Protein AF-0000000070382477 (afdb_homodimer)

Organism: Tetrahymena thermophila (strain SB210) (NCBI:txid312017)

Foldseek 3Di:
DVVVVVVVPDQQPAWEKEFEPFQDPPPDPDHDPATDIDTADPQQEDEFPAAAEAADPAWKKKFKWKKWFFAAKAALDALVCLLVGTFFIWIKIQMFRVVVQVVCVVVVHDRHCRRYDHNRIYIKDTGGPVNAPDQLFKWKWKDKPNHTDDTDGSVSGNQDSSRNSNVVSNPGIHHGGHMYTRTHNDMDTDDAQIWMWMFMDDPRHTRIIGIHTYHYDD/DVVVVVVVPDQQPAWEKEFEPFQDDPPDPDHDPATDIDTADPQQEDEFPEAAEAADPAWKKKFKWKKWFFAAKAALDALVCLLVGTFFIWIKIQMFRVVVQVVCVVVVHDRHCRRYDHNRIYIKDTGGPVNAPDQLFKWKWKDKPNHTDDTDGSVSGNQDSSRNSNVVRNPGIHHGGHMYTRTHNDMDTDDAQIWMWMFMDDPRHTRIIGIHTYHYDD

Structure (mmCIF, N/CA/C/O backbone):
data_AF-0000000070382477-model_v1
#
loop_
_entity.id
_entity.type
_entity.pdbx_description
1 polymer 'Fumarylacetoacetate hydrolase family protein'
#
loop_
_atom_site.group_PDB
_atom_site.id
_atom_site.type_symbol
_atom_site.label_atom_id
_atom_site.label_alt_id
_atom_site.label_comp_id
_atom_site.label_asym_id
_atom_site.label_entity_id
_atom_site.label_seq_id
_atom_site.pdbx_PDB_ins_code
_atom_site.Cartn_x
_atom_site.Cartn_y
_atom_site.Cartn_z
_atom_site.occupancy
_atom_site.B_iso_or_equiv
_atom_site.auth_seq_id
_atom_site.auth_comp_id
_atom_site.auth_asym_id
_atom_site.auth_atom_id
_atom_site.pdbx_PDB_model_num
ATOM 1 N N . MET A 1 1 ? -7.465 -6.785 -22.609 1 95.94 1 MET A N 1
ATOM 2 C CA . MET A 1 1 ? -7.043 -6.898 -21.219 1 95.94 1 MET A CA 1
ATOM 3 C C . MET A 1 1 ? -5.527 -6.797 -21.094 1 95.94 1 MET A C 1
ATOM 5 O O . MET A 1 1 ? -5.012 -6.215 -20.141 1 95.94 1 MET A O 1
ATOM 9 N N . GLU A 1 2 ? -4.883 -7.156 -22.203 1 96.56 2 GLU A N 1
ATOM 10 C CA . GLU A 1 2 ? -3.424 -7.066 -22.172 1 96.56 2 GLU A CA 1
ATOM 11 C C . GLU A 1 2 ? -2.961 -5.613 -22.109 1 96.56 2 GLU A C 1
ATOM 13 O O . GLU A 1 2 ? -1.981 -5.301 -21.438 1 96.56 2 GLU A O 1
ATOM 18 N N . ARG A 1 3 ? -3.637 -4.789 -22.812 1 97.44 3 ARG A N 1
ATOM 19 C CA . ARG A 1 3 ? -3.299 -3.369 -22.797 1 97.44 3 ARG A CA 1
ATOM 20 C C . ARG A 1 3 ? -3.48 -2.791 -21.391 1 97.44 3 ARG A C 1
ATOM 22 O O . ARG A 1 3 ? -2.656 -2.002 -20.922 1 97.44 3 ARG A O 1
ATOM 29 N N . ILE A 1 4 ? -4.523 -3.184 -20.719 1 98.31 4 ILE A N 1
ATOM 30 C CA . ILE A 1 4 ? -4.789 -2.732 -19.359 1 98.31 4 ILE A CA 1
ATOM 31 C C . ILE A 1 4 ? -3.68 -3.223 -18.438 1 98.31 4 ILE A C 1
ATOM 33 O O . ILE A 1 4 ? -3.191 -2.471 -17.594 1 98.31 4 ILE A O 1
ATOM 37 N N . PHE A 1 5 ? -3.262 -4.43 -18.672 1 98.75 5 PHE A N 1
ATOM 38 C CA . PHE A 1 5 ? -2.188 -5.004 -17.875 1 98.75 5 PHE A CA 1
ATOM 39 C C . PHE A 1 5 ? -0.893 -4.223 -18.062 1 98.75 5 PHE A C 1
ATOM 41 O O . PHE A 1 5 ? -0.199 -3.92 -17.094 1 98.75 5 PHE A O 1
ATOM 48 N N . THR A 1 6 ? -0.609 -3.92 -19.266 1 98.44 6 THR A N 1
ATOM 49 C CA . THR A 1 6 ? 0.604 -3.172 -19.578 1 98.44 6 THR A CA 1
ATOM 50 C C . THR A 1 6 ? 0.59 -1.81 -18.891 1 98.44 6 THR A C 1
ATOM 52 O O . THR A 1 6 ? 1.606 -1.37 -18.344 1 98.44 6 THR A O 1
ATOM 55 N N . GLN A 1 7 ? -0.513 -1.169 -18.828 1 98.25 7 GLN A N 1
ATOM 56 C CA . GLN A 1 7 ? -0.646 0.124 -18.156 1 98.25 7 GLN A CA 1
ATOM 57 C C . GLN A 1 7 ? -0.587 -0.028 -16.641 1 98.25 7 GLN A C 1
ATOM 59 O O . GLN A 1 7 ? 0.031 0.788 -15.961 1 98.25 7 GLN A O 1
ATOM 64 N N . ALA A 1 8 ? -1.183 -1.094 -16.172 1 98.38 8 ALA A N 1
ATOM 65 C CA . ALA A 1 8 ? -1.304 -1.334 -14.727 1 98.38 8 ALA A CA 1
ATOM 66 C C . ALA A 1 8 ? 0.045 -1.71 -14.125 1 98.38 8 ALA A C 1
ATOM 68 O O . ALA A 1 8 ? 0.246 -1.576 -12.914 1 98.38 8 ALA A O 1
ATOM 69 N N . THR A 1 9 ? 0.97 -2.148 -14.938 1 98.75 9 THR A N 1
ATOM 70 C CA . THR A 1 9 ? 2.232 -2.645 -14.398 1 98.75 9 THR A CA 1
ATOM 71 C C . THR A 1 9 ? 3.367 -1.669 -14.695 1 98.75 9 THR A C 1
ATOM 73 O O . THR A 1 9 ? 4.543 -2.045 -14.656 1 98.75 9 THR A O 1
ATOM 76 N N . LYS A 1 10 ? 3.002 -0.454 -15.016 1 98.56 10 LYS A N 1
ATOM 77 C CA . LYS A 1 10 ? 4.039 0.565 -15.148 1 98.56 10 LYS A CA 1
ATOM 78 C C . LYS A 1 10 ? 4.559 0.993 -13.773 1 98.56 10 LYS A C 1
ATOM 80 O O . LYS A 1 10 ? 3.777 1.354 -12.891 1 98.56 10 LYS A O 1
ATOM 85 N N . ARG A 1 11 ? 5.863 1.106 -13.633 1 98.31 11 ARG A N 1
ATOM 86 C CA . ARG A 1 11 ? 6.512 1.439 -12.367 1 98.31 11 ARG A CA 1
ATOM 87 C C . ARG A 1 11 ? 6.219 2.883 -11.969 1 98.31 11 ARG A C 1
ATOM 89 O O . ARG A 1 11 ? 6.359 3.248 -10.797 1 98.31 11 ARG A O 1
ATOM 96 N N . ILE A 1 12 ? 5.777 3.625 -12.953 1 97.94 12 ILE A N 1
ATOM 97 C CA . ILE A 1 12 ? 5.625 5.055 -12.703 1 97.94 12 ILE A CA 1
ATOM 98 C C . ILE A 1 12 ? 4.215 5.34 -12.188 1 97.94 12 ILE A C 1
ATOM 100 O O . ILE A 1 12 ? 3.889 6.484 -11.859 1 97.94 12 ILE A O 1
ATOM 104 N N . ASN A 1 13 ? 3.303 4.262 -12.188 1 98.75 13 ASN A N 1
ATOM 105 C CA . ASN A 1 13 ? 2.031 4.504 -11.508 1 98.75 13 ASN A CA 1
ATOM 106 C C . ASN A 1 13 ? 2.242 5.039 -10.094 1 98.75 13 ASN A C 1
ATOM 108 O O . ASN A 1 13 ? 3.07 4.52 -9.352 1 98.75 13 ASN A O 1
ATOM 112 N N . PRO A 1 14 ? 1.535 6.078 -9.742 1 98.75 14 PRO A N 1
ATOM 113 C CA . PRO A 1 14 ? 1.835 6.77 -8.484 1 98.75 14 PRO A CA 1
ATOM 114 C C . PRO A 1 14 ? 1.475 5.941 -7.254 1 98.75 14 PRO A C 1
ATOM 116 O O . PRO A 1 14 ? 0.624 5.051 -7.332 1 98.75 14 PRO A O 1
ATOM 119 N N . LYS A 1 15 ? 2.146 6.227 -6.191 1 98.94 15 LYS A N 1
ATOM 120 C CA . LYS A 1 15 ? 1.862 5.621 -4.891 1 98.94 15 LYS A CA 1
ATOM 121 C C . LYS A 1 15 ? 1.608 6.691 -3.832 1 98.94 15 LYS A C 1
ATOM 123 O O . LYS A 1 15 ? 2.016 7.844 -3.994 1 98.94 15 LYS A O 1
ATOM 128 N N . ILE A 1 16 ? 0.876 6.312 -2.811 1 99 16 ILE A N 1
ATOM 129 C CA . ILE A 1 16 ? 0.665 7.133 -1.62 1 99 16 ILE A CA 1
ATOM 130 C C . ILE A 1 16 ? 1.377 6.496 -0.427 1 99 16 ILE A C 1
ATOM 132 O O . ILE A 1 16 ? 1.029 5.395 -0.004 1 99 16 ILE A O 1
ATOM 136 N N . LEU A 1 17 ? 2.369 7.164 0.036 1 98.94 17 LEU A N 1
ATOM 137 C CA . LEU A 1 17 ? 3.078 6.801 1.258 1 98.94 17 LEU A CA 1
ATOM 138 C C . LEU A 1 17 ? 2.615 7.66 2.43 1 98.94 17 LEU A C 1
ATOM 140 O O . LEU A 1 17 ? 2.271 8.828 2.248 1 98.94 17 LEU A O 1
ATOM 144 N N . ALA A 1 18 ? 2.641 7.066 3.609 1 98.94 18 ALA A N 1
ATOM 145 C CA . ALA A 1 18 ? 2.205 7.793 4.801 1 98.94 18 ALA A CA 1
ATOM 146 C C . ALA A 1 18 ? 3.035 7.398 6.016 1 98.94 18 ALA A C 1
ATOM 148 O O . ALA A 1 18 ? 3.486 6.254 6.125 1 98.94 18 ALA A O 1
ATOM 149 N N . LEU A 1 19 ? 3.197 8.344 6.891 1 98.44 19 LEU A N 1
ATOM 150 C CA . LEU A 1 19 ? 3.975 8.094 8.102 1 98.44 19 LEU A CA 1
ATOM 151 C C . LEU A 1 19 ? 3.059 7.914 9.305 1 98.44 19 LEU A C 1
ATOM 153 O O . LEU A 1 19 ? 2.082 8.648 9.461 1 98.44 19 LEU A O 1
ATOM 157 N N . ALA A 1 20 ? 3.469 6.961 10.102 1 97.19 20 ALA A N 1
ATOM 158 C CA . ALA A 1 20 ? 2.869 6.801 11.422 1 97.19 20 ALA A CA 1
ATOM 159 C C . ALA A 1 20 ? 3.789 7.352 12.508 1 97.19 20 ALA A C 1
ATOM 161 O O . ALA A 1 20 ? 5.016 7.305 12.375 1 97.19 20 ALA A O 1
ATOM 162 N N . GLN A 1 21 ? 3.186 7.875 13.539 1 95.25 21 GLN A N 1
ATOM 163 C CA . GLN A 1 21 ? 3.902 8.273 14.742 1 95.25 21 GLN A CA 1
ATOM 164 C C . GLN A 1 21 ? 4.992 9.289 14.422 1 95.25 21 GLN A C 1
ATOM 166 O O . GLN A 1 21 ? 6.148 9.117 14.82 1 95.25 21 GLN A O 1
ATOM 171 N N . ASN A 1 22 ? 4.57 10.398 13.734 1 97.69 22 ASN A N 1
ATOM 172 C CA . ASN A 1 22 ? 5.59 11.359 13.328 1 97.69 22 ASN A CA 1
ATOM 173 C C . ASN A 1 22 ? 5.477 12.664 14.109 1 97.69 22 ASN A C 1
ATOM 175 O O . ASN A 1 22 ? 6.145 13.648 13.789 1 97.69 22 ASN A O 1
ATOM 179 N N . TYR A 1 23 ? 4.531 12.805 14.969 1 96.62 23 TYR A N 1
ATOM 180 C CA . TYR A 1 23 ? 4.426 13.852 15.984 1 96.62 23 TYR A CA 1
ATOM 181 C C . TYR A 1 23 ? 4.527 13.266 17.391 1 96.62 23 TYR A C 1
ATOM 183 O O . TYR A 1 23 ? 3.586 12.641 17.875 1 96.62 23 TYR A O 1
ATOM 191 N N . ILE A 1 24 ? 5.641 13.406 18 1 90 24 ILE A N 1
ATOM 192 C CA . ILE A 1 24 ? 5.949 12.758 19.266 1 90 24 ILE A CA 1
ATOM 193 C C . ILE A 1 24 ? 5.824 13.766 20.406 1 90 24 ILE A C 1
ATOM 195 O O . ILE A 1 24 ? 6.508 14.797 20.406 1 90 24 ILE A O 1
ATOM 199 N N . PRO A 1 25 ? 4.879 13.445 21.266 1 85.19 25 PRO A N 1
ATOM 200 C CA . PRO A 1 25 ? 4.781 14.359 22.406 1 85.19 25 PRO A CA 1
ATOM 201 C C . PRO A 1 25 ? 6.098 14.5 23.156 1 85.19 25 PRO A C 1
ATOM 203 O O . PRO A 1 25 ? 6.887 13.555 23.219 1 85.19 25 PRO A O 1
ATOM 206 N N . PRO A 1 26 ? 6.262 15.664 23.703 1 83.25 26 PRO A N 1
ATOM 207 C CA . PRO A 1 26 ? 7.473 15.852 24.5 1 83.25 26 PRO A CA 1
ATOM 208 C C . PRO A 1 26 ? 7.574 14.859 25.656 1 83.25 26 PRO A C 1
ATOM 210 O O . PRO A 1 26 ? 6.574 14.562 26.328 1 83.25 26 PRO A O 1
ATOM 213 N N . GLY A 1 27 ? 8.727 14.156 25.828 1 83.56 27 GLY A N 1
ATOM 214 C CA . GLY A 1 27 ? 8.961 13.258 26.938 1 83.56 27 GLY A CA 1
ATOM 215 C C . GLY A 1 27 ? 8.719 11.805 26.594 1 83.56 27 GLY A C 1
ATOM 216 O O . GLY A 1 27 ? 9.023 10.914 27.391 1 83.56 27 GLY A O 1
ATOM 217 N N . GLN A 1 28 ? 8.102 11.641 25.422 1 83.94 28 GLN A N 1
ATOM 218 C CA . GLN A 1 28 ? 7.887 10.25 25.016 1 83.94 28 GLN A CA 1
ATOM 219 C C . GLN A 1 28 ? 9.219 9.531 24.797 1 83.94 28 GLN A C 1
ATOM 221 O O . GLN A 1 28 ? 10.062 10 24.031 1 83.94 28 GLN A O 1
ATOM 226 N N . LYS A 1 29 ? 9.445 8.43 25.5 1 84.19 29 LYS A N 1
ATOM 227 C CA . LYS A 1 29 ? 10.711 7.695 25.453 1 84.19 29 LYS A CA 1
ATOM 228 C C . LYS A 1 29 ? 10.727 6.691 24.312 1 84.19 29 LYS A C 1
ATOM 230 O O . LYS A 1 29 ? 11.766 6.48 23.672 1 84.19 29 LYS A O 1
ATOM 235 N N . ASP A 1 30 ? 9.578 6.082 24.078 1 86.12 30 ASP A N 1
ATOM 236 C CA . ASP A 1 30 ? 9.547 5.074 23.016 1 86.12 30 ASP A CA 1
ATOM 237 C C . ASP A 1 30 ? 9.211 5.703 21.672 1 86.12 30 ASP A C 1
ATOM 239 O O . ASP A 1 30 ? 8.039 5.902 21.344 1 86.12 30 ASP A O 1
ATOM 243 N N . VAL A 1 31 ? 10.328 6.098 20.969 1 89.19 31 VAL A N 1
ATOM 244 C CA . VAL A 1 31 ? 10.188 6.723 19.656 1 89.19 31 VAL A CA 1
ATOM 245 C C . VAL A 1 31 ? 10.781 5.812 18.594 1 89.19 31 VAL A C 1
ATOM 247 O O . VAL A 1 31 ? 11.797 5.152 18.812 1 89.19 31 VAL A O 1
ATOM 250 N N . PRO A 1 32 ? 10.164 5.75 17.422 1 91.94 32 PRO A N 1
ATOM 251 C CA . PRO A 1 32 ? 10.727 4.914 16.359 1 91.94 32 PRO A CA 1
ATOM 252 C C . PRO A 1 32 ? 12.117 5.375 15.93 1 91.94 32 PRO A C 1
ATOM 254 O O . PRO A 1 32 ? 12.367 6.578 15.828 1 91.94 32 PRO A O 1
ATOM 257 N N . ALA A 1 33 ? 12.969 4.438 15.664 1 93.44 33 ALA A N 1
ATOM 258 C CA . ALA A 1 33 ? 14.336 4.746 15.242 1 93.44 33 ALA A CA 1
ATOM 259 C C . ALA A 1 33 ? 14.359 5.262 13.805 1 93.44 33 ALA A C 1
ATOM 261 O O . ALA A 1 33 ? 15.273 5.996 13.414 1 93.44 33 ALA A O 1
ATOM 262 N N . GLN A 1 34 ? 13.391 4.828 13.039 1 96.38 34 GLN A N 1
ATOM 263 C CA . GLN A 1 34 ? 13.227 5.219 11.641 1 96.38 34 GLN A CA 1
ATOM 264 C C . GLN A 1 34 ? 11.766 5.516 11.328 1 96.38 34 GLN A C 1
ATOM 266 O O . GLN A 1 34 ? 10.867 5.098 12.062 1 96.38 34 GLN A O 1
ATOM 271 N N . PRO A 1 35 ? 11.523 6.301 10.219 1 98.12 35 PRO A N 1
ATOM 272 C CA . PRO A 1 35 ? 10.133 6.551 9.828 1 98.12 35 PRO A CA 1
ATOM 273 C C . PRO A 1 35 ? 9.328 5.266 9.641 1 98.12 35 PRO A C 1
ATOM 275 O O . PRO A 1 35 ? 9.812 4.324 9.008 1 98.12 35 PRO A O 1
ATOM 278 N N . LEU A 1 36 ? 8.125 5.23 10.188 1 98.12 36 LEU A N 1
ATOM 279 C CA . LEU A 1 36 ? 7.195 4.125 9.977 1 98.12 36 LEU A CA 1
ATOM 280 C C . LEU A 1 36 ? 6.293 4.398 8.773 1 98.12 36 LEU A C 1
ATOM 282 O O . LEU A 1 36 ? 5.375 5.219 8.859 1 98.12 36 LEU A O 1
ATOM 286 N N . ILE A 1 37 ? 6.551 3.697 7.688 1 98.81 37 ILE A N 1
ATOM 287 C CA . ILE A 1 37 ? 5.918 4.008 6.41 1 98.81 37 ILE A CA 1
ATOM 288 C C . ILE A 1 37 ? 4.836 2.977 6.102 1 98.81 37 ILE A C 1
ATOM 290 O O . ILE A 1 37 ? 5.102 1.771 6.117 1 98.81 37 ILE A O 1
ATOM 294 N N . PHE A 1 38 ? 3.629 3.434 5.855 1 98.88 38 PHE A N 1
ATOM 295 C CA . PHE A 1 38 ? 2.58 2.598 5.281 1 98.88 38 PHE A CA 1
ATOM 296 C C . PHE A 1 38 ? 2.02 3.227 4.012 1 98.88 38 PHE A C 1
ATOM 298 O O . PHE A 1 38 ? 2.449 4.309 3.607 1 98.88 38 PHE A O 1
ATOM 305 N N . THR A 1 39 ? 1.114 2.51 3.283 1 98.75 39 THR A N 1
ATOM 306 C CA . THR A 1 39 ? 0.588 3.006 2.016 1 98.75 39 THR A CA 1
ATOM 307 C C . THR A 1 39 ? -0.937 3.053 2.045 1 98.75 39 THR A C 1
ATOM 309 O O . THR A 1 39 ? -1.569 2.373 2.857 1 98.75 39 THR A O 1
ATOM 312 N N . LYS A 1 40 ? -1.495 3.91 1.31 1 98.88 40 LYS A N 1
ATOM 313 C CA . LYS A 1 40 ? -2.922 3.951 1 1 98.88 40 LYS A CA 1
ATOM 314 C C . LYS A 1 40 ? -3.162 3.807 -0.5 1 98.88 40 LYS A C 1
ATOM 316 O O . LYS A 1 40 ? -2.408 4.352 -1.311 1 98.88 40 LYS A O 1
ATOM 321 N N . PRO A 1 41 ? -4.215 3.076 -0.858 1 98.88 41 PRO A N 1
ATOM 322 C CA . PRO A 1 41 ? -4.562 3.039 -2.281 1 98.88 41 PRO A CA 1
ATOM 323 C C . PRO A 1 41 ? -5.273 4.309 -2.748 1 98.88 41 PRO A C 1
ATOM 325 O O . PRO A 1 41 ? -5.871 5.02 -1.938 1 98.88 41 PRO A O 1
ATOM 328 N N . HIS A 1 42 ? -5.215 4.574 -4.016 1 98.88 42 HIS A N 1
ATOM 329 C CA . HIS A 1 42 ? -5.82 5.781 -4.559 1 98.88 42 HIS A CA 1
ATOM 330 C C . HIS A 1 42 ? -7.344 5.715 -4.484 1 98.88 42 HIS A C 1
ATOM 332 O O . HIS A 1 42 ? -8.016 6.75 -4.465 1 98.88 42 HIS A O 1
ATOM 338 N N . SER A 1 43 ? -7.859 4.496 -4.414 1 98.81 43 SER A N 1
ATOM 339 C CA . SER A 1 43 ? -9.305 4.352 -4.277 1 98.81 43 SER A CA 1
ATOM 340 C C . SER A 1 43 ? -9.797 4.945 -2.963 1 98.81 43 SER A C 1
ATOM 342 O O . SER A 1 43 ? -11 5.141 -2.777 1 98.81 43 SER A O 1
ATOM 344 N N . SER A 1 44 ? -8.922 5.23 -2.021 1 98.88 44 SER A N 1
ATOM 345 C CA . SER A 1 44 ? -9.32 5.789 -0.735 1 98.88 44 SER A CA 1
ATOM 346 C C . SER A 1 44 ? -9.562 7.293 -0.839 1 98.88 44 SER A C 1
ATOM 348 O O . SER A 1 44 ? -10.133 7.898 0.073 1 98.88 44 SER A O 1
ATOM 350 N N . ILE A 1 45 ? -9.211 7.926 -1.881 1 98.88 45 ILE A N 1
ATOM 351 C CA . ILE A 1 45 ? -9.273 9.375 -2.018 1 98.88 45 ILE A CA 1
ATOM 352 C C . ILE A 1 45 ? -10.734 9.836 -2.012 1 98.88 45 ILE A C 1
ATOM 354 O O . ILE A 1 45 ? -11.586 9.211 -2.646 1 98.88 45 ILE A O 1
ATOM 358 N N . LEU A 1 46 ? -11 10.781 -1.251 1 98.81 46 LEU A N 1
ATOM 359 C CA . LEU A 1 46 ? -12.273 11.477 -1.215 1 98.81 46 LEU A CA 1
ATOM 360 C C . LEU A 1 46 ? -12.133 12.898 -1.749 1 98.81 46 LEU A C 1
ATOM 362 O O . LEU A 1 46 ? -11.391 13.711 -1.18 1 98.81 46 LEU A O 1
ATOM 366 N N . TYR A 1 47 ? -12.859 13.188 -2.777 1 98.06 47 TYR A N 1
ATOM 367 C CA . TYR A 1 47 ? -12.719 14.477 -3.449 1 98.06 47 TYR A CA 1
ATOM 368 C C . TYR A 1 47 ? -13.508 15.562 -2.721 1 98.06 47 TYR A C 1
ATOM 370 O O . TYR A 1 47 ? -14.438 15.258 -1.967 1 98.06 47 TYR A O 1
ATOM 378 N N . LYS A 1 48 ? -13.055 16.781 -3.006 1 95.88 48 LYS A N 1
ATOM 379 C CA . LYS A 1 48 ? -13.797 17.938 -2.52 1 95.88 48 LYS A CA 1
ATOM 380 C C . LYS A 1 48 ? -15.273 17.828 -2.881 1 95.88 48 LYS A C 1
ATOM 382 O O . LYS A 1 48 ? -15.617 17.469 -4.008 1 95.88 48 LYS A O 1
ATOM 387 N N . GLY A 1 49 ? -16.078 18.062 -1.906 1 95.75 49 GLY A N 1
ATOM 388 C CA . GLY A 1 49 ? -17.516 18.078 -2.156 1 95.75 49 GLY A CA 1
ATOM 389 C C . GLY A 1 49 ? -18.188 16.75 -1.835 1 95.75 49 GLY A C 1
ATOM 390 O O . GLY A 1 49 ? -19.406 16.656 -1.795 1 95.75 49 GLY A O 1
ATOM 391 N N . GLU A 1 50 ? -17.438 15.734 -1.596 1 97.88 50 GLU A N 1
ATOM 392 C CA . GLU A 1 50 ? -18.016 14.43 -1.275 1 97.88 50 GLU A CA 1
ATOM 393 C C . GLU A 1 50 ? -18.125 14.234 0.234 1 97.88 50 GLU A C 1
ATOM 395 O O . GLU A 1 50 ? -17.359 14.828 1.002 1 97.88 50 GLU A O 1
ATOM 400 N N . ASN A 1 51 ? -19.047 13.398 0.578 1 97.81 51 ASN A N 1
ATOM 401 C CA . ASN A 1 51 ? -19.234 13.008 1.974 1 97.81 51 ASN A CA 1
ATOM 402 C C . ASN A 1 51 ? -18.484 11.719 2.295 1 97.81 51 ASN A C 1
ATOM 404 O O . ASN A 1 51 ? -18.297 10.875 1.419 1 97.81 51 ASN A O 1
ATOM 408 N N . LEU A 1 52 ? -18.031 11.609 3.48 1 98.25 52 LEU A N 1
ATOM 409 C CA . LEU A 1 52 ? -17.484 10.344 3.953 1 98.25 52 LEU A CA 1
ATOM 410 C C . LEU A 1 52 ? -18.594 9.406 4.426 1 98.25 52 LEU A C 1
ATOM 412 O O . LEU A 1 52 ? -19.344 9.742 5.352 1 98.25 52 LEU A O 1
ATOM 416 N N . ILE A 1 53 ? -18.656 8.266 3.834 1 97.38 53 ILE A N 1
ATOM 417 C CA . ILE A 1 53 ? -19.656 7.266 4.199 1 97.38 53 ILE A CA 1
ATOM 418 C C . ILE A 1 53 ? -18.984 6.125 4.961 1 97.38 53 ILE A C 1
ATOM 420 O O . ILE A 1 53 ? -18.125 5.426 4.414 1 97.38 53 ILE A O 1
ATOM 424 N N . LEU A 1 54 ? -19.359 5.93 6.18 1 94.81 54 LEU A N 1
ATOM 425 C CA . LEU A 1 54 ? -18.844 4.836 7.004 1 94.81 54 LEU A CA 1
ATOM 426 C C . LEU A 1 54 ? -19.719 3.592 6.852 1 94.81 54 LEU A C 1
ATOM 428 O O . LEU A 1 54 ? -20.938 3.648 7.055 1 94.81 54 LEU A O 1
ATOM 432 N N . ASN A 1 55 ? -19.094 2.486 6.594 1 91.25 55 ASN A N 1
ATOM 4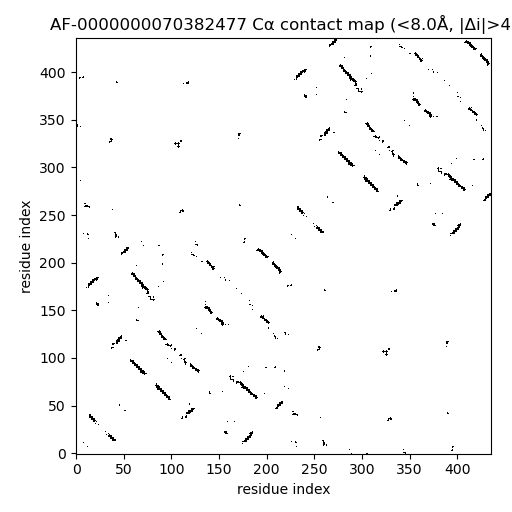33 C CA . ASN A 1 55 ? -19.844 1.282 6.258 1 91.25 55 ASN A CA 1
ATOM 434 C C . ASN A 1 55 ? -19.797 0.257 7.387 1 91.25 55 ASN A C 1
ATOM 436 O O . ASN A 1 55 ? -20.266 -0.871 7.23 1 91.25 55 ASN A O 1
ATOM 440 N N . SER A 1 56 ? -19.188 0.603 8.531 1 92 56 SER A N 1
ATOM 441 C CA . SER A 1 56 ? -19.094 -0.336 9.641 1 92 56 SER A CA 1
ATOM 442 C C . SER A 1 56 ? -19.422 0.338 10.969 1 92 56 SER A C 1
ATOM 444 O O . SER A 1 56 ? -19.578 1.561 11.031 1 92 56 SER A O 1
ATOM 446 N N . LYS A 1 57 ? -19.594 -0.472 11.977 1 94.88 57 LYS A N 1
ATOM 447 C CA . LYS A 1 57 ? -19.828 0.037 13.328 1 94.88 57 LYS A CA 1
ATOM 448 C C . LYS A 1 57 ? -18.516 0.327 14.047 1 94.88 57 LYS A C 1
ATOM 450 O O . LYS A 1 57 ? -18.516 0.834 15.172 1 94.88 57 LYS A O 1
ATOM 455 N N . ASN A 1 58 ? -17.484 0.063 13.367 1 97.75 58 ASN A N 1
ATOM 456 C CA . ASN A 1 58 ? -16.172 0.3 13.969 1 97.75 58 ASN A CA 1
ATOM 457 C C . ASN A 1 58 ? -15.953 1.781 14.258 1 97.75 58 ASN A C 1
ATOM 459 O O . ASN A 1 58 ? -16.578 2.643 13.641 1 97.75 58 ASN A O 1
ATOM 463 N N . GLN A 1 59 ? -15.086 2.02 15.266 1 98.25 59 GLN A N 1
ATOM 464 C CA . GLN A 1 59 ? -14.609 3.381 15.484 1 98.25 59 GLN A CA 1
ATOM 465 C C . GLN A 1 59 ? -13.672 3.816 14.359 1 98.25 59 GLN A C 1
ATOM 467 O O . GLN A 1 59 ? -12.672 3.145 14.078 1 98.25 59 GLN A O 1
ATOM 472 N N . ILE A 1 60 ? -13.992 4.922 13.68 1 98.44 60 ILE A N 1
ATOM 473 C CA . ILE A 1 60 ? -13.148 5.531 12.664 1 98.44 60 ILE A CA 1
ATOM 474 C C . ILE A 1 60 ? -12.539 6.824 13.203 1 98.44 60 ILE A C 1
ATOM 476 O O . ILE A 1 60 ? -13.234 7.625 13.836 1 98.44 60 ILE A O 1
ATOM 480 N N . ASN A 1 61 ? -11.258 6.965 13.023 1 98.62 61 ASN A N 1
ATOM 481 C CA . ASN A 1 61 ? -10.547 8.141 13.508 1 98.62 61 ASN A CA 1
ATOM 482 C C . ASN A 1 61 ? -10.031 8.992 12.352 1 98.62 61 ASN A C 1
ATOM 484 O O . ASN A 1 61 ? -9.766 8.477 11.266 1 98.62 61 ASN A O 1
ATOM 488 N N . TYR A 1 62 ? -9.93 10.297 12.602 1 98.56 62 TYR A N 1
ATOM 489 C CA . TYR A 1 62 ? -9.297 11.219 11.664 1 98.56 62 TYR A CA 1
ATOM 490 C C . TYR A 1 62 ? -7.875 11.555 12.102 1 98.56 62 TYR A C 1
ATOM 492 O O . TYR A 1 62 ? -7.555 11.492 13.289 1 98.56 62 TYR A O 1
ATOM 500 N N . GLU A 1 63 ? -7.059 11.867 11.148 1 98.56 63 GLU A N 1
ATOM 501 C CA . GLU A 1 63 ? -5.734 12.461 11.32 1 98.56 63 GLU A CA 1
ATOM 502 C C . GLU A 1 63 ? -5.5 13.586 10.32 1 98.56 63 GLU A C 1
ATOM 504 O O . GLU A 1 63 ? -5.449 13.344 9.109 1 98.56 63 GLU A O 1
ATOM 509 N N . ILE A 1 64 ? -5.375 14.859 10.766 1 98.81 64 ILE A N 1
ATOM 510 C CA . ILE A 1 64 ? -5.059 15.945 9.852 1 98.81 64 ILE A CA 1
ATOM 511 C C . ILE A 1 64 ? -3.561 15.953 9.555 1 98.81 64 ILE A C 1
ATOM 513 O O . ILE A 1 64 ? -2.742 15.828 10.469 1 98.81 64 ILE A O 1
ATOM 517 N N . GLU A 1 65 ? -3.191 16.062 8.289 1 98.88 65 GLU A N 1
ATOM 518 C CA . GLU A 1 65 ? -1.781 15.953 7.926 1 98.88 65 GLU A CA 1
ATOM 519 C C . GLU A 1 65 ? -1.438 16.906 6.781 1 98.88 65 GLU A C 1
ATOM 521 O O . GLU A 1 65 ? -2.301 17.25 5.973 1 98.88 65 GLU A O 1
ATOM 526 N N . LEU A 1 66 ? -0.187 17.344 6.746 1 98.94 66 LEU A N 1
ATOM 527 C CA . LEU A 1 66 ? 0.397 17.922 5.543 1 98.94 66 LEU A CA 1
ATOM 528 C C . LEU A 1 66 ? 0.822 16.828 4.566 1 98.94 66 LEU A C 1
ATOM 530 O O . LEU A 1 66 ? 1.529 15.898 4.941 1 98.94 66 LEU A O 1
ATOM 534 N N . GLY A 1 67 ? 0.343 16.922 3.348 1 98.94 67 GLY A N 1
ATOM 535 C CA . GLY A 1 67 ? 0.804 16.062 2.27 1 98.94 67 GLY A CA 1
ATOM 536 C C . GLY A 1 67 ? 1.844 16.719 1.383 1 98.94 67 GLY A C 1
ATOM 537 O O . GLY A 1 67 ? 1.784 17.922 1.141 1 98.94 67 GLY A O 1
ATOM 538 N N . VAL A 1 68 ? 2.764 15.945 0.892 1 98.94 68 VAL A N 1
ATOM 539 C CA . VAL A 1 68 ? 3.816 16.359 -0.029 1 98.94 68 VAL A CA 1
ATOM 540 C C . VAL A 1 68 ? 3.693 15.594 -1.34 1 98.94 68 VAL A C 1
ATOM 542 O O . VAL A 1 68 ? 3.494 14.375 -1.334 1 98.94 68 VAL A O 1
ATOM 545 N N . MET A 1 69 ? 3.742 16.266 -2.441 1 98.94 69 MET A N 1
ATOM 546 C CA . MET A 1 69 ? 3.826 15.586 -3.73 1 98.94 69 MET A CA 1
ATOM 547 C C . MET A 1 69 ? 5.242 15.656 -4.293 1 98.94 69 MET A C 1
ATOM 549 O O . MET A 1 69 ? 5.84 16.734 -4.344 1 98.94 69 MET A O 1
ATOM 553 N N . ILE A 1 70 ? 5.723 14.555 -4.707 1 98.94 70 ILE A N 1
ATOM 554 C CA . ILE A 1 70 ? 7.008 14.477 -5.395 1 98.94 70 ILE A CA 1
ATOM 555 C C . ILE A 1 70 ? 6.863 14.992 -6.82 1 98.94 70 ILE A C 1
ATOM 557 O O . ILE A 1 70 ? 5.883 14.695 -7.504 1 98.94 70 ILE A O 1
ATOM 561 N N . GLY A 1 71 ? 7.855 15.758 -7.254 1 98.88 71 GLY A N 1
ATOM 562 C CA . GLY A 1 71 ? 7.781 16.359 -8.57 1 98.88 71 GLY A CA 1
ATOM 563 C C . GLY A 1 71 ? 8.914 15.938 -9.484 1 98.88 71 GLY A C 1
ATOM 564 O O . GLY A 1 71 ? 8.922 16.281 -10.672 1 98.88 71 GLY A O 1
ATOM 565 N N . LYS A 1 72 ? 9.836 15.242 -8.945 1 98.56 72 LYS A N 1
ATOM 566 C CA . LYS A 1 72 ? 11.031 14.805 -9.664 1 98.56 72 LYS A CA 1
ATOM 567 C C . LYS A 1 72 ? 11.414 13.383 -9.273 1 98.56 72 LYS A C 1
ATOM 569 O O . LYS A 1 72 ? 11.32 13 -8.109 1 98.56 72 LYS A O 1
ATOM 574 N N . SER A 1 73 ? 11.812 12.594 -10.312 1 98.75 73 SER A N 1
ATOM 575 C CA . SER A 1 73 ? 12.203 11.211 -10.039 1 98.75 73 SER A CA 1
ATOM 576 C C . SER A 1 73 ? 13.531 11.156 -9.305 1 98.75 73 SER A C 1
ATOM 578 O O . SER A 1 73 ? 14.453 11.914 -9.602 1 98.75 73 SER A O 1
ATOM 580 N N . GLY A 1 74 ? 13.578 10.227 -8.344 1 98.69 74 GLY A N 1
ATOM 581 C CA . GLY A 1 74 ? 14.836 10.078 -7.633 1 98.69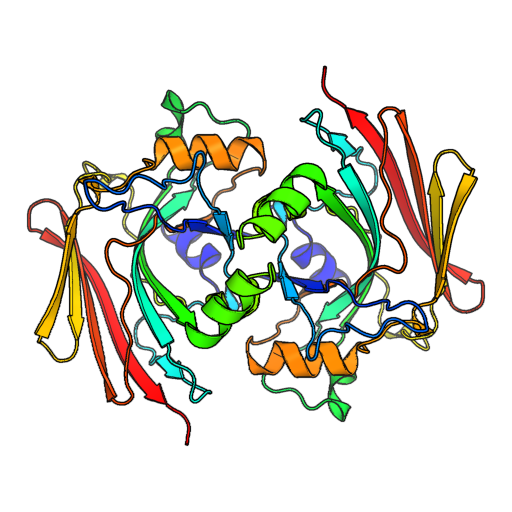 74 GLY A CA 1
ATOM 582 C C . GLY A 1 74 ? 14.914 8.805 -6.812 1 98.69 74 GLY A C 1
ATOM 583 O O . GLY A 1 74 ? 13.883 8.266 -6.398 1 98.69 74 GLY A O 1
ATOM 584 N N . LYS A 1 75 ? 16.062 8.305 -6.648 1 98.44 75 LYS A N 1
ATOM 585 C CA . LYS A 1 75 ? 16.469 7.184 -5.805 1 98.44 75 LYS A CA 1
ATOM 586 C C . LYS A 1 75 ? 17.703 7.535 -4.984 1 98.44 75 LYS A C 1
ATOM 588 O O . LYS A 1 75 ? 18.578 8.273 -5.449 1 98.44 75 LYS A O 1
ATOM 593 N N . ASN A 1 76 ? 17.703 7.039 -3.732 1 98.31 76 ASN A N 1
ATOM 594 C CA . ASN A 1 76 ? 18.828 7.34 -2.852 1 98.31 76 ASN A CA 1
ATOM 595 C C . ASN A 1 76 ? 19.109 8.836 -2.789 1 98.31 76 ASN A C 1
ATOM 597 O O . ASN A 1 76 ? 20.234 9.273 -3.006 1 98.31 76 ASN A O 1
ATOM 601 N N . ILE A 1 77 ? 18.141 9.594 -2.504 1 98.81 77 ILE A N 1
ATOM 602 C CA . ILE A 1 77 ? 18.203 11.055 -2.469 1 98.81 77 ILE A CA 1
ATOM 603 C C . ILE A 1 77 ? 18.875 11.508 -1.177 1 98.81 77 ILE A C 1
ATOM 605 O O . ILE A 1 77 ? 18.453 11.133 -0.082 1 98.81 77 ILE A O 1
ATOM 609 N N . ALA A 1 78 ? 19.859 12.305 -1.266 1 98.81 78 ALA A N 1
ATOM 610 C CA . ALA A 1 78 ? 20.5 12.883 -0.086 1 98.81 78 ALA A CA 1
ATOM 611 C C . ALA A 1 78 ? 19.562 13.844 0.634 1 98.81 78 ALA A C 1
ATOM 613 O O . ALA A 1 78 ? 18.797 14.562 -0.005 1 98.81 78 ALA A O 1
ATOM 614 N N . LYS A 1 79 ? 19.688 13.859 1.928 1 98.5 79 LYS A N 1
ATOM 615 C CA . LYS A 1 79 ? 18.828 14.711 2.742 1 98.5 79 LYS A CA 1
ATOM 616 C C . LYS A 1 79 ? 18.859 16.156 2.26 1 98.5 79 LYS A C 1
ATOM 618 O O . LYS A 1 79 ? 17.828 16.797 2.121 1 98.5 79 LYS A O 1
ATOM 623 N N 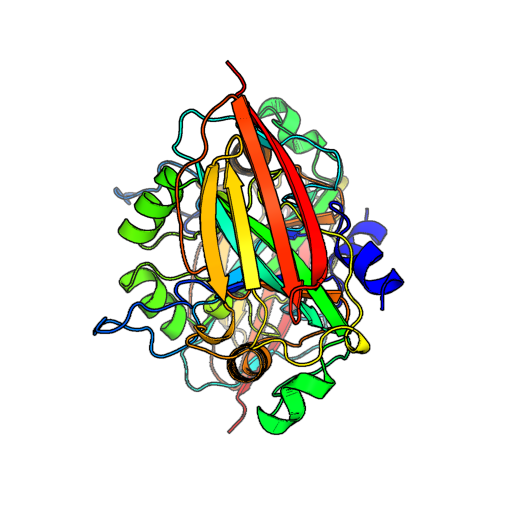. GLN A 1 80 ? 20.047 16.656 1.881 1 98.56 80 GLN A N 1
ATOM 624 C CA . GLN A 1 80 ? 20.266 18.062 1.529 1 98.56 80 GLN A CA 1
ATOM 625 C C . GLN A 1 80 ? 19.609 18.391 0.189 1 98.56 80 GLN A C 1
ATOM 627 O O . GLN A 1 80 ? 19.391 19.562 -0.127 1 98.56 80 GLN A O 1
ATOM 632 N N . GLN A 1 81 ? 19.281 17.344 -0.571 1 98.75 81 GLN A N 1
ATOM 633 C CA . GLN A 1 81 ? 18.703 17.562 -1.895 1 98.75 81 GLN A CA 1
ATOM 634 C C . GLN A 1 81 ? 17.219 17.266 -1.9 1 98.75 81 GLN A C 1
ATOM 636 O O . GLN A 1 81 ? 16.547 17.469 -2.914 1 98.75 81 GLN A O 1
ATOM 641 N N . ALA A 1 82 ? 16.719 16.844 -0.795 1 98.81 82 ALA A N 1
ATOM 642 C CA . ALA A 1 82 ? 15.367 16.297 -0.718 1 98.81 82 ALA A CA 1
ATOM 643 C C . ALA A 1 82 ? 14.344 17.312 -1.234 1 98.81 82 ALA A C 1
ATOM 645 O O . ALA A 1 82 ? 13.43 16.953 -1.984 1 98.81 82 ALA A O 1
ATOM 646 N N . PHE A 1 83 ? 14.484 18.531 -0.912 1 98.69 83 PHE A N 1
ATOM 647 C CA . PHE A 1 83 ? 13.484 19.547 -1.239 1 98.69 83 PHE A CA 1
ATOM 648 C C . PHE A 1 83 ? 13.461 19.812 -2.738 1 98.69 83 PHE A C 1
ATOM 650 O O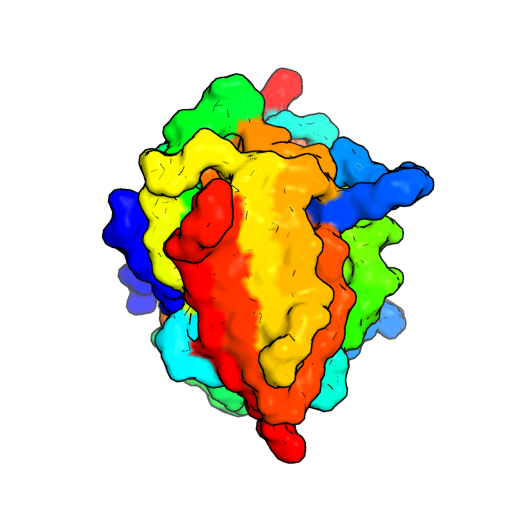 . PHE A 1 83 ? 12.469 20.328 -3.264 1 98.69 83 PHE A O 1
ATOM 657 N N . ASP A 1 84 ? 14.547 19.469 -3.469 1 98.62 84 ASP A N 1
ATOM 658 C CA . ASP A 1 84 ? 14.586 19.625 -4.918 1 98.62 84 ASP A CA 1
ATOM 659 C C . ASP A 1 84 ? 13.617 18.672 -5.602 1 98.62 84 ASP A C 1
ATOM 661 O O . ASP A 1 84 ? 13.297 18.844 -6.781 1 98.62 84 ASP A O 1
ATOM 665 N N . TYR A 1 85 ? 13.148 17.734 -4.875 1 98.88 85 TYR A N 1
ATOM 666 C CA . TYR A 1 85 ? 12.312 16.688 -5.465 1 98.88 85 TYR A CA 1
ATOM 667 C C . TYR A 1 85 ? 10.836 16.953 -5.184 1 98.88 85 TYR A C 1
ATOM 669 O O . TYR A 1 85 ? 9.961 16.25 -5.688 1 98.88 85 TYR A O 1
ATOM 677 N N . ILE A 1 86 ? 10.531 17.922 -4.41 1 98.88 86 ILE A N 1
ATOM 678 C CA . ILE A 1 86 ? 9.156 18.234 -4.031 1 98.88 86 ILE A CA 1
ATOM 679 C C . ILE A 1 86 ? 8.492 19.062 -5.125 1 98.88 86 ILE A C 1
ATOM 681 O O . ILE A 1 86 ? 9.078 20.031 -5.617 1 98.88 86 ILE A O 1
ATOM 685 N N . GLY A 1 87 ? 7.301 18.625 -5.48 1 98.88 87 GLY A N 1
ATOM 686 C CA . GLY A 1 87 ? 6.531 19.359 -6.473 1 98.88 87 GLY A CA 1
ATOM 687 C C . GLY A 1 87 ? 5.516 20.297 -5.859 1 98.88 87 GLY A C 1
ATOM 688 O O . GLY A 1 87 ? 5.117 21.281 -6.488 1 98.88 87 GLY A O 1
ATOM 689 N N . GLY A 1 88 ? 5.031 20 -4.672 1 98.88 88 GLY A N 1
ATOM 690 C CA . GLY A 1 88 ? 4.031 20.797 -3.988 1 98.88 88 GLY A CA 1
ATOM 691 C C . GLY A 1 88 ? 3.443 20.109 -2.77 1 98.88 88 GLY A C 1
ATOM 692 O O . GLY A 1 88 ? 4.043 19.188 -2.223 1 98.88 88 GLY A O 1
ATOM 693 N N . TYR A 1 89 ? 2.371 20.688 -2.314 1 98.94 89 TYR A N 1
ATOM 694 C CA . TYR A 1 89 ? 1.793 20.25 -1.047 1 98.94 89 TYR A CA 1
ATOM 695 C C . TYR A 1 89 ? 0.275 20.172 -1.143 1 98.94 89 TYR A C 1
ATOM 697 O O . TYR A 1 89 ? -0.315 20.562 -2.148 1 98.94 89 TYR A O 1
ATOM 705 N N . PHE A 1 90 ? -0.322 19.609 -0.136 1 98.94 90 PHE A N 1
ATOM 706 C CA . PHE A 1 90 ? -1.771 19.562 0.016 1 98.94 90 PHE A CA 1
ATOM 707 C C . PHE A 1 90 ? -2.152 19.219 1.451 1 98.94 90 PHE A C 1
ATOM 709 O O . PHE A 1 90 ? -1.31 18.781 2.234 1 98.94 90 PHE A O 1
ATOM 716 N N . LEU A 1 91 ? -3.354 19.562 1.831 1 98.94 91 LEU A N 1
ATOM 717 C CA . LEU A 1 91 ? -3.967 19.156 3.092 1 98.94 91 LEU A CA 1
ATOM 718 C C . LEU A 1 91 ? -4.715 17.844 2.936 1 98.94 91 LEU A C 1
ATOM 720 O O . LEU A 1 91 ? -5.363 17.609 1.913 1 98.94 91 LEU A O 1
ATOM 724 N N . CYS A 1 92 ? -4.594 16.969 3.955 1 98.94 92 CYS A N 1
ATOM 725 C CA . CYS A 1 92 ? -5.352 15.734 3.859 1 98.94 92 CYS A CA 1
ATOM 726 C C . CYS A 1 92 ? -5.793 15.258 5.238 1 98.94 92 CYS A C 1
ATOM 728 O O . CYS A 1 92 ? -5.293 15.734 6.258 1 98.94 92 CYS A O 1
ATOM 730 N N . LEU A 1 93 ? -6.812 14.43 5.23 1 98.88 93 LEU A N 1
ATOM 731 C CA . LEU A 1 93 ? -7.223 13.672 6.406 1 98.88 93 LEU A CA 1
ATOM 732 C C . LEU A 1 93 ? -6.961 12.18 6.203 1 98.88 93 LEU A C 1
ATOM 734 O O . LEU A 1 93 ? -7.566 11.555 5.328 1 98.88 93 LEU A O 1
ATOM 738 N N . ASP A 1 94 ? -6.023 11.633 6.957 1 98.88 94 ASP A N 1
ATOM 739 C CA . ASP A 1 94 ? -5.746 10.203 6.961 1 98.88 94 ASP A CA 1
ATOM 740 C C . ASP A 1 94 ? -6.715 9.461 7.883 1 98.88 94 ASP A C 1
ATOM 742 O O . ASP A 1 94 ? -6.426 9.258 9.062 1 98.88 94 ASP A O 1
ATOM 746 N N . MET A 1 95 ? -7.855 9 7.312 1 98.81 95 MET A N 1
ATOM 747 C CA . MET A 1 95 ? -8.852 8.273 8.086 1 98.81 95 MET A CA 1
ATOM 748 C C . MET A 1 95 ? -8.391 6.848 8.375 1 98.81 95 MET A C 1
ATOM 750 O O . MET A 1 95 ? -7.711 6.234 7.547 1 98.81 95 MET A O 1
ATOM 754 N N . THR A 1 96 ? -8.781 6.324 9.523 1 98.56 96 THR A N 1
ATOM 755 C CA . THR A 1 96 ? -8.336 5.008 9.969 1 98.56 96 THR A CA 1
ATOM 756 C C . THR A 1 96 ? -9.477 4.246 10.633 1 98.56 96 THR A C 1
ATOM 758 O O . THR A 1 96 ? -10.156 4.773 11.516 1 98.56 96 THR A O 1
ATOM 761 N N . ASP A 1 97 ? -9.75 3.051 10.195 1 98.56 97 ASP A N 1
ATOM 762 C CA . ASP A 1 97 ? -10.539 2.125 11.008 1 98.56 97 ASP A CA 1
ATOM 763 C C . ASP A 1 97 ? -9.773 1.708 12.258 1 98.56 97 ASP A C 1
ATOM 765 O O . ASP A 1 97 ? -9 0.752 12.234 1 98.56 97 ASP A O 1
ATOM 769 N N . TRP A 1 98 ? -10.039 2.412 13.289 1 98.25 98 TRP A N 1
ATOM 770 C CA . TRP A 1 98 ? -9.195 2.326 14.477 1 98.25 98 TRP A CA 1
ATOM 771 C C . TRP A 1 98 ? -9.336 0.961 15.148 1 98.25 98 TRP A C 1
ATOM 773 O O . TRP A 1 98 ? -8.359 0.41 15.656 1 98.25 98 TRP A O 1
ATOM 783 N N . ASP A 1 99 ? -10.539 0.424 15.18 1 98.5 99 ASP A N 1
ATOM 784 C CA . ASP A 1 99 ? -10.727 -0.916 15.727 1 98.5 99 ASP A CA 1
ATOM 785 C C . ASP A 1 99 ? -9.898 -1.946 14.961 1 98.5 99 ASP A C 1
ATOM 787 O O . ASP A 1 99 ? -9.195 -2.76 15.57 1 98.5 99 ASP A O 1
ATOM 791 N N . MET A 1 100 ? -9.945 -1.909 13.672 1 97.81 100 MET A N 1
ATOM 792 C CA . MET A 1 100 ? -9.164 -2.834 12.852 1 97.81 100 MET A CA 1
ATOM 793 C C . MET A 1 100 ? -7.672 -2.613 13.047 1 97.81 100 MET A C 1
ATOM 795 O O . MET A 1 100 ? -6.906 -3.574 13.156 1 97.81 100 MET A O 1
ATOM 799 N N . GLN A 1 101 ? -7.32 -1.366 13.102 1 98.06 101 GLN A N 1
ATOM 800 C CA . GLN A 1 101 ? -5.91 -1.019 13.227 1 98.06 101 GLN A CA 1
ATOM 801 C C . GLN A 1 101 ? -5.332 -1.535 14.547 1 98.06 101 GLN A C 1
ATOM 803 O O . GLN A 1 101 ? -4.23 -2.09 14.57 1 98.06 101 GLN A O 1
ATOM 808 N N . LYS A 1 102 ? -6.023 -1.345 15.586 1 97.88 102 LYS A N 1
ATOM 809 C CA . LYS A 1 102 ? -5.578 -1.843 16.891 1 97.88 102 LYS A CA 1
ATOM 810 C C . LYS A 1 102 ? -5.383 -3.355 16.859 1 97.88 102 LYS A C 1
ATOM 812 O O . LYS A 1 102 ? -4.375 -3.865 17.344 1 97.88 102 LYS A O 1
ATOM 817 N N . ALA A 1 103 ? -6.363 -4.039 16.312 1 97.88 103 ALA A N 1
ATOM 818 C CA . ALA A 1 103 ? -6.277 -5.492 16.219 1 97.88 103 AL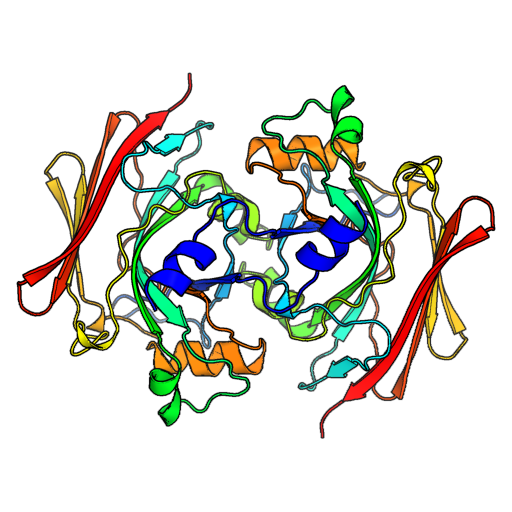A A CA 1
ATOM 819 C C . ALA A 1 103 ? -5.09 -5.914 15.359 1 97.88 103 ALA A C 1
ATOM 821 O O . ALA A 1 103 ? -4.359 -6.844 15.711 1 97.88 103 ALA A O 1
ATOM 822 N N . ASN A 1 104 ? -4.891 -5.262 14.242 1 97.94 104 ASN A N 1
ATOM 823 C CA . ASN A 1 104 ? -3.789 -5.582 13.336 1 97.94 104 ASN A CA 1
ATOM 824 C C . ASN A 1 104 ? -2.436 -5.352 14 1 97.94 104 ASN A C 1
ATOM 826 O O . ASN A 1 104 ? -1.54 -6.191 13.906 1 97.94 104 ASN A O 1
ATOM 830 N N . ARG A 1 105 ? -2.312 -4.227 14.656 1 98 105 ARG A N 1
ATOM 831 C CA . ARG A 1 105 ? -1.063 -3.938 15.352 1 98 105 ARG A CA 1
ATOM 832 C C . ARG A 1 105 ? -0.772 -4.992 16.406 1 98 105 ARG A C 1
ATOM 834 O O . ARG A 1 105 ? 0.352 -5.488 16.516 1 98 105 ARG A O 1
ATOM 841 N N . LYS A 1 106 ? -1.77 -5.32 17.141 1 97.88 106 LYS A N 1
ATOM 842 C CA . LYS A 1 106 ? -1.628 -6.293 18.219 1 97.88 106 LYS A CA 1
ATOM 843 C C . LYS A 1 106 ? -1.159 -7.645 17.688 1 97.88 106 LYS A C 1
ATOM 845 O O . LYS A 1 106 ? -0.35 -8.32 18.328 1 97.88 106 LYS A O 1
ATOM 850 N N . ASN A 1 107 ? -1.579 -8.047 16.547 1 97.38 107 ASN A N 1
ATOM 851 C CA . ASN A 1 107 ? -1.328 -9.375 16 1 97.38 107 ASN A CA 1
ATOM 852 C C . ASN A 1 107 ? -0.18 -9.367 15 1 97.38 107 ASN A C 1
ATOM 854 O O . ASN A 1 107 ? 0.143 -10.406 14.414 1 97.38 107 ASN A O 1
ATOM 858 N N . GLY A 1 108 ? 0.43 -8.195 14.766 1 98 108 GLY A N 1
ATOM 859 C CA . GLY A 1 108 ? 1.497 -8.078 13.781 1 98 108 GLY A CA 1
ATOM 860 C C . GLY A 1 108 ? 1.012 -8.211 12.352 1 98 108 GLY A C 1
ATOM 861 O O . GLY A 1 108 ? 1.727 -8.734 11.5 1 98 108 GLY A O 1
ATOM 862 N N . PHE A 1 109 ? -0.244 -7.855 12.094 1 98.25 109 PHE A N 1
ATOM 863 C CA . PHE A 1 109 ? -0.852 -7.977 10.773 1 98.25 109 PHE A CA 1
ATOM 864 C C . PHE A 1 109 ? -0.709 -6.676 9.992 1 98.25 109 PHE A C 1
ATOM 866 O O . PHE A 1 109 ? -0.356 -5.641 10.562 1 98.25 109 PHE A O 1
ATOM 873 N N . PRO A 1 110 ? -0.921 -6.734 8.641 1 98.44 110 PRO A N 1
ATOM 874 C CA . PRO A 1 110 ? -0.818 -5.531 7.812 1 98.44 110 PRO A CA 1
ATOM 875 C C . PRO A 1 110 ? -1.884 -4.492 8.148 1 98.44 110 PRO A C 1
ATOM 877 O O . PRO A 1 110 ? -2.963 -4.84 8.633 1 98.44 110 PRO A O 1
ATOM 880 N N . TRP A 1 111 ? -1.599 -3.248 7.812 1 98.81 111 TRP A N 1
ATOM 881 C CA . TRP A 1 111 ? -2.453 -2.121 8.172 1 98.81 111 TRP A CA 1
ATOM 882 C C . TRP A 1 111 ? -3.371 -1.745 7.012 1 98.81 111 TRP A C 1
ATOM 884 O O . TRP A 1 111 ? -4.27 -0.914 7.168 1 98.81 111 TRP A O 1
ATOM 894 N N . ASP A 1 112 ? -3.262 -2.348 5.879 1 98.75 112 ASP A N 1
ATOM 895 C CA . ASP A 1 112 ? -3.701 -1.841 4.582 1 98.75 112 ASP A CA 1
ATOM 896 C C . ASP A 1 112 ? -5.219 -1.68 4.543 1 98.75 112 ASP A C 1
ATOM 898 O O . ASP A 1 112 ? -5.73 -0.682 4.027 1 98.75 112 ASP A O 1
ATOM 902 N N . ILE A 1 113 ? -5.969 -2.59 5.105 1 98.44 113 ILE A N 1
ATOM 903 C CA . ILE A 1 113 ? -7.422 -2.443 5.09 1 98.44 113 ILE A CA 1
ATOM 904 C C . ILE A 1 113 ? -7.84 -1.355 6.078 1 98.44 113 ILE A C 1
ATOM 906 O O . ILE A 1 113 ? -8.688 -0.516 5.766 1 98.44 113 ILE A O 1
ATOM 910 N N . GLY A 1 114 ? -7.281 -1.357 7.223 1 98.44 114 GLY A N 1
ATOM 911 C CA . GLY A 1 114 ? -7.629 -0.368 8.234 1 98.44 114 GLY A CA 1
ATOM 912 C C . GLY A 1 114 ? -7.375 1.058 7.781 1 98.44 114 GLY A C 1
ATOM 913 O O . GLY A 1 114 ? -8.094 1.978 8.18 1 98.44 114 GLY A O 1
ATOM 914 N N . LYS A 1 115 ? -6.383 1.242 6.914 1 98.69 115 LYS A N 1
ATOM 915 C CA . LYS A 1 115 ? -5.957 2.572 6.496 1 98.69 115 LYS A CA 1
ATOM 916 C C . LYS A 1 115 ? -6.488 2.908 5.105 1 98.69 115 LYS A C 1
ATOM 918 O O . LYS A 1 115 ? -6.508 4.074 4.707 1 98.69 115 LYS A O 1
ATOM 923 N N . GLY A 1 116 ? -6.965 1.921 4.336 1 98.75 116 GLY A N 1
ATOM 924 C CA . GLY A 1 116 ? -7.098 2.139 2.906 1 98.75 116 GLY A CA 1
ATOM 925 C C . GLY A 1 116 ? -8.516 1.975 2.404 1 98.75 116 GLY A C 1
ATOM 926 O O . GLY A 1 116 ? -8.742 1.744 1.214 1 98.75 116 GLY A O 1
ATOM 927 N N . GLN A 1 117 ? -9.547 2.074 3.225 1 98.69 117 GLN A N 1
ATOM 928 C CA . GLN A 1 117 ? -10.922 1.916 2.783 1 98.69 117 GLN A CA 1
ATOM 929 C C . GLN A 1 117 ? -11.359 3.084 1.901 1 98.69 117 GLN A C 1
ATOM 931 O O . GLN A 1 117 ? -10.766 4.164 1.958 1 98.69 117 GLN A O 1
ATOM 936 N N . ASP A 1 118 ? -12.383 2.893 1.072 1 98.5 118 ASP A N 1
ATOM 937 C CA . ASP A 1 118 ? -12.93 3.965 0.247 1 98.5 118 ASP A CA 1
ATOM 938 C C . ASP A 1 118 ? -13.312 5.176 1.1 1 98.5 118 ASP A C 1
ATOM 940 O O . ASP A 1 118 ? -13.977 5.031 2.129 1 98.5 118 ASP A O 1
ATOM 944 N N . GLY A 1 119 ? -12.781 6.328 0.668 1 98.62 119 GLY A N 1
ATOM 945 C CA . GLY A 1 119 ? -13.117 7.566 1.354 1 98.62 119 GLY A CA 1
ATOM 946 C C . GLY A 1 119 ? -12.148 7.91 2.473 1 98.62 119 GLY A C 1
ATOM 947 O O . GLY A 1 119 ? -12.258 8.977 3.084 1 98.62 119 GLY A O 1
ATOM 948 N N . PHE A 1 120 ? -11.164 7.109 2.717 1 98.88 120 PHE A N 1
ATOM 949 C CA . PHE A 1 120 ? -10.32 7.238 3.895 1 98.88 120 PHE A CA 1
ATOM 950 C C . PHE A 1 120 ? -9.188 8.227 3.641 1 98.88 120 PHE A C 1
ATOM 952 O O . PHE A 1 120 ? -8.234 8.305 4.422 1 98.88 120 PHE A O 1
ATOM 959 N N . LEU A 1 121 ? -9.32 9.039 2.543 1 98.94 121 LEU A N 1
ATOM 960 C CA . LEU A 1 121 ? -8.305 10.07 2.314 1 98.94 121 LEU A CA 1
ATOM 961 C C . LEU A 1 121 ? -8.922 11.305 1.68 1 98.94 121 LEU A C 1
ATOM 963 O O . LEU A 1 121 ? -8.711 11.57 0.494 1 98.94 121 LEU A O 1
ATOM 967 N N . PRO A 1 122 ? -9.648 12.07 2.424 1 98.94 122 PRO A N 1
ATOM 968 C CA . PRO A 1 122 ? -10.016 13.406 1.948 1 98.94 122 PRO A CA 1
ATOM 969 C C . PRO A 1 122 ? -8.805 14.281 1.651 1 98.94 122 PRO A C 1
ATOM 971 O O . PRO A 1 122 ? -7.859 14.32 2.443 1 98.94 122 PRO A O 1
ATOM 974 N N . ILE A 1 123 ? -8.852 14.953 0.562 1 98.88 123 ILE A N 1
ATOM 975 C CA . ILE A 1 123 ? -7.707 15.781 0.194 1 98.88 123 ILE A CA 1
ATOM 976 C C . ILE A 1 123 ? -8.188 17.172 -0.227 1 98.88 123 ILE A C 1
ATOM 978 O O . ILE A 1 123 ? -9.32 17.328 -0.691 1 98.88 123 ILE A O 1
ATOM 982 N N . SER A 1 124 ? -7.352 18.141 -0.092 1 98.81 124 SER A N 1
ATOM 983 C CA . SER A 1 124 ? -7.598 19.5 -0.565 1 98.81 124 SER A CA 1
ATOM 984 C C . SER A 1 124 ? -7.141 19.672 -2.01 1 98.81 124 SER A C 1
ATOM 986 O O . SER A 1 124 ? -6.684 18.719 -2.641 1 98.81 124 SER A O 1
ATOM 988 N N . ASP A 1 125 ? -7.316 20.906 -2.436 1 98.31 125 ASP A N 1
ATOM 989 C CA . ASP A 1 125 ? -6.664 21.312 -3.674 1 98.31 125 ASP A CA 1
ATOM 990 C C . ASP A 1 125 ? -5.148 21.375 -3.504 1 98.31 125 ASP A C 1
ATOM 992 O O . ASP A 1 125 ? -4.645 21.375 -2.379 1 98.31 125 ASP A O 1
ATOM 996 N N . PHE A 1 126 ? -4.5 21.422 -4.68 1 98.75 126 PHE A N 1
ATOM 997 C CA . PHE A 1 126 ? -3.043 21.422 -4.75 1 98.75 126 PHE A CA 1
ATOM 998 C C . PHE A 1 126 ? -2.492 22.797 -4.348 1 98.75 126 PHE A C 1
ATOM 1000 O O . PHE A 1 126 ? -3.084 23.828 -4.668 1 98.75 126 PHE A O 1
ATOM 1007 N N . ILE A 1 127 ? -1.416 22.781 -3.604 1 98.81 127 ILE A N 1
ATOM 1008 C CA . ILE A 1 127 ? -0.652 23.984 -3.283 1 98.81 127 ILE A CA 1
ATOM 1009 C C . ILE A 1 127 ? 0.715 23.922 -3.959 1 98.81 127 ILE A C 1
ATOM 1011 O O . ILE A 1 127 ? 1.516 23.031 -3.674 1 98.81 127 ILE A O 1
ATOM 1015 N N . GLU A 1 128 ? 1.01 24.875 -4.793 1 98.62 128 GLU A N 1
ATOM 1016 C CA . GLU A 1 128 ? 2.307 24.906 -5.465 1 98.62 128 GLU A CA 1
ATOM 1017 C C . GLU A 1 128 ? 3.445 25.047 -4.457 1 98.62 128 GLU A C 1
ATOM 1019 O O . GLU A 1 128 ? 3.303 25.734 -3.439 1 98.62 128 GLU A O 1
ATOM 1024 N N . LYS A 1 129 ? 4.539 24.453 -4.785 1 98.5 129 LYS A N 1
ATOM 1025 C CA . LYS A 1 129 ? 5.699 24.5 -3.898 1 98.5 129 LYS A CA 1
ATOM 1026 C C . LYS A 1 129 ? 6.082 25.938 -3.562 1 98.5 129 LYS A C 1
ATOM 1028 O O . LYS A 1 129 ? 6.355 26.25 -2.404 1 98.5 129 LYS A O 1
ATOM 1033 N N . LYS A 1 130 ? 6.074 26.797 -4.516 1 97.75 130 LYS A N 1
ATOM 1034 C CA . LYS A 1 130 ? 6.512 28.172 -4.355 1 97.75 130 LYS A CA 1
ATOM 1035 C C . LYS A 1 130 ? 5.609 28.938 -3.387 1 97.75 130 LYS A C 1
ATOM 1037 O O . LYS A 1 130 ? 5.996 29.984 -2.861 1 97.75 130 LYS A O 1
ATOM 1042 N N . ASP A 1 131 ? 4.426 28.422 -3.162 1 98 131 ASP A N 1
ATOM 1043 C CA . ASP A 1 131 ? 3.447 29.125 -2.344 1 98 131 ASP A CA 1
ATOM 1044 C C . ASP A 1 131 ? 3.615 28.781 -0.866 1 98 131 ASP A C 1
ATOM 1046 O O . ASP A 1 131 ? 2.982 29.391 -0.004 1 98 131 ASP A O 1
ATOM 1050 N N . ILE A 1 132 ? 4.414 27.828 -0.553 1 98.38 132 ILE A N 1
ATOM 1051 C CA . ILE A 1 132 ? 4.738 27.484 0.825 1 98.38 132 ILE A CA 1
ATOM 1052 C C . ILE A 1 132 ? 6.168 27.922 1.145 1 98.38 132 ILE A C 1
ATOM 1054 O O . ILE A 1 132 ? 7.125 27.406 0.56 1 98.38 132 ILE A O 1
ATOM 1058 N N . LYS A 1 133 ? 6.316 28.812 2.068 1 97.38 133 LYS A N 1
ATOM 1059 C CA . LYS A 1 133 ? 7.621 29.344 2.439 1 97.38 133 LYS A CA 1
ATOM 1060 C C . LYS A 1 133 ? 8.43 28.328 3.232 1 97.38 133 LYS A C 1
ATOM 1062 O O . LYS A 1 133 ? 9.625 28.141 2.979 1 97.38 133 LYS A O 1
ATOM 1067 N N . ASP A 1 134 ? 7.875 27.719 4.168 1 98.12 134 ASP A N 1
ATOM 1068 C CA . ASP A 1 134 ? 8.5 26.734 5.027 1 98.12 134 ASP A CA 1
ATOM 1069 C C . ASP A 1 134 ? 7.508 25.641 5.426 1 98.12 134 ASP A C 1
ATOM 1071 O O . ASP A 1 134 ? 6.699 25.828 6.336 1 98.12 134 ASP A O 1
ATOM 1075 N N . PRO A 1 135 ? 7.641 24.5 4.816 1 98.69 135 PRO A N 1
ATOM 1076 C CA . PRO A 1 135 ? 6.68 23.453 5.141 1 98.69 135 PRO A CA 1
ATOM 1077 C C . PRO A 1 135 ? 6.828 22.938 6.57 1 98.69 135 PRO A C 1
ATOM 1079 O O . PRO A 1 135 ? 5.98 22.172 7.047 1 98.69 135 PRO A O 1
ATOM 1082 N N . HIS A 1 136 ? 7.832 23.328 7.227 1 98.56 136 HIS A N 1
ATOM 1083 C CA . HIS A 1 136 ? 8.023 22.969 8.625 1 98.56 136 HIS A CA 1
ATOM 1084 C C . HIS A 1 136 ? 7.531 24.062 9.562 1 98.56 136 HIS A C 1
ATOM 1086 O O . HIS A 1 136 ? 7.922 24.109 10.727 1 98.56 136 HIS A O 1
ATOM 1092 N N . ASN A 1 137 ? 6.766 24.922 9.055 1 98.31 137 ASN A N 1
ATOM 1093 C CA . ASN A 1 137 ? 6.094 25.969 9.828 1 98.31 137 ASN A CA 1
ATOM 1094 C C . ASN A 1 137 ? 4.719 26.297 9.242 1 98.31 137 ASN A C 1
ATOM 1096 O O . ASN A 1 137 ? 4.438 27.453 8.914 1 98.31 137 ASN A O 1
ATOM 1100 N N . ILE A 1 138 ? 3.854 25.328 9.141 1 98.62 138 ILE A N 1
ATOM 1101 C CA . ILE A 1 138 ? 2.482 25.391 8.648 1 98.62 138 ILE A CA 1
ATOM 1102 C C . ILE A 1 138 ? 1.512 25.047 9.773 1 98.62 138 ILE A C 1
ATOM 1104 O O . ILE A 1 138 ? 1.672 24.016 10.445 1 98.62 138 ILE A O 1
ATOM 1108 N N . ASN A 1 139 ? 0.543 25.891 10.008 1 98.62 139 ASN A N 1
ATOM 1109 C CA . ASN A 1 139 ? -0.485 25.578 11 1 98.62 139 ASN A CA 1
ATOM 1110 C C . ASN A 1 139 ? -1.576 24.688 10.414 1 98.62 139 ASN A C 1
ATOM 1112 O O . ASN A 1 139 ? -2.09 24.953 9.328 1 98.62 139 ASN A O 1
ATOM 1116 N N . LEU A 1 140 ? -1.906 23.625 11.047 1 98.69 140 LEU A N 1
ATOM 1117 C CA . LEU A 1 140 ? -3 22.719 10.727 1 98.69 140 LEU A CA 1
ATOM 1118 C C . LEU A 1 140 ? -4.133 22.844 11.734 1 98.69 140 LEU A C 1
ATOM 1120 O O . LEU A 1 140 ? -3.91 22.703 12.945 1 98.69 140 LEU A O 1
ATOM 1124 N N . LYS A 1 141 ? -5.297 23.094 11.242 1 98.69 141 LYS A N 1
ATOM 1125 C CA . LYS A 1 141 ? -6.461 23.25 12.102 1 98.69 141 LYS A CA 1
ATOM 1126 C C . LYS A 1 141 ? -7.605 22.344 11.656 1 98.69 141 LYS A C 1
ATOM 1128 O O . LYS A 1 141 ? -7.816 22.156 10.461 1 98.69 141 LYS A O 1
ATOM 1133 N N . LEU A 1 142 ? -8.312 21.766 12.602 1 98.75 142 LEU A N 1
ATOM 1134 C CA . LEU A 1 142 ? -9.484 20.938 12.312 1 98.75 142 LEU A CA 1
ATOM 1135 C C . LEU A 1 142 ? -10.594 21.219 13.32 1 98.75 142 LEU A C 1
ATOM 1137 O O . LEU A 1 142 ? -10.359 21.188 14.531 1 98.75 142 LEU A O 1
ATOM 1141 N N . GLN A 1 143 ? -11.727 21.562 12.836 1 98.62 143 GLN A N 1
ATOM 1142 C CA . GLN A 1 143 ? -12.938 21.719 13.633 1 98.62 143 GLN A CA 1
ATOM 1143 C C . GLN A 1 143 ? -13.945 20.609 13.32 1 98.62 143 GLN A C 1
ATOM 1145 O O . GLN A 1 143 ? -14.078 20.203 12.172 1 98.62 143 GLN A O 1
ATOM 1150 N N . ILE A 1 144 ? -14.578 20.141 14.328 1 98.5 144 ILE A N 1
ATOM 1151 C CA . ILE A 1 144 ? -15.734 19.266 14.18 1 98.5 144 ILE A CA 1
ATOM 1152 C C . ILE A 1 144 ? -16.984 19.953 14.742 1 98.5 144 ILE A C 1
ATOM 1154 O O . ILE A 1 144 ? -17 20.344 15.914 1 98.5 144 ILE A O 1
ATOM 1158 N N . ASN A 1 145 ? -17.984 20.156 13.922 1 98.38 145 ASN A N 1
ATOM 1159 C CA . ASN A 1 145 ? -19.203 20.875 14.32 1 98.38 145 ASN A CA 1
ATOM 1160 C C . ASN A 1 145 ? -18.875 22.234 14.922 1 98.38 145 ASN A C 1
ATOM 1162 O O . ASN A 1 145 ? -19.375 22.578 16 1 98.38 145 ASN A O 1
ATOM 1166 N N . GLN A 1 146 ? -17.969 22.844 14.398 1 97.31 146 GLN A N 1
ATOM 1167 C CA . GLN A 1 146 ? -17.578 24.219 14.695 1 97.31 146 GLN A CA 1
ATOM 1168 C C . GLN A 1 146 ? -16.797 24.297 16 1 97.31 146 GLN A C 1
ATOM 1170 O O . GLN A 1 146 ? -16.484 25.391 16.469 1 97.31 146 GLN A O 1
ATOM 1175 N N . LYS A 1 147 ? -16.516 23.172 16.516 1 97.44 147 LYS A N 1
ATOM 1176 C CA . LYS A 1 147 ? -15.656 23.141 17.703 1 97.44 147 LYS A CA 1
ATOM 1177 C C . LYS A 1 147 ? -14.219 22.797 17.344 1 97.44 147 LYS A C 1
ATOM 1179 O O . LYS A 1 147 ? -13.977 21.828 16.609 1 97.44 147 LYS A O 1
ATOM 1184 N N . SER A 1 148 ? -13.305 23.547 17.859 1 96.31 148 SER A N 1
ATOM 1185 C CA . SER A 1 148 ? -11.891 23.312 17.562 1 96.31 148 SER A CA 1
ATOM 1186 C C . SER A 1 148 ? -11.406 22.016 18.188 1 96.31 148 SER A C 1
ATOM 1188 O O . SER A 1 148 ? -11.523 21.812 19.406 1 96.31 148 SER A O 1
ATOM 1190 N N . GLU A 1 149 ? -10.859 21.172 17.328 1 95.75 149 GLU A N 1
ATOM 1191 C CA . GLU A 1 149 ? -10.344 19.891 17.797 1 95.75 149 GLU A CA 1
ATOM 1192 C C . GLU A 1 149 ? -8.828 19.812 17.656 1 95.75 149 GLU A C 1
ATOM 1194 O O . GLU A 1 149 ? -8.156 19.125 18.422 1 95.75 149 GLU A O 1
ATOM 1199 N N . VAL A 1 150 ? -8.289 20.422 16.656 1 97.44 150 VAL A N 1
ATOM 1200 C CA . VAL A 1 150 ? -6.852 20.422 16.422 1 97.44 150 VAL A CA 1
ATOM 1201 C C . VAL A 1 150 ? -6.387 21.828 16.062 1 97.44 150 VAL A C 1
ATOM 1203 O O . VAL A 1 150 ? -7.023 22.531 15.266 1 97.44 150 VAL A O 1
ATOM 1206 N N . ASP A 1 151 ? -5.391 22.281 16.656 1 97.88 151 ASP A N 1
ATOM 1207 C CA . ASP A 1 151 ? -4.609 23.469 16.344 1 97.88 151 ASP A CA 1
ATOM 1208 C C . ASP A 1 151 ? -3.127 23.25 16.641 1 97.88 151 ASP A C 1
ATOM 1210 O O . ASP A 1 151 ? -2.678 23.438 17.781 1 97.88 151 ASP A O 1
ATOM 1214 N N . ASP A 1 152 ? -2.43 22.781 15.609 1 97.75 152 ASP A N 1
ATOM 1215 C CA . ASP A 1 152 ? -1.035 22.375 15.766 1 97.75 152 ASP A CA 1
ATOM 1216 C C . ASP A 1 152 ? -0.193 22.844 14.586 1 97.75 152 ASP A C 1
ATOM 1218 O O . ASP A 1 152 ? -0.698 23.516 13.68 1 97.75 152 ASP A O 1
ATOM 1222 N N . ASN A 1 153 ? 1.102 22.625 14.68 1 98.25 153 ASN A N 1
ATOM 1223 C CA . ASN A 1 153 ? 2.031 23.125 13.672 1 98.25 153 ASN A CA 1
ATOM 1224 C C . ASN A 1 153 ? 2.98 22.031 13.188 1 98.25 153 ASN A C 1
ATOM 1226 O O . ASN A 1 153 ? 3.424 21.188 13.977 1 98.25 153 ASN A O 1
ATOM 1230 N N . THR A 1 154 ? 3.357 22.094 11.898 1 98.44 154 THR A N 1
ATOM 1231 C CA . THR A 1 154 ? 4.223 21.094 11.289 1 98.44 154 THR A CA 1
ATOM 1232 C C . THR A 1 154 ? 5.637 21.188 11.859 1 98.44 154 THR A C 1
ATOM 1234 O O . THR A 1 154 ? 6.445 20.281 11.656 1 98.44 154 THR A O 1
ATOM 1237 N N . LYS A 1 155 ? 5.98 22.219 12.562 1 97.44 155 LYS A N 1
ATOM 1238 C CA . LYS A 1 155 ? 7.285 22.312 13.219 1 97.44 155 LYS A CA 1
ATOM 1239 C C . LYS A 1 155 ? 7.469 21.188 14.234 1 97.44 155 LYS A C 1
ATOM 1241 O O . LYS A 1 155 ? 8.594 20.891 14.641 1 97.44 155 LYS A O 1
ATOM 1246 N N . ASN A 1 156 ? 6.387 20.594 14.672 1 96.81 156 ASN A N 1
ATOM 1247 C CA . ASN A 1 156 ? 6.422 19.562 15.695 1 96.81 156 ASN A CA 1
ATOM 1248 C C . ASN A 1 156 ? 6.645 18.172 15.094 1 96.81 156 ASN A C 1
ATOM 1250 O O . ASN A 1 156 ? 6.695 17.172 15.812 1 96.81 156 ASN A O 1
ATOM 1254 N N . MET A 1 157 ? 6.816 18.078 13.797 1 97.19 157 MET A N 1
ATOM 1255 C CA . MET A 1 157 ? 7.188 16.812 13.148 1 97.19 157 MET A CA 1
ATOM 1256 C C . MET A 1 157 ? 8.484 16.266 13.734 1 97.19 157 MET A C 1
ATOM 1258 O O . MET A 1 157 ? 9.461 17 13.891 1 97.19 157 MET A O 1
ATOM 1262 N N . TYR A 1 158 ? 8.477 15.016 14.031 1 97.06 158 TYR A N 1
ATOM 1263 C CA . TYR A 1 158 ? 9.68 14.375 14.555 1 97.06 158 TYR A CA 1
ATOM 1264 C C . TYR A 1 158 ? 10.688 14.109 13.445 1 97.06 158 TYR A C 1
ATOM 1266 O O . TYR A 1 158 ? 11.828 14.57 13.5 1 97.06 158 TYR A O 1
ATOM 1274 N N . PHE A 1 159 ? 10.305 13.281 12.5 1 98.12 159 PHE A N 1
ATOM 1275 C CA . PHE A 1 159 ? 11.07 13.188 11.258 1 98.12 159 PHE A CA 1
ATOM 1276 C C . PHE A 1 159 ? 10.648 14.273 10.273 1 98.12 159 PHE A C 1
ATOM 1278 O O . PHE A 1 159 ? 9.477 14.359 9.906 1 98.12 159 PHE A O 1
ATOM 1285 N N . LYS A 1 160 ? 11.586 15.047 9.859 1 98.5 160 LYS A N 1
ATOM 1286 C CA . LYS A 1 160 ? 11.289 16.109 8.914 1 98.5 160 LYS A CA 1
ATOM 1287 C C . LYS A 1 160 ? 11.117 15.57 7.5 1 98.5 160 LYS A C 1
ATOM 1289 O O . LYS A 1 160 ? 11.414 14.398 7.238 1 98.5 160 LYS A O 1
ATOM 1294 N N . ILE A 1 161 ? 10.594 16.453 6.668 1 98.88 161 ILE A N 1
ATOM 1295 C CA . ILE A 1 161 ? 10.258 16.031 5.312 1 98.88 161 ILE A CA 1
ATOM 1296 C C . ILE A 1 161 ? 11.508 15.539 4.594 1 98.88 161 ILE A C 1
ATOM 1298 O O . ILE A 1 161 ? 11.469 14.547 3.861 1 98.88 161 ILE A O 1
ATOM 1302 N N . ASP A 1 162 ? 12.609 16.203 4.785 1 98.88 162 ASP A N 1
ATOM 1303 C CA . ASP A 1 162 ? 13.852 15.789 4.137 1 98.88 162 ASP A CA 1
ATOM 1304 C C . ASP A 1 162 ? 14.344 14.453 4.691 1 98.88 162 ASP A C 1
ATOM 1306 O O . ASP A 1 162 ? 14.875 13.625 3.947 1 98.88 162 ASP A O 1
ATOM 1310 N N . ASP A 1 163 ? 14.117 14.133 6.039 1 98.75 163 ASP A N 1
ATOM 1311 C CA . ASP A 1 163 ? 14.398 12.82 6.617 1 98.75 163 ASP A CA 1
ATOM 1312 C C . ASP A 1 163 ? 13.57 11.734 5.938 1 98.75 163 ASP A C 1
ATOM 1314 O O . ASP A 1 163 ? 14.086 10.664 5.617 1 98.75 163 ASP A O 1
ATOM 1318 N N . ILE A 1 164 ? 12.336 12.062 5.758 1 98.88 164 ILE A N 1
ATOM 1319 C CA . ILE A 1 164 ? 11.375 11.094 5.23 1 98.88 164 ILE A CA 1
ATOM 1320 C C . ILE A 1 164 ? 11.742 10.742 3.789 1 98.88 164 ILE A C 1
ATOM 1322 O O . ILE A 1 164 ? 11.82 9.57 3.432 1 98.88 164 ILE A O 1
ATOM 1326 N N . ILE A 1 165 ? 11.992 11.766 2.969 1 98.94 165 ILE A N 1
ATOM 1327 C CA . ILE A 1 165 ? 12.312 11.562 1.561 1 98.94 165 ILE A CA 1
ATOM 1328 C C . ILE A 1 165 ? 13.625 10.781 1.439 1 98.94 165 ILE A C 1
ATOM 1330 O O . ILE A 1 165 ? 13.719 9.836 0.654 1 98.94 165 ILE A O 1
ATOM 1334 N N . GLN A 1 166 ? 14.609 11.195 2.248 1 98.94 166 GLN A N 1
ATOM 1335 C CA . GLN A 1 166 ? 15.867 10.461 2.24 1 98.94 166 GLN A CA 1
ATOM 1336 C C . GLN A 1 166 ? 15.648 8.992 2.586 1 98.94 166 GLN A C 1
ATOM 1338 O O . GLN A 1 166 ? 16.141 8.102 1.884 1 98.94 166 GLN A O 1
ATOM 1343 N N . TYR A 1 167 ? 14.938 8.75 3.604 1 98.88 167 TYR A N 1
ATOM 1344 C CA . TYR A 1 167 ? 14.734 7.395 4.09 1 98.88 167 TYR A CA 1
ATOM 1345 C C . TYR A 1 167 ? 14.008 6.547 3.053 1 98.88 167 TYR A C 1
ATOM 1347 O O . TYR A 1 167 ? 14.484 5.473 2.678 1 98.88 167 TYR A O 1
ATOM 1355 N N . VAL A 1 168 ? 12.844 6.988 2.564 1 98.81 168 VAL A N 1
ATOM 1356 C CA . VAL A 1 168 ? 12.008 6.207 1.661 1 98.81 168 VAL A CA 1
ATOM 1357 C C . VAL A 1 168 ? 12.758 5.961 0.351 1 98.81 168 VAL A C 1
ATOM 1359 O O . VAL A 1 168 ? 12.656 4.879 -0.232 1 98.81 168 VAL A O 1
ATOM 1362 N N . SER A 1 169 ? 13.523 6.941 -0.104 1 98.81 169 SER A N 1
ATOM 1363 C CA . SER A 1 169 ? 14.188 6.855 -1.404 1 98.81 169 SER A CA 1
ATOM 1364 C C . SER A 1 169 ? 15.312 5.832 -1.388 1 98.81 169 SER A C 1
ATOM 1366 O O . SER A 1 169 ? 15.82 5.438 -2.441 1 98.81 169 SER A O 1
ATOM 1368 N N . GLN A 1 170 ? 15.742 5.41 -0.199 1 98.25 170 GLN A N 1
ATOM 1369 C CA . GLN A 1 170 ? 16.719 4.324 -0.109 1 98.25 170 GLN A CA 1
ATOM 1370 C C . GLN A 1 170 ? 16.109 3.002 -0.567 1 98.25 170 GLN A C 1
ATOM 1372 O O . GLN A 1 170 ? 16.828 2.115 -1.038 1 98.25 170 GLN A O 1
ATOM 1377 N N . TYR A 1 171 ? 14.797 2.9 -0.455 1 98.38 171 TYR A N 1
ATOM 1378 C CA . TYR A 1 171 ? 14.141 1.619 -0.689 1 98.38 171 TYR A CA 1
ATOM 1379 C C . TYR A 1 171 ? 13.312 1.657 -1.968 1 98.38 171 TYR A C 1
ATOM 1381 O O . TYR A 1 171 ? 13.195 0.65 -2.672 1 98.38 171 TYR A O 1
ATOM 1389 N N . MET A 1 172 ? 12.703 2.822 -2.236 1 98.69 172 MET A N 1
ATOM 1390 C CA . MET A 1 172 ? 11.766 2.979 -3.344 1 98.69 172 MET A CA 1
ATOM 1391 C C . MET A 1 172 ? 12.125 4.191 -4.195 1 98.69 172 MET A C 1
ATOM 1393 O O . MET A 1 172 ? 12.367 5.277 -3.668 1 98.69 172 MET A O 1
ATOM 1397 N N . THR A 1 173 ? 12.109 3.924 -5.473 1 98.81 173 THR A N 1
ATOM 1398 C CA . THR A 1 173 ? 12.203 5.074 -6.363 1 98.81 173 THR A CA 1
ATOM 1399 C C . THR A 1 173 ? 10.969 5.969 -6.215 1 98.81 173 THR A C 1
ATOM 1401 O O . THR A 1 173 ? 9.844 5.48 -6.176 1 98.81 173 THR A O 1
ATOM 1404 N N . LEU A 1 174 ? 11.281 7.242 -6.027 1 98.94 174 LEU A N 1
ATOM 1405 C CA . LEU A 1 174 ? 10.203 8.227 -6.004 1 98.94 174 LEU A CA 1
ATOM 1406 C C . LEU A 1 174 ? 10 8.844 -7.379 1 98.94 174 LEU A C 1
ATOM 1408 O O . LEU A 1 174 ? 10.969 9.133 -8.086 1 98.94 174 LEU A O 1
ATOM 1412 N N . ASN A 1 175 ? 8.734 8.984 -7.766 1 98.88 175 ASN A N 1
ATOM 1413 C CA . ASN A 1 175 ? 8.391 9.523 -9.078 1 98.88 175 ASN A CA 1
ATOM 1414 C C . ASN A 1 175 ? 7.418 10.695 -8.961 1 98.88 175 ASN A C 1
ATOM 1416 O O . ASN A 1 175 ? 6.711 10.828 -7.957 1 98.88 175 ASN A O 1
ATOM 1420 N N . PRO A 1 176 ? 7.434 11.57 -10.023 1 98.88 176 PRO A N 1
ATOM 1421 C CA . PRO A 1 176 ? 6.426 12.633 -10.016 1 98.88 176 PRO A CA 1
ATOM 1422 C C . PRO A 1 176 ? 5.012 12.102 -9.789 1 98.88 176 PRO A C 1
ATOM 1424 O O . PRO A 1 176 ? 4.59 11.156 -10.461 1 98.88 176 PRO A O 1
ATOM 1427 N N . GLY A 1 177 ? 4.344 12.672 -8.812 1 98.88 177 GLY A N 1
ATOM 1428 C CA . GLY A 1 177 ? 2.982 12.258 -8.508 1 98.88 177 GLY A CA 1
ATOM 1429 C C . GLY A 1 177 ? 2.881 11.398 -7.262 1 98.88 177 GLY A C 1
ATOM 1430 O O . GLY A 1 177 ? 1.79 11.219 -6.715 1 98.88 177 GLY A O 1
ATOM 1431 N N . ASP A 1 178 ? 4.031 10.797 -6.852 1 98.94 178 ASP A N 1
ATOM 1432 C CA . ASP A 1 178 ? 3.994 10.141 -5.551 1 98.94 178 ASP A CA 1
ATOM 1433 C C . ASP A 1 178 ? 3.598 11.117 -4.445 1 98.94 178 ASP A C 1
ATOM 1435 O O . ASP A 1 178 ? 4.016 12.273 -4.461 1 98.94 178 ASP A O 1
ATOM 1439 N N . LEU A 1 179 ? 2.777 10.664 -3.518 1 99 179 LEU A N 1
ATOM 1440 C CA . LEU A 1 179 ? 2.32 11.469 -2.393 1 99 179 LEU A CA 1
ATOM 1441 C C . LEU A 1 179 ? 2.883 10.938 -1.077 1 99 179 LEU A C 1
ATOM 1443 O O . LEU A 1 179 ? 2.971 9.727 -0.88 1 99 179 LEU A O 1
ATOM 1447 N N . ILE A 1 180 ? 3.24 11.828 -0.19 1 98.94 180 ILE A N 1
ATOM 1448 C CA . ILE A 1 180 ? 3.734 11.469 1.136 1 98.94 180 ILE A CA 1
ATOM 1449 C C . ILE A 1 180 ? 2.941 12.219 2.201 1 98.94 180 ILE A C 1
ATOM 1451 O O . ILE A 1 180 ? 2.963 13.453 2.248 1 98.94 180 ILE A O 1
ATOM 1455 N N . LEU A 1 181 ? 2.215 11.484 3.023 1 98.94 181 LEU A N 1
ATOM 1456 C CA . LEU A 1 181 ? 1.541 12.047 4.188 1 98.94 181 LEU A CA 1
ATOM 1457 C C . LEU A 1 181 ? 2.467 12.055 5.398 1 98.94 181 LEU A C 1
ATOM 1459 O O . LEU A 1 181 ? 3.148 11.062 5.672 1 98.94 181 LEU A O 1
ATOM 1463 N N . THR A 1 182 ? 2.479 13.102 6.191 1 98.81 182 THR A N 1
ATOM 1464 C CA . THR A 1 182 ? 3.625 13.328 7.066 1 98.81 182 THR A CA 1
ATOM 1465 C C . THR A 1 182 ? 3.246 13.094 8.523 1 98.81 182 THR A C 1
ATOM 1467 O O . THR A 1 182 ? 3.98 13.492 9.43 1 98.81 182 THR A O 1
ATOM 1470 N N . GLY A 1 183 ? 2.1 12.508 8.773 1 98.19 183 GLY A N 1
ATOM 1471 C CA . GLY A 1 183 ? 1.704 12.211 10.141 1 98.19 183 GLY A CA 1
ATOM 1472 C C . GLY A 1 183 ? 0.813 13.281 10.75 1 98.19 183 GLY A C 1
ATOM 1473 O O . GLY A 1 183 ? 0.51 14.281 10.102 1 98.19 183 GLY A O 1
ATOM 1474 N N . THR A 1 184 ? 0.427 13.023 12.016 1 97.38 184 THR A N 1
ATOM 1475 C CA . THR A 1 184 ? -0.556 13.898 12.656 1 97.38 184 THR A CA 1
ATOM 1476 C C . THR A 1 184 ? -0.196 14.141 14.117 1 97.38 184 THR A C 1
ATOM 1478 O O . THR A 1 184 ? 0.366 13.258 14.781 1 97.38 184 THR A O 1
ATOM 1481 N N . PRO A 1 185 ? -0.563 15.328 14.633 1 95.31 185 PRO A N 1
ATOM 1482 C CA . PRO A 1 185 ? -0.395 15.57 16.062 1 95.31 185 PRO A CA 1
ATOM 1483 C C . PRO A 1 185 ? -1.486 14.914 16.906 1 95.31 185 PRO A C 1
ATOM 1485 O O . PRO A 1 185 ? -1.306 14.711 18.109 1 95.31 185 PRO A O 1
ATOM 1488 N N . LYS A 1 186 ? -2.604 14.641 16.297 1 94.12 186 LYS A N 1
ATOM 1489 C CA . LYS A 1 186 ? -3.746 14.125 17.047 1 94.12 186 LYS A CA 1
ATOM 1490 C C . LYS A 1 186 ? -4.559 13.148 16.219 1 94.12 186 LYS A C 1
ATOM 1492 O O . LYS A 1 186 ? -4.766 13.367 15.016 1 94.12 186 LYS A O 1
ATOM 1497 N N . LEU A 1 187 ? -4.926 12.055 16.828 1 94.19 187 LEU A N 1
ATOM 1498 C CA . LEU A 1 187 ? -5.859 11.055 16.328 1 94.19 187 LEU A CA 1
ATOM 1499 C C . LEU A 1 187 ? -7.098 10.969 17.219 1 94.19 187 LEU A C 1
ATOM 1501 O O . LEU A 1 187 ? -6.984 10.82 18.438 1 94.19 187 LEU A O 1
ATOM 1505 N N . ALA A 1 188 ? -8.305 11.109 16.641 1 97.38 188 ALA A N 1
ATOM 1506 C CA . ALA A 1 188 ? -9.539 11.062 17.406 1 97.38 188 ALA A CA 1
ATOM 1507 C C . ALA A 1 188 ? -10.703 10.555 16.562 1 97.38 188 ALA A C 1
ATOM 1509 O O . ALA A 1 188 ? -10.617 10.516 15.336 1 97.38 188 ALA A O 1
ATOM 1510 N N . PRO A 1 189 ? -11.805 10.148 17.203 1 98.12 189 PRO A N 1
ATOM 1511 C CA . PRO A 1 189 ? -12.922 9.523 16.484 1 98.12 189 PRO A CA 1
ATOM 1512 C C . PRO A 1 189 ? -13.805 10.547 15.773 1 98.12 189 PRO A C 1
ATOM 1514 O O . PRO A 1 189 ? -13.875 11.711 16.188 1 98.12 189 PRO A O 1
ATOM 1517 N N . VAL A 1 190 ? -14.406 10.078 14.703 1 98 190 VAL A N 1
ATOM 1518 C CA . VAL A 1 190 ? -15.523 10.781 14.102 1 98 190 VAL A CA 1
ATOM 1519 C C . VAL A 1 190 ? -16.828 10.016 14.352 1 98 190 VAL A C 1
ATOM 1521 O O . VAL A 1 190 ? -16.812 8.789 14.508 1 98 190 VAL A O 1
ATOM 1524 N N . GLU A 1 191 ? -17.922 10.75 14.367 1 97.12 191 GLU A N 1
ATOM 1525 C CA . GLU A 1 191 ? -19.234 10.156 14.578 1 97.12 191 GLU A CA 1
ATOM 1526 C C . GLU A 1 191 ? -20.172 10.469 13.414 1 97.12 191 GLU A C 1
ATOM 1528 O O . GLU A 1 191 ? -19.906 11.375 12.625 1 97.12 191 GLU A O 1
ATOM 1533 N N . ASN A 1 192 ? -21.219 9.633 13.312 1 97.81 192 ASN A N 1
ATOM 1534 C CA . ASN A 1 192 ? -22.281 9.93 12.344 1 97.81 192 ASN A CA 1
ATOM 1535 C C . ASN A 1 192 ? -22.828 11.336 12.516 1 97.81 192 ASN A C 1
ATOM 1537 O O . ASN A 1 192 ? -23.141 11.75 13.641 1 97.81 192 ASN A O 1
ATOM 1541 N N . GLY A 1 193 ? -22.891 12.109 11.438 1 98.19 193 GLY A N 1
ATOM 1542 C CA . GLY A 1 193 ? -23.438 13.461 11.461 1 98.19 193 GLY A CA 1
ATOM 1543 C C . GLY A 1 193 ? -22.375 14.531 11.664 1 98.19 193 GLY A C 1
ATOM 1544 O O . GLY A 1 193 ? -22.656 15.719 11.508 1 98.19 193 GLY A O 1
ATOM 1545 N N . ASP A 1 194 ? -21.156 14.109 11.992 1 98.56 194 ASP A N 1
ATOM 1546 C CA . ASP A 1 194 ? -20.094 15.086 12.188 1 98.56 194 ASP A CA 1
ATOM 1547 C C . ASP A 1 194 ? -19.812 15.875 10.914 1 98.56 194 ASP A C 1
ATOM 1549 O O . ASP A 1 194 ? -19.891 15.32 9.812 1 98.56 194 ASP A O 1
ATOM 1553 N N . LYS A 1 195 ? -19.547 17.125 11.07 1 98.69 195 LYS A N 1
ATOM 1554 C CA . LYS A 1 195 ? -19.047 18 10.008 1 98.69 195 LYS A CA 1
ATOM 1555 C C . LYS A 1 195 ? -17.609 18.406 10.266 1 98.69 195 LYS A C 1
ATOM 1557 O O . LYS A 1 195 ? -17.328 19.156 11.203 1 98.69 195 LYS A O 1
ATOM 1562 N N . LEU A 1 196 ? -16.734 17.922 9.43 1 98.75 196 LEU A N 1
ATOM 1563 C CA . LEU A 1 196 ? -15.312 18.219 9.57 1 98.75 196 LEU A CA 1
ATOM 1564 C C . LEU A 1 196 ? -14.914 19.406 8.703 1 98.75 196 LEU A C 1
ATOM 1566 O O . LEU A 1 196 ? -15.258 19.453 7.523 1 98.75 196 LEU A O 1
ATOM 1570 N N . PHE A 1 197 ? -14.219 20.328 9.297 1 98.81 197 PHE A N 1
ATOM 1571 C CA . PHE A 1 197 ? -13.641 21.469 8.602 1 98.81 197 PHE A CA 1
ATOM 1572 C C . PHE A 1 197 ? -12.156 21.609 8.93 1 98.81 197 PHE A C 1
ATOM 1574 O O . PHE A 1 197 ? -11.797 22.031 10.031 1 98.81 197 PHE A O 1
ATOM 1581 N N . ALA A 1 198 ? -11.297 21.234 8 1 98.81 198 ALA A N 1
ATOM 1582 C CA . ALA A 1 198 ? -9.844 21.297 8.18 1 98.81 198 ALA A CA 1
ATOM 1583 C C . ALA A 1 198 ? -9.234 22.406 7.332 1 98.81 198 ALA A C 1
ATOM 1585 O O . ALA A 1 198 ? -9.648 22.641 6.195 1 98.81 198 ALA A O 1
ATOM 1586 N N . THR A 1 199 ? -8.219 23.062 7.902 1 98.81 199 THR A N 1
ATOM 1587 C CA . THR A 1 199 ? -7.555 24.141 7.172 1 98.81 199 THR A CA 1
ATOM 1588 C C . THR A 1 199 ? -6.047 24.094 7.398 1 98.81 199 THR A C 1
ATOM 1590 O O . THR A 1 199 ? -5.582 23.594 8.422 1 98.81 199 THR A O 1
ATOM 1593 N N . LEU A 1 200 ? -5.344 24.5 6.43 1 98.81 200 LEU A N 1
ATOM 1594 C CA . LEU A 1 200 ? -3.898 24.688 6.426 1 98.81 200 LEU A CA 1
ATOM 1595 C C . LEU A 1 200 ? -3.549 26.172 6.262 1 98.81 200 LEU A C 1
ATOM 1597 O O . LEU A 1 200 ? -4.023 26.828 5.332 1 98.81 200 LEU A O 1
ATOM 1601 N N . HIS A 1 201 ? -2.654 26.719 7.211 1 98.69 201 HIS A N 1
ATOM 1602 C CA . HIS A 1 201 ? -2.355 28.156 7.203 1 98.69 201 HIS A CA 1
ATOM 1603 C C . HIS A 1 201 ? -0.851 28.406 7.16 1 98.69 201 HIS A C 1
ATOM 1605 O O . HIS A 1 201 ? -0.089 27.75 7.875 1 98.69 201 HIS A O 1
ATOM 1611 N N . GLN A 1 202 ? -0.43 29.25 6.277 1 97.25 202 GLN A N 1
ATOM 1612 C CA . GLN A 1 202 ? 0.909 29.828 6.301 1 97.25 202 GLN A CA 1
ATOM 1613 C C . GLN A 1 202 ? 0.87 31.281 6.75 1 97.25 202 GLN A C 1
ATOM 1615 O O . GLN A 1 202 ? 0.267 32.125 6.086 1 97.25 202 GLN A O 1
ATOM 1620 N N . ASP A 1 203 ? 1.524 31.641 7.852 1 94.69 203 ASP A N 1
ATOM 1621 C CA . ASP A 1 203 ? 1.575 33 8.367 1 94.69 203 ASP A CA 1
ATOM 1622 C C . ASP A 1 203 ? 0.176 33.594 8.477 1 94.69 203 ASP A C 1
ATOM 1624 O O . ASP A 1 203 ? -0.062 34.719 8.008 1 94.69 203 ASP A O 1
ATOM 1628 N N . GLY A 1 204 ? -0.701 32.844 8.938 1 95.19 204 GLY A N 1
ATOM 1629 C CA . GLY A 1 204 ? -2.053 33.312 9.188 1 95.19 204 GLY A CA 1
ATOM 1630 C C . GLY A 1 204 ? -2.945 33.25 7.965 1 95.19 204 GLY A C 1
ATOM 1631 O O . GLY A 1 204 ? -4.164 33.375 8.07 1 95.19 204 GLY A O 1
ATOM 1632 N N . ARG A 1 205 ? -2.418 32.969 6.828 1 97.56 205 ARG A N 1
ATOM 1633 C CA . ARG A 1 205 ? -3.184 32.906 5.59 1 97.56 205 ARG A CA 1
ATOM 1634 C C . ARG A 1 205 ? -3.613 31.469 5.305 1 97.56 205 ARG A C 1
ATOM 1636 O O . ARG A 1 205 ? -2.787 30.547 5.309 1 97.56 205 ARG A O 1
ATOM 1643 N N . GLN A 1 206 ? -4.898 31.344 5.047 1 98.31 206 GLN A N 1
ATOM 1644 C CA . GLN A 1 206 ? -5.406 30.016 4.707 1 98.31 206 GLN A CA 1
ATOM 1645 C C . GLN A 1 206 ? -4.98 29.609 3.299 1 98.31 206 GLN A C 1
ATOM 1647 O O . GLN A 1 206 ? -5.281 30.297 2.328 1 98.31 206 GLN A O 1
ATOM 1652 N N . MET A 1 207 ? -4.32 28.484 3.215 1 98.56 207 MET A N 1
ATOM 1653 C CA . MET A 1 207 ? -3.773 28.031 1.941 1 98.56 207 MET A CA 1
ATOM 1654 C C . MET A 1 207 ? -4.633 26.906 1.347 1 98.56 207 MET A C 1
ATOM 1656 O O . MET A 1 207 ? -4.617 26.688 0.135 1 98.56 207 MET A O 1
ATOM 1660 N N . ALA A 1 208 ? -5.359 26.156 2.184 1 98.75 208 ALA A N 1
ATOM 1661 C CA . ALA A 1 208 ? -6.168 25.031 1.757 1 98.75 208 ALA A CA 1
ATOM 1662 C C . ALA A 1 208 ? -7.25 24.703 2.787 1 98.75 208 ALA A C 1
ATOM 1664 O O . ALA A 1 208 ? -7.152 25.109 3.945 1 98.75 208 ALA A O 1
ATOM 1665 N N . GLN A 1 209 ? -8.234 23.984 2.355 1 98.81 209 GLN A N 1
ATOM 1666 C CA . GLN A 1 209 ? -9.297 23.547 3.254 1 98.81 209 GLN A CA 1
ATOM 1667 C C . GLN A 1 209 ? -9.914 22.234 2.783 1 98.81 209 GLN A C 1
ATOM 1669 O O . GLN A 1 209 ? -9.805 21.875 1.609 1 98.81 209 GLN A O 1
ATOM 1674 N N . ILE A 1 210 ? -10.516 21.516 3.658 1 98.81 210 ILE A N 1
ATOM 1675 C CA . ILE A 1 210 ? -11.32 20.312 3.434 1 98.81 210 ILE A CA 1
ATOM 1676 C C . ILE A 1 210 ? -12.625 20.406 4.223 1 98.81 210 ILE A C 1
ATOM 1678 O O . ILE A 1 210 ? -12.617 20.734 5.41 1 98.81 210 ILE A O 1
ATOM 1682 N N . ASN A 1 211 ? -13.672 20.219 3.57 1 98.62 211 ASN A N 1
ATOM 1683 C CA . ASN A 1 211 ? -14.992 20.078 4.176 1 98.62 211 ASN A CA 1
ATOM 1684 C C . ASN A 1 211 ? -15.578 18.703 3.92 1 98.62 211 ASN A C 1
ATOM 1686 O O . ASN A 1 211 ? -15.742 18.297 2.768 1 98.62 211 ASN A O 1
ATOM 1690 N N . VAL A 1 212 ? -15.93 18.016 4.961 1 98.62 212 VAL A N 1
ATOM 1691 C CA . VAL A 1 212 ? -16.453 16.672 4.801 1 98.62 212 VAL A CA 1
ATOM 1692 C C . VAL A 1 212 ? -17.594 16.438 5.801 1 98.62 212 VAL A C 1
ATOM 1694 O O . VAL A 1 212 ? -17.422 16.641 7.004 1 98.62 212 VAL A O 1
ATOM 1697 N N . ASP A 1 213 ? -18.703 16 5.312 1 98.62 213 ASP A N 1
ATOM 1698 C CA . ASP A 1 213 ? -19.766 15.492 6.172 1 98.62 213 ASP A CA 1
ATOM 1699 C C . ASP A 1 213 ? -19.672 13.977 6.336 1 98.62 213 ASP A C 1
ATOM 1701 O O . ASP A 1 213 ? -19.375 13.258 5.375 1 98.62 213 ASP A O 1
ATOM 1705 N N . VAL A 1 214 ? -19.859 13.5 7.527 1 98.5 214 VAL A N 1
ATOM 1706 C CA . VAL A 1 214 ? -19.734 12.078 7.832 1 98.5 214 VAL A CA 1
ATOM 1707 C C . VAL A 1 214 ? -21.125 11.453 8 1 98.5 214 VAL A C 1
ATOM 1709 O O . VAL A 1 214 ? -21.938 11.945 8.781 1 98.5 214 VAL A O 1
ATOM 1712 N N . PHE A 1 215 ? -21.312 10.406 7.277 1 97.81 215 PHE A N 1
ATOM 1713 C CA . PHE A 1 215 ? -22.531 9.617 7.406 1 97.81 215 PHE A CA 1
ATOM 1714 C C . PHE A 1 215 ? -22.203 8.148 7.617 1 97.81 215 PHE A C 1
ATOM 1716 O O . PHE A 1 215 ? -21.234 7.629 7.062 1 97.81 215 PHE A O 1
ATOM 1723 N N . ARG A 1 216 ? -22.984 7.449 8.383 1 94.31 216 ARG A N 1
ATOM 1724 C CA . ARG A 1 216 ? -22.828 6.008 8.555 1 94.31 216 ARG A CA 1
ATOM 1725 C C . ARG A 1 216 ? -24.031 5.258 8 1 94.31 216 ARG A C 1
ATOM 1727 O O . ARG A 1 216 ? -25.172 5.656 8.219 1 94.31 216 ARG A O 1
ATOM 1734 N N . ASN A 1 217 ? -23.672 4.242 7.137 1 83.75 217 ASN A N 1
ATOM 1735 C CA . ASN A 1 217 ? -24.734 3.387 6.625 1 83.75 217 ASN A CA 1
ATOM 1736 C C . ASN A 1 217 ? -25.328 2.514 7.727 1 83.75 217 ASN A C 1
ATOM 1738 O O . ASN A 1 217 ? -24.594 1.96 8.547 1 83.75 217 ASN A O 1
ATOM 1742 N N . GLY A 1 218 ? -26.641 2.352 8.133 1 67.44 218 GLY A N 1
ATOM 1743 C CA . GLY A 1 218 ? -27.5 1.6 9.016 1 67.44 218 GLY A CA 1
ATOM 1744 C C . GLY A 1 218 ? -27.562 2.166 10.422 1 67.44 218 GLY A C 1
ATOM 1745 O O . GLY A 1 218 ? -26.75 3.027 10.781 1 67.44 218 GLY A O 1
ATOM 1746 N N . MET B 1 1 ? 2.678 21.469 -12.117 1 96.06 1 MET B N 1
ATOM 1747 C CA . MET B 1 1 ? 2.627 20.516 -11.008 1 96.06 1 MET B CA 1
ATOM 1748 C C . MET B 1 1 ? 1.185 20.203 -10.617 1 96.06 1 MET B C 1
ATOM 1750 O O . MET B 1 1 ? 0.862 19.062 -10.266 1 96.06 1 MET B O 1
ATOM 1754 N N . GLU B 1 2 ? 0.328 21.156 -10.93 1 96.5 2 GLU B N 1
ATOM 1755 C CA . GLU B 1 2 ? -1.08 20.938 -10.617 1 96.5 2 GLU B CA 1
ATOM 1756 C C . GLU B 1 2 ? -1.664 19.828 -11.484 1 96.5 2 GLU B C 1
ATOM 1758 O O . GLU B 1 2 ? -2.471 19.016 -11.016 1 96.5 2 GLU B O 1
ATOM 1763 N N . ARG B 1 3 ? -1.282 19.812 -12.711 1 97.44 3 ARG B N 1
ATOM 1764 C CA . ARG B 1 3 ? -1.749 18.75 -13.609 1 97.44 3 ARG B CA 1
ATOM 1765 C C . ARG B 1 3 ? -1.287 17.391 -13.133 1 97.44 3 ARG B C 1
ATOM 1767 O O . ARG B 1 3 ? -2.049 16.422 -13.18 1 97.44 3 ARG B O 1
ATOM 1774 N N . ILE B 1 4 ? -0.071 17.297 -12.68 1 98.38 4 ILE B N 1
ATOM 1775 C CA . ILE B 1 4 ? 0.474 16.062 -12.156 1 98.38 4 ILE B CA 1
ATOM 1776 C C . ILE B 1 4 ? -0.315 15.625 -10.922 1 98.38 4 ILE B C 1
ATOM 1778 O O . ILE B 1 4 ? -0.654 14.445 -10.773 1 98.38 4 ILE B O 1
ATOM 1782 N N . PHE B 1 5 ? -0.65 16.594 -10.133 1 98.75 5 PHE B N 1
ATOM 1783 C CA . PHE B 1 5 ? -1.426 16.312 -8.93 1 98.75 5 PHE B CA 1
ATOM 1784 C C . PHE B 1 5 ? -2.801 15.758 -9.281 1 98.75 5 PHE B C 1
ATOM 1786 O O . PHE B 1 5 ? -3.262 14.789 -8.68 1 98.75 5 PHE B O 1
ATOM 1793 N N . THR B 1 6 ? -3.398 16.375 -10.227 1 98.44 6 THR B N 1
ATOM 1794 C CA . THR B 1 6 ? -4.723 15.938 -10.664 1 98.44 6 THR B CA 1
ATOM 1795 C C . THR B 1 6 ? -4.68 14.5 -11.172 1 98.44 6 THR B C 1
ATOM 1797 O O . THR B 1 6 ? -5.57 13.703 -10.875 1 98.44 6 THR B O 1
ATOM 1800 N N . GLN B 1 7 ? -3.674 14.117 -11.859 1 98.25 7 GLN B N 1
ATOM 1801 C CA . GLN B 1 7 ? -3.516 12.758 -12.359 1 98.25 7 GLN B CA 1
ATOM 1802 C C . GLN B 1 7 ? -3.182 11.789 -11.234 1 98.25 7 GLN B C 1
ATOM 1804 O O . GLN B 1 7 ? -3.688 10.664 -11.203 1 98.25 7 GLN B O 1
ATOM 1809 N N . ALA B 1 8 ? -2.381 12.258 -10.312 1 98.38 8 ALA B N 1
ATOM 1810 C CA . ALA B 1 8 ? -1.881 11.43 -9.211 1 98.38 8 ALA B CA 1
ATOM 1811 C C . ALA B 1 8 ? -2.988 11.117 -8.211 1 98.38 8 ALA B C 1
ATOM 1813 O O . ALA B 1 8 ? -2.887 10.164 -7.441 1 98.38 8 ALA B O 1
ATOM 1814 N N . THR B 1 9 ? -4.043 11.898 -8.227 1 98.69 9 THR B N 1
ATOM 1815 C CA . THR B 1 9 ? -5.074 11.727 -7.207 1 98.69 9 THR B CA 1
ATOM 1816 C C . THR B 1 9 ? -6.344 11.141 -7.812 1 98.69 9 THR B C 1
ATOM 1818 O O . THR B 1 9 ? -7.426 11.25 -7.234 1 98.69 9 THR B O 1
ATOM 1821 N N . LYS B 1 10 ? -6.191 10.547 -8.969 1 98.56 10 LYS B N 1
ATOM 1822 C CA . LYS B 1 10 ? -7.328 9.82 -9.523 1 98.56 10 LYS B CA 1
ATOM 1823 C C . LYS B 1 10 ? -7.543 8.5 -8.789 1 98.56 10 LYS B C 1
ATOM 1825 O O . LYS B 1 10 ? -6.613 7.699 -8.656 1 98.56 10 LYS B O 1
ATOM 1830 N N . ARG B 1 11 ? -8.781 8.195 -8.453 1 98.31 11 ARG B N 1
ATOM 1831 C CA . ARG B 1 11 ? -9.133 7 -7.691 1 98.31 11 ARG B CA 1
ATOM 1832 C C . ARG B 1 11 ? -8.906 5.738 -8.516 1 98.31 11 ARG B C 1
ATOM 1834 O O . ARG B 1 11 ? -8.789 4.641 -7.965 1 98.31 11 ARG B O 1
ATOM 1841 N N . ILE B 1 12 ? -8.797 5.965 -9.797 1 97.94 12 ILE B N 1
ATOM 1842 C CA . ILE B 1 12 ? -8.734 4.801 -10.68 1 97.94 12 ILE B CA 1
ATOM 1843 C C . ILE B 1 12 ? -7.285 4.391 -10.898 1 97.94 12 ILE B C 1
ATOM 1845 O O . ILE B 1 12 ? -7.008 3.396 -11.57 1 97.94 12 ILE B O 1
ATOM 1849 N N . ASN B 1 13 ? -6.293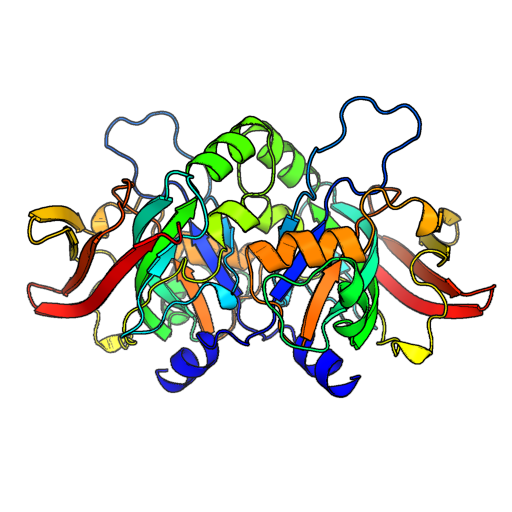 5.234 -10.367 1 98.75 13 ASN B N 1
ATOM 1850 C CA . ASN B 1 13 ? -4.93 4.719 -10.398 1 98.75 13 ASN B CA 1
ATOM 1851 C C . ASN B 1 13 ? -4.84 3.326 -9.781 1 98.75 13 ASN B C 1
ATOM 1853 O O . ASN B 1 13 ? -5.398 3.08 -8.711 1 98.75 13 ASN B O 1
ATOM 1857 N N . PRO B 1 14 ? -4.18 2.42 -10.453 1 98.75 14 PRO B N 1
ATOM 1858 C CA . PRO B 1 14 ? -4.234 1.019 -10.031 1 98.75 14 PRO B CA 1
ATOM 1859 C C . PRO B 1 14 ? -3.496 0.767 -8.719 1 98.75 14 PRO B C 1
ATOM 1861 O O . PRO B 1 14 ? -2.604 1.533 -8.352 1 98.75 14 PRO B O 1
ATOM 1864 N N . LYS B 1 15 ? -3.912 -0.261 -8.047 1 98.94 15 LYS B N 1
ATOM 1865 C CA . LYS B 1 15 ? -3.256 -0.723 -6.828 1 98.94 15 LYS B CA 1
ATOM 1866 C C . LYS B 1 15 ? -2.863 -2.193 -6.941 1 98.94 15 LYS B C 1
ATOM 1868 O O . LYS B 1 15 ? -3.418 -2.93 -7.758 1 98.94 15 LYS B O 1
ATOM 1873 N N . ILE B 1 16 ? -1.859 -2.566 -6.184 1 99 16 ILE B N 1
ATOM 1874 C CA . ILE B 1 16 ? -1.449 -3.957 -6.02 1 99 16 ILE B CA 1
ATOM 1875 C C . ILE B 1 16 ? -1.78 -4.43 -4.605 1 99 16 ILE B C 1
ATOM 1877 O O . ILE B 1 16 ? -1.229 -3.92 -3.629 1 99 16 ILE B O 1
ATOM 1881 N N . LEU B 1 17 ? -2.695 -5.332 -4.523 1 98.94 17 LEU B N 1
ATOM 1882 C CA . LEU B 1 17 ? -3.047 -6.016 -3.283 1 98.94 17 LEU B CA 1
ATOM 1883 C C . LEU B 1 17 ? -2.408 -7.398 -3.225 1 98.94 17 LEU B C 1
ATOM 1885 O O . LEU B 1 17 ? -2.252 -8.062 -4.254 1 98.94 17 LEU B O 1
ATOM 1889 N N . ALA B 1 18 ? -2.07 -7.805 -2.012 1 98.94 18 ALA B N 1
ATOM 1890 C CA . ALA B 1 18 ? -1.435 -9.109 -1.844 1 98.94 18 ALA B CA 1
ATOM 1891 C C . ALA B 1 18 ? -1.895 -9.781 -0.553 1 98.94 18 ALA B C 1
ATOM 1893 O O . ALA B 1 18 ? -2.178 -9.109 0.439 1 98.94 18 ALA B O 1
ATOM 1894 N N . LEU B 1 19 ? -1.938 -11.07 -0.598 1 98.44 19 LEU B N 1
ATOM 1895 C CA . LEU B 1 19 ? -2.363 -11.836 0.569 1 98.44 19 LEU B CA 1
ATOM 1896 C C . LEU B 1 19 ? -1.165 -12.469 1.271 1 98.44 19 LEU B C 1
ATOM 1898 O O . LEU B 1 19 ? -0.261 -12.992 0.615 1 98.44 19 LEU B O 1
ATOM 1902 N N . ALA B 1 20 ? -1.269 -12.406 2.566 1 97.19 20 ALA B N 1
ATOM 1903 C CA . ALA B 1 20 ? -0.348 -13.164 3.406 1 97.19 20 ALA B CA 1
ATOM 1904 C C . ALA B 1 20 ? -1.021 -14.414 3.967 1 97.19 20 ALA B C 1
ATOM 1906 O O . ALA B 1 20 ? -2.23 -14.422 4.207 1 97.19 20 ALA B O 1
ATOM 1907 N N . GLN B 1 21 ? -0.232 -15.445 4.148 1 95.19 21 GLN B N 1
ATOM 1908 C CA . GLN B 1 21 ? -0.666 -16.641 4.852 1 95.19 21 GLN B CA 1
ATOM 1909 C C . GLN B 1 21 ? -1.902 -17.25 4.191 1 95.19 21 GLN B C 1
ATOM 1911 O O . GLN B 1 21 ? -2.896 -17.531 4.867 1 95.19 21 GLN B O 1
ATOM 1916 N N . ASN B 1 22 ? -1.788 -17.484 2.852 1 97.69 22 ASN B N 1
ATOM 1917 C CA . ASN B 1 22 ? -2.973 -17.984 2.156 1 97.69 22 ASN B CA 1
ATOM 1918 C C . ASN B 1 22 ? -2.809 -19.438 1.735 1 97.69 22 ASN B C 1
ATOM 1920 O O . ASN B 1 22 ? -3.637 -19.969 0.998 1 97.69 22 ASN B O 1
ATOM 1924 N N . TYR B 1 23 ? -1.697 -20.047 1.969 1 96.62 23 TYR B N 1
ATOM 1925 C CA . TYR B 1 23 ? -1.46 -21.484 1.878 1 96.62 23 TYR B CA 1
ATOM 1926 C C . TYR B 1 23 ? -1.155 -22.078 3.25 1 96.62 23 TYR B C 1
ATOM 1928 O O . TYR B 1 23 ? -0.057 -21.891 3.779 1 96.62 23 TYR B O 1
ATOM 1936 N N . ILE B 1 24 ? -2.09 -22.703 3.822 1 89.94 24 ILE B N 1
ATOM 1937 C CA . ILE B 1 24 ? -2.01 -23.188 5.199 1 89.94 24 ILE B CA 1
ATOM 1938 C C . ILE B 1 24 ? -1.708 -24.672 5.215 1 89.94 24 ILE B C 1
ATOM 1940 O O . ILE B 1 24 ? -2.469 -25.484 4.66 1 89.94 24 ILE B O 1
ATOM 1944 N N . PRO B 1 25 ? -0.551 -24.953 5.793 1 85.19 25 PRO B N 1
ATOM 1945 C CA . PRO B 1 25 ? -0.264 -26.391 5.887 1 85.19 25 PRO B CA 1
ATOM 1946 C C . PRO B 1 25 ? -1.364 -27.172 6.605 1 85.19 25 PRO B C 1
ATOM 1948 O O . PRO B 1 25 ? -2.02 -26.625 7.5 1 85.19 25 PRO B O 1
ATOM 1951 N N . PRO B 1 26 ? -1.481 -28.391 6.176 1 83.06 26 PRO B N 1
ATOM 1952 C CA . PRO B 1 26 ? -2.469 -29.219 6.871 1 83.06 26 PRO B CA 1
ATOM 1953 C C . PRO B 1 26 ? -2.186 -29.344 8.367 1 83.06 26 PRO B C 1
ATOM 1955 O O . PRO B 1 26 ? -1.029 -29.5 8.773 1 83.06 26 PRO B O 1
ATOM 1958 N N . GLY B 1 27 ? -3.186 -29.094 9.234 1 83.31 27 GLY B N 1
ATOM 1959 C CA . GLY B 1 27 ? -3.049 -29.281 10.664 1 83.31 27 GLY B CA 1
ATOM 1960 C C . GLY B 1 27 ? -2.758 -27.984 11.406 1 83.31 27 GLY B C 1
ATOM 1961 O O . GLY B 1 27 ? -2.773 -27.953 12.641 1 83.31 27 GLY B O 1
ATOM 1962 N N . GLN B 1 28 ? -2.467 -26.953 10.594 1 83.44 28 GLN B N 1
ATOM 1963 C CA . GLN B 1 28 ? -2.227 -25.688 11.258 1 83.44 28 GLN B CA 1
ATOM 1964 C C . GLN B 1 28 ? -3.492 -25.156 11.93 1 83.44 28 GLN B C 1
ATOM 1966 O O . GLN B 1 28 ? -4.543 -25.047 11.297 1 83.44 28 GLN B O 1
ATOM 1971 N N . LYS B 1 29 ? -3.438 -24.922 13.25 1 83.12 29 LYS B N 1
ATOM 1972 C CA . LYS B 1 29 ? -4.594 -24.516 14.039 1 83.12 29 LYS B CA 1
ATOM 1973 C C . LYS B 1 29 ? -4.793 -23 13.992 1 83.12 29 LYS B C 1
ATOM 1975 O O . LYS B 1 29 ? -5.926 -22.516 13.992 1 83.12 29 LYS B O 1
ATOM 1980 N N . ASP B 1 30 ? -3.676 -22.25 14.016 1 86.06 30 ASP B N 1
ATOM 1981 C CA . ASP B 1 30 ? -3.801 -20.781 14.031 1 86.06 30 ASP B CA 1
ATOM 1982 C C . ASP B 1 30 ? -3.865 -20.234 12.609 1 86.06 30 ASP B C 1
ATOM 1984 O O . ASP B 1 30 ? -2.83 -19.969 11.992 1 86.06 30 ASP B O 1
ATOM 1988 N N . VAL B 1 31 ? -5.137 -20.172 12.102 1 89.38 31 VAL B N 1
ATOM 1989 C CA . VAL B 1 31 ? -5.383 -19.672 10.758 1 89.38 31 VAL B CA 1
ATOM 1990 C C . VAL B 1 31 ? -6.125 -18.344 10.836 1 89.38 31 VAL B C 1
ATOM 1992 O O . VAL B 1 31 ? -6.98 -18.141 11.703 1 89.38 31 VAL B O 1
ATOM 1995 N N . PRO B 1 32 ? -5.801 -17.406 9.961 1 91.81 32 PRO B N 1
ATOM 1996 C CA . PRO B 1 32 ? -6.52 -16.141 9.984 1 91.81 32 PRO B CA 1
ATOM 1997 C C . PRO B 1 32 ? -8.008 -16.297 9.703 1 91.81 32 PRO B C 1
ATOM 1999 O O . PRO B 1 32 ? -8.398 -17.094 8.844 1 91.81 32 PRO B O 1
ATOM 2002 N N . ALA B 1 33 ? -8.805 -15.531 10.398 1 93.38 33 ALA B N 1
ATOM 2003 C CA . ALA B 1 33 ? -10.25 -15.594 10.227 1 93.38 33 ALA B CA 1
ATOM 2004 C C . ALA B 1 33 ? -10.68 -14.945 8.914 1 93.38 33 ALA B C 1
ATOM 2006 O O . ALA B 1 33 ? -11.727 -15.281 8.359 1 93.38 33 ALA B O 1
ATOM 2007 N N . GLN B 1 34 ? -9.883 -14 8.477 1 96.31 34 GLN B N 1
ATOM 2008 C CA . GLN B 1 34 ? -10.102 -13.273 7.234 1 96.31 34 GLN B CA 1
ATOM 2009 C C . GLN B 1 34 ? -8.805 -13.109 6.453 1 96.31 34 GLN B C 1
ATOM 2011 O O . GLN B 1 34 ? -7.715 -13.25 7.016 1 96.31 34 GLN B O 1
ATOM 2016 N N . PRO B 1 35 ? -8.93 -12.852 5.105 1 98.12 35 PRO B N 1
ATOM 2017 C CA . PRO B 1 35 ? -7.707 -12.617 4.328 1 98.12 35 PRO B CA 1
ATOM 2018 C C . PRO B 1 35 ? -6.844 -11.5 4.91 1 98.12 35 PRO B C 1
ATOM 2020 O O . PRO B 1 35 ? -7.363 -10.438 5.273 1 98.12 35 PRO B O 1
ATOM 2023 N N . LEU B 1 36 ? -5.547 -11.742 5.008 1 98.12 36 LEU B N 1
ATOM 2024 C CA . LEU B 1 36 ? -4.59 -10.719 5.414 1 98.12 36 LEU B CA 1
ATOM 2025 C C . LEU B 1 36 ? -4.043 -9.969 4.199 1 98.12 36 LEU B C 1
ATOM 2027 O O . LEU B 1 36 ? -3.227 -10.508 3.451 1 98.12 36 LEU B O 1
ATOM 2031 N N . ILE B 1 37 ? -4.484 -8.734 4.031 1 98.81 37 ILE B N 1
ATOM 2032 C CA . ILE B 1 37 ? -4.219 -7.988 2.809 1 98.81 37 ILE B CA 1
ATOM 2033 C C . ILE B 1 37 ? -3.145 -6.934 3.068 1 98.81 37 ILE B C 1
ATOM 2035 O O . ILE B 1 37 ? -3.264 -6.129 3.994 1 98.81 37 ILE B O 1
ATOM 2039 N N . PHE B 1 38 ? -2.082 -6.953 2.283 1 98.88 38 PHE B N 1
ATOM 2040 C CA . PHE B 1 38 ? -1.126 -5.855 2.236 1 98.88 38 PHE B CA 1
ATOM 2041 C C . PHE B 1 38 ? -0.963 -5.34 0.811 1 98.88 38 PHE B C 1
ATOM 2043 O O . PHE B 1 38 ? -1.583 -5.863 -0.118 1 98.88 38 PHE B O 1
ATOM 2050 N N . THR B 1 39 ? -0.202 -4.23 0.61 1 98.75 39 THR B N 1
ATOM 2051 C CA . THR B 1 39 ? -0.057 -3.629 -0.71 1 98.75 39 THR B CA 1
ATOM 2052 C C . THR B 1 39 ? 1.415 -3.525 -1.099 1 98.75 39 THR B C 1
ATOM 2054 O O . THR B 1 39 ? 2.295 -3.564 -0.235 1 98.75 39 THR B O 1
ATOM 2057 N N . LYS B 1 40 ? 1.686 -3.541 -2.332 1 98.88 40 LYS B N 1
ATOM 2058 C CA . LYS B 1 40 ? 2.98 -3.203 -2.916 1 98.88 40 LYS B CA 1
ATOM 2059 C C . LYS B 1 40 ? 2.863 -2.018 -3.867 1 98.88 40 LYS B C 1
ATOM 2061 O O . LYS B 1 40 ? 1.88 -1.899 -4.602 1 98.88 40 LYS B O 1
ATOM 2066 N N . PRO B 1 41 ? 3.865 -1.147 -3.84 1 98.88 41 PRO B N 1
ATOM 2067 C CA . PRO B 1 41 ? 3.859 -0.081 -4.844 1 98.88 41 PRO B CA 1
ATOM 2068 C C . PRO B 1 41 ? 4.289 -0.569 -6.227 1 98.88 41 PRO B C 1
ATOM 2070 O O . PRO B 1 41 ? 4.992 -1.574 -6.34 1 98.88 41 PRO B O 1
ATOM 2073 N N . HIS B 1 42 ? 3.891 0.135 -7.246 1 98.88 42 HIS B N 1
ATOM 2074 C CA . HIS B 1 42 ? 4.215 -0.27 -8.609 1 98.88 42 HIS B CA 1
ATOM 2075 C C . HIS B 1 42 ? 5.703 -0.117 -8.891 1 98.88 42 HIS B C 1
ATOM 2077 O O . HIS B 1 42 ? 6.246 -0.787 -9.773 1 98.88 42 HIS B O 1
ATOM 2083 N N . SER B 1 43 ? 6.352 0.742 -8.109 1 98.81 43 SER B N 1
ATOM 2084 C CA . SER B 1 43 ? 7.793 0.897 -8.273 1 98.81 43 SER B CA 1
ATOM 2085 C C . SER B 1 43 ? 8.531 -0.394 -7.941 1 98.81 43 SER B C 1
ATOM 2087 O O . SER B 1 43 ? 9.711 -0.538 -8.25 1 98.81 43 SER B O 1
ATOM 2089 N N . SER B 1 44 ? 7.887 -1.345 -7.297 1 98.88 44 SER B N 1
ATOM 2090 C CA . SER B 1 44 ? 8.531 -2.602 -6.934 1 98.88 44 SER B CA 1
ATOM 2091 C C . SER B 1 44 ? 8.586 -3.561 -8.117 1 98.88 44 SER B C 1
ATOM 2093 O O . SER B 1 44 ? 9.289 -4.566 -8.078 1 98.88 44 SER B O 1
ATOM 2095 N N . ILE B 1 45 ? 7.91 -3.309 -9.172 1 98.88 45 ILE B N 1
ATOM 2096 C CA . ILE B 1 45 ? 7.785 -4.227 -10.297 1 98.88 45 ILE B CA 1
ATOM 2097 C C . ILE B 1 45 ? 9.148 -4.398 -10.977 1 98.88 45 ILE B C 1
ATOM 2099 O O . ILE B 1 45 ? 9.875 -3.426 -11.18 1 98.88 45 ILE B O 1
ATOM 2103 N N . LEU B 1 46 ? 9.492 -5.57 -11.188 1 98.81 46 LEU B N 1
ATOM 2104 C CA . LEU B 1 46 ? 10.656 -5.953 -11.977 1 98.81 46 LEU B CA 1
ATOM 2105 C C . LEU B 1 46 ? 10.242 -6.586 -13.297 1 98.81 46 LEU B C 1
ATOM 2107 O O . LEU B 1 46 ? 9.586 -7.633 -13.312 1 98.81 46 LEU B O 1
ATOM 2111 N N . TYR B 1 47 ? 10.656 -5.984 -14.367 1 98.12 47 TYR B N 1
ATOM 2112 C CA . TYR B 1 47 ? 10.227 -6.426 -15.688 1 98.12 47 TYR B CA 1
ATOM 2113 C C . TYR B 1 47 ? 11.047 -7.613 -16.172 1 98.12 47 TYR B C 1
ATOM 2115 O O . TYR B 1 47 ? 12.164 -7.836 -15.68 1 98.12 47 TYR B O 1
ATOM 2123 N N . LYS B 1 48 ? 10.406 -8.32 -17.109 1 95.94 48 LYS B N 1
ATOM 2124 C CA . LYS B 1 48 ? 11.125 -9.398 -17.781 1 95.94 48 LYS B CA 1
ATOM 2125 C C . LYS B 1 48 ? 12.469 -8.914 -18.312 1 95.94 48 LYS B C 1
ATOM 2127 O O . LYS B 1 48 ? 12.562 -7.836 -18.891 1 95.94 48 LYS B O 1
ATOM 2132 N N . GLY B 1 49 ? 13.461 -9.688 -18.016 1 95.75 49 GLY B N 1
ATOM 2133 C CA . GLY B 1 49 ? 14.781 -9.367 -18.547 1 95.75 49 GLY B CA 1
ATOM 2134 C C . GLY B 1 49 ? 15.641 -8.594 -17.562 1 95.75 49 GLY B C 1
ATOM 2135 O O . GLY B 1 49 ? 16.844 -8.445 -17.781 1 95.75 49 GLY B O 1
ATOM 2136 N N . GLU B 1 50 ? 15.102 -8.125 -16.5 1 97.94 50 GLU B N 1
ATOM 2137 C CA . GLU B 1 50 ? 15.867 -7.375 -15.5 1 97.94 50 GLU B CA 1
ATOM 2138 C C . GLU B 1 50 ? 16.359 -8.289 -14.391 1 97.94 50 GLU B C 1
ATOM 2140 O O . GLU B 1 50 ? 15.758 -9.328 -14.109 1 97.94 50 GLU B O 1
ATOM 2145 N N . ASN B 1 51 ? 17.438 -7.855 -13.797 1 97.88 51 ASN B N 1
ATOM 2146 C CA . ASN B 1 51 ? 17.984 -8.555 -12.648 1 97.88 51 ASN B CA 1
ATOM 2147 C C . ASN B 1 51 ? 17.484 -7.953 -11.336 1 97.88 51 ASN B C 1
ATOM 2149 O O . ASN B 1 51 ? 17.172 -6.762 -11.273 1 97.88 51 ASN B O 1
ATOM 2153 N N . LEU B 1 52 ? 17.344 -8.758 -10.367 1 98.31 52 LEU B N 1
ATOM 2154 C CA . LEU B 1 52 ? 17.062 -8.258 -9.023 1 98.31 52 LEU B CA 1
ATOM 2155 C C . LEU B 1 52 ? 18.344 -7.82 -8.328 1 98.31 52 LEU B C 1
ATOM 2157 O O . LEU B 1 52 ? 19.266 -8.633 -8.125 1 98.31 52 LEU B O 1
ATOM 2161 N N . ILE B 1 53 ? 18.391 -6.594 -7.93 1 97.44 53 ILE B N 1
ATOM 2162 C CA . ILE B 1 53 ? 19.547 -6.047 -7.23 1 97.44 53 ILE B CA 1
ATOM 2163 C C . ILE B 1 53 ? 19.219 -5.848 -5.754 1 97.44 53 ILE B C 1
ATOM 2165 O O . ILE B 1 53 ? 18.328 -5.062 -5.414 1 97.44 53 ILE B O 1
ATOM 2169 N N . LEU B 1 54 ? 19.891 -6.527 -4.898 1 94.81 54 LEU B N 1
ATOM 2170 C CA . LEU B 1 54 ? 19.719 -6.395 -3.453 1 94.81 54 LEU B CA 1
ATOM 2171 C C . LEU B 1 54 ? 20.641 -5.324 -2.895 1 94.81 54 LEU B C 1
ATOM 2173 O O . LEU B 1 54 ? 21.859 -5.375 -3.109 1 94.81 54 LEU B O 1
ATOM 2177 N N . ASN B 1 55 ? 20.094 -4.434 -2.127 1 91.44 55 ASN B N 1
ATOM 2178 C CA . ASN B 1 55 ? 20.859 -3.279 -1.683 1 91.44 55 ASN B CA 1
ATOM 2179 C C . ASN B 1 55 ? 21.188 -3.365 -0.196 1 91.44 55 ASN B C 1
ATOM 2181 O O . ASN B 1 55 ? 21.734 -2.416 0.381 1 91.44 55 ASN B O 1
ATOM 2185 N N . SER B 1 56 ? 20.844 -4.465 0.466 1 92.31 56 SER B N 1
ATOM 2186 C CA . SER B 1 56 ? 21.109 -4.609 1.894 1 92.31 56 SER B CA 1
ATOM 2187 C C . SER B 1 56 ? 21.703 -5.98 2.209 1 92.31 56 SER B C 1
ATOM 2189 O O . SER B 1 56 ? 21.719 -6.863 1.35 1 92.31 56 SER B O 1
ATOM 2191 N N . LYS B 1 57 ? 22.188 -6.117 3.418 1 94.81 57 LYS B N 1
ATOM 2192 C CA . LYS B 1 57 ? 22.703 -7.398 3.891 1 94.81 57 LYS B CA 1
ATOM 2193 C C . LYS B 1 57 ? 21.594 -8.258 4.488 1 94.81 57 LYS B C 1
ATOM 2195 O O . LYS B 1 57 ? 21.828 -9.406 4.875 1 94.81 57 LYS B O 1
ATOM 2200 N N . ASN B 1 58 ? 20.469 -7.707 4.469 1 97.81 58 ASN B N 1
ATOM 2201 C CA . ASN B 1 58 ? 19.328 -8.438 5.031 1 97.81 58 ASN B CA 1
ATOM 2202 C C . ASN B 1 58 ? 19.031 -9.703 4.234 1 97.81 58 ASN B C 1
ATOM 2204 O O . ASN B 1 58 ? 19.406 -9.805 3.062 1 97.81 58 ASN B O 1
ATOM 2208 N N . GLN B 1 59 ? 18.406 -10.656 4.953 1 98.19 59 GLN B N 1
ATOM 2209 C CA . GLN B 1 59 ? 17.859 -11.812 4.25 1 98.19 59 GLN B CA 1
ATOM 2210 C C . GLN B 1 59 ? 16.625 -11.422 3.43 1 98.19 59 GLN B C 1
ATOM 2212 O O . GLN B 1 59 ? 15.672 -10.852 3.963 1 98.19 59 GLN B O 1
ATOM 2217 N N . ILE B 1 60 ? 16.672 -11.695 2.125 1 98.44 60 ILE B N 1
ATOM 2218 C CA . ILE B 1 60 ? 15.539 -11.492 1.224 1 98.44 60 ILE B CA 1
ATOM 2219 C C . ILE B 1 60 ? 14.953 -12.836 0.82 1 98.44 60 ILE B C 1
ATOM 2221 O O . ILE B 1 60 ? 15.688 -13.773 0.506 1 98.44 60 ILE B O 1
ATOM 2225 N N . ASN B 1 61 ? 13.664 -12.938 0.907 1 98.69 61 ASN B N 1
ATOM 2226 C CA . ASN B 1 61 ? 12.977 -14.18 0.572 1 98.69 61 ASN B CA 1
ATOM 2227 C C . ASN B 1 61 ? 12.109 -14.016 -0.672 1 98.69 61 ASN B C 1
ATOM 2229 O O . ASN B 1 61 ? 11.633 -12.914 -0.963 1 98.69 61 ASN B O 1
ATOM 2233 N N . TYR B 1 62 ? 11.922 -15.125 -1.396 1 98.56 62 TYR B N 1
ATOM 2234 C CA . TYR B 1 62 ? 10.984 -15.172 -2.514 1 98.56 62 TYR B CA 1
ATOM 2235 C C . TYR B 1 62 ? 9.695 -15.867 -2.111 1 98.56 62 TYR B C 1
ATOM 2237 O O . TYR B 1 62 ? 9.68 -16.688 -1.19 1 98.56 62 TYR B O 1
ATOM 2245 N N . GLU B 1 63 ? 8.633 -15.5 -2.77 1 98.56 63 GLU B N 1
ATOM 2246 C CA . GLU B 1 63 ? 7.34 -16.172 -2.75 1 98.56 63 GLU B CA 1
ATOM 2247 C C . GLU B 1 63 ? 6.75 -16.281 -4.152 1 98.56 63 GLU B C 1
ATOM 2249 O O . GLU B 1 63 ? 6.43 -15.258 -4.773 1 98.56 63 GLU B O 1
ATOM 2254 N N . ILE B 1 64 ? 6.602 -17.5 -4.715 1 98.81 64 ILE B N 1
ATOM 2255 C CA . ILE B 1 64 ? 5.957 -17.641 -6.016 1 98.81 64 ILE B CA 1
ATOM 2256 C C . ILE B 1 64 ? 4.438 -17.594 -5.848 1 98.81 64 ILE B C 1
ATOM 2258 O O . ILE B 1 64 ? 3.891 -18.234 -4.949 1 98.81 64 ILE B O 1
ATOM 2262 N N . GLU B 1 65 ? 3.764 -16.828 -6.668 1 98.94 65 GLU B N 1
ATOM 2263 C CA . GLU B 1 65 ? 2.326 -16.641 -6.492 1 98.94 65 GLU B CA 1
ATOM 2264 C C . GLU B 1 65 ? 1.616 -16.531 -7.84 1 98.94 65 GLU B C 1
ATOM 2266 O O . GLU B 1 65 ? 2.217 -16.125 -8.836 1 98.94 65 GLU B O 1
ATOM 2271 N N . LEU B 1 66 ? 0.357 -16.938 -7.871 1 98.94 66 LEU B N 1
ATOM 2272 C CA . LEU B 1 66 ? -0.561 -16.562 -8.938 1 98.94 66 LEU B CA 1
ATOM 2273 C C . LEU B 1 66 ? -1.098 -15.148 -8.711 1 98.94 66 LEU B C 1
ATOM 2275 O O . LEU B 1 66 ? -1.588 -14.836 -7.625 1 98.94 66 LEU B O 1
ATOM 2279 N N . GLY B 1 67 ? -0.949 -14.297 -9.695 1 98.94 67 GLY B N 1
ATOM 2280 C CA . GLY B 1 67 ? -1.567 -12.984 -9.688 1 98.94 67 GLY B CA 1
ATOM 2281 C C . GLY B 1 67 ? -2.854 -12.922 -10.492 1 98.94 67 GLY B C 1
ATOM 2282 O O . GLY B 1 67 ? -2.982 -13.594 -11.516 1 98.94 67 GLY B O 1
ATOM 2283 N N . VAL B 1 68 ? -3.781 -12.125 -10.047 1 98.94 68 VAL B N 1
ATOM 2284 C CA . VAL B 1 68 ? -5.062 -11.875 -10.703 1 98.94 68 VAL B CA 1
ATOM 2285 C C . VAL B 1 68 ? -5.184 -10.391 -11.055 1 98.94 68 VAL B C 1
ATOM 2287 O O . VAL B 1 68 ? -4.859 -9.523 -10.242 1 98.94 68 VAL B O 1
ATOM 2290 N N . MET B 1 69 ? -5.574 -10.102 -12.258 1 98.94 69 MET B N 1
ATOM 2291 C CA . MET B 1 69 ? -5.898 -8.719 -12.609 1 98.94 69 MET B CA 1
ATOM 2292 C C . MET B 1 69 ? -7.41 -8.523 -12.688 1 98.94 69 MET B C 1
ATOM 2294 O O . MET B 1 69 ? -8.109 -9.305 -13.336 1 98.94 69 MET B O 1
ATOM 2298 N N . ILE B 1 70 ? -7.855 -7.516 -12.07 1 98.94 70 ILE B N 1
ATOM 2299 C CA . ILE B 1 70 ? -9.258 -7.105 -12.148 1 98.94 70 ILE B CA 1
ATOM 2300 C C . ILE B 1 70 ? -9.523 -6.449 -13.5 1 98.94 70 ILE B C 1
ATOM 2302 O O . ILE B 1 70 ? -8.719 -5.656 -13.984 1 98.94 70 ILE B O 1
ATOM 2306 N N . GLY B 1 71 ? -10.664 -6.773 -14.086 1 98.88 71 GLY B N 1
ATOM 2307 C CA . GLY B 1 71 ? -10.984 -6.266 -15.406 1 98.88 71 GLY B CA 1
ATOM 2308 C C . GLY B 1 71 ? -12.258 -5.438 -15.438 1 98.88 71 GLY B C 1
ATOM 2309 O O . GLY B 1 71 ? -12.586 -4.84 -16.469 1 98.88 71 GLY B O 1
ATOM 2310 N N . LYS B 1 72 ? -12.93 -5.43 -14.359 1 98.5 72 LYS B N 1
ATOM 2311 C CA . LYS B 1 72 ? -14.211 -4.746 -14.234 1 98.5 72 LYS B CA 1
ATOM 2312 C C . LYS B 1 72 ? -14.336 -4.055 -12.875 1 98.5 72 LYS B C 1
ATOM 2314 O O . LYS B 1 72 ? -13.922 -4.605 -11.859 1 98.5 72 LYS B O 1
ATOM 2319 N N . SER B 1 73 ? -14.898 -2.816 -12.922 1 98.75 73 SER B N 1
ATOM 2320 C CA . SER B 1 73 ? -15.062 -2.084 -11.672 1 98.75 73 SER B CA 1
ATOM 2321 C C . SER B 1 73 ? -16.156 -2.703 -10.812 1 98.75 73 SER B C 1
ATOM 2323 O O . SER B 1 73 ? -17.203 -3.119 -11.328 1 98.75 73 SER B O 1
ATOM 2325 N N . GLY B 1 74 ? -15.875 -2.736 -9.5 1 98.69 74 GLY B N 1
ATOM 2326 C CA . GLY B 1 74 ? -16.891 -3.264 -8.617 1 98.69 74 GLY B CA 1
ATOM 2327 C C . GLY B 1 74 ? -16.641 -2.959 -7.156 1 98.69 74 GLY B C 1
ATOM 2328 O O . GLY B 1 74 ? -15.492 -2.768 -6.75 1 98.69 74 GLY B O 1
ATOM 2329 N N . LYS B 1 75 ? -17.656 -2.848 -6.406 1 98.44 75 LYS B N 1
ATOM 2330 C CA . LYS B 1 75 ? -17.719 -2.703 -4.953 1 98.44 75 LYS B CA 1
ATOM 2331 C C . LYS B 1 75 ? -18.75 -3.656 -4.352 1 98.44 75 LYS B C 1
ATOM 2333 O O . LYS B 1 75 ? -19.781 -3.932 -4.969 1 98.44 75 LYS B O 1
ATOM 2338 N N . ASN B 1 76 ? -18.391 -4.184 -3.172 1 98.31 76 ASN B N 1
ATOM 2339 C CA . ASN B 1 76 ? -19.297 -5.129 -2.518 1 98.31 76 ASN B CA 1
ATOM 2340 C C . ASN B 1 76 ? -19.703 -6.254 -3.465 1 98.31 76 ASN B C 1
ATOM 2342 O O . ASN B 1 76 ? -20.891 -6.523 -3.633 1 98.31 76 ASN B O 1
ATOM 2346 N N . ILE B 1 77 ? -18.781 -6.875 -4.047 1 98.81 77 ILE B N 1
ATOM 2347 C CA . ILE B 1 77 ? -18.984 -7.93 -5.039 1 98.81 77 ILE B CA 1
ATOM 2348 C C . ILE B 1 77 ? -19.359 -9.227 -4.336 1 98.81 77 ILE B C 1
ATOM 2350 O O . ILE B 1 77 ? -18.641 -9.695 -3.443 1 98.81 77 ILE B O 1
ATOM 2354 N N . ALA B 1 78 ? -20.422 -9.828 -4.715 1 98.81 78 ALA B N 1
ATOM 2355 C CA . ALA B 1 78 ? -20.812 -11.133 -4.18 1 98.81 78 ALA B CA 1
ATOM 2356 C C . ALA B 1 78 ? -19.828 -12.219 -4.613 1 98.81 78 ALA B C 1
ATOM 2358 O O . ALA B 1 78 ? -19.312 -12.195 -5.734 1 98.81 78 ALA B O 1
ATOM 2359 N N . LYS B 1 79 ? -19.625 -13.156 -3.727 1 98.5 79 LYS B N 1
ATOM 2360 C CA . LYS B 1 79 ? -18.688 -14.234 -3.998 1 98.5 79 LYS B CA 1
ATOM 2361 C C . LYS B 1 79 ? -18.984 -14.914 -5.328 1 98.5 79 LYS B C 1
ATOM 2363 O O . LYS B 1 79 ? -18.078 -15.156 -6.129 1 98.5 79 LYS B O 1
ATOM 2368 N N . GLN B 1 80 ? -20.281 -15.117 -5.648 1 98.56 80 GLN B N 1
ATOM 2369 C CA . GLN B 1 80 ? -20.703 -15.875 -6.816 1 98.56 80 GLN B CA 1
ATOM 2370 C C . GLN B 1 80 ? -20.453 -15.094 -8.102 1 98.56 80 GLN B C 1
ATOM 2372 O O . GLN B 1 80 ? -20.438 -15.672 -9.195 1 98.56 80 GLN B O 1
ATOM 2377 N N . GLN B 1 81 ? -20.203 -13.789 -7.953 1 98.75 81 GLN B N 1
ATOM 2378 C CA . GLN B 1 81 ? -20 -12.953 -9.133 1 98.75 81 GLN B CA 1
ATOM 2379 C C . GLN B 1 81 ? -18.531 -12.586 -9.297 1 98.75 81 GLN B C 1
ATOM 2381 O O . GLN B 1 81 ? -18.156 -11.938 -10.273 1 98.75 81 GLN B O 1
ATOM 2386 N N . ALA B 1 82 ? -17.75 -13.016 -8.375 1 98.81 82 ALA B N 1
ATOM 2387 C CA . ALA B 1 82 ? -16.359 -12.547 -8.281 1 98.81 82 ALA B CA 1
ATOM 2388 C C . ALA B 1 82 ? -15.609 -12.781 -9.586 1 98.81 82 ALA B C 1
ATOM 2390 O O . ALA B 1 82 ? -14.883 -11.906 -10.055 1 98.81 82 ALA B O 1
ATOM 2391 N N . PHE B 1 83 ? -15.789 -13.883 -10.203 1 98.69 83 PHE B N 1
ATOM 2392 C CA . PHE B 1 83 ? -15.008 -14.258 -11.375 1 98.69 83 PHE B CA 1
ATOM 2393 C C . PHE B 1 83 ? -15.375 -13.383 -12.57 1 98.69 83 PHE B C 1
ATOM 2395 O O . PHE B 1 83 ? -14.609 -13.266 -13.523 1 98.69 83 PHE B O 1
ATOM 2402 N N . ASP B 1 84 ? -16.578 -12.758 -12.555 1 98.62 84 ASP B N 1
ATOM 2403 C CA . ASP B 1 84 ? -16.984 -11.844 -13.617 1 98.62 84 ASP B CA 1
ATOM 2404 C C . ASP B 1 84 ? -16.109 -10.594 -13.633 1 98.62 84 ASP B C 1
ATOM 2406 O O . ASP B 1 84 ? -16.109 -9.844 -14.609 1 98.62 84 ASP B O 1
ATOM 2410 N N . TYR B 1 85 ? -15.391 -10.398 -12.602 1 98.88 85 TYR B N 1
ATOM 2411 C CA . TYR B 1 85 ? -14.625 -9.164 -12.469 1 98.88 85 TYR B CA 1
ATOM 2412 C C . TYR B 1 85 ? -13.156 -9.391 -12.828 1 98.88 85 TYR B C 1
ATOM 2414 O O . TYR B 1 85 ? -12.367 -8.445 -12.875 1 98.88 85 TYR B O 1
ATOM 2422 N N . ILE B 1 86 ? -12.781 -10.586 -13.078 1 98.88 86 ILE B N 1
ATOM 2423 C CA . ILE B 1 86 ? -11.391 -10.914 -13.375 1 98.88 86 ILE B CA 1
ATOM 2424 C C . ILE B 1 86 ? -11.109 -10.664 -14.852 1 98.88 86 ILE B C 1
ATOM 2426 O O . ILE B 1 86 ? -11.891 -11.055 -15.719 1 98.88 86 ILE B O 1
ATOM 2430 N N . GLY B 1 87 ? -10 -9.977 -15.07 1 98.88 87 GLY B N 1
ATOM 2431 C CA . GLY B 1 87 ? -9.578 -9.711 -16.438 1 98.88 87 GLY B CA 1
ATOM 2432 C C . GLY B 1 87 ? -8.547 -10.695 -16.953 1 98.88 87 GLY B C 1
ATOM 2433 O O . GLY B 1 87 ? -8.414 -10.898 -18.156 1 98.88 87 GLY B O 1
ATOM 2434 N N . GLY B 1 88 ? -7.75 -11.281 -16.047 1 98.88 88 GLY B N 1
ATOM 2435 C CA . GLY B 1 88 ? -6.699 -12.219 -16.406 1 98.88 88 GLY B CA 1
ATOM 2436 C C . GLY B 1 88 ? -5.766 -12.531 -15.258 1 98.88 88 GLY B C 1
ATOM 2437 O O . GLY B 1 88 ? -6.117 -12.328 -14.094 1 98.88 88 GLY B O 1
ATOM 2438 N N . TYR B 1 89 ? -4.684 -13.148 -15.625 1 98.94 89 TYR B N 1
ATOM 2439 C CA . TYR B 1 89 ? -3.771 -13.68 -14.625 1 98.94 89 TYR B CA 1
ATOM 2440 C C . TYR B 1 89 ? -2.322 -13.391 -14.992 1 98.94 89 TYR B C 1
ATOM 2442 O O . TYR B 1 89 ? -2.041 -12.898 -16.094 1 98.94 89 TYR B O 1
ATOM 2450 N N . PHE B 1 90 ? -1.438 -13.656 -14.078 1 98.94 90 PHE B N 1
ATOM 2451 C CA . PHE B 1 90 ? 0.002 -13.57 -14.297 1 98.94 90 PHE B CA 1
ATOM 2452 C C . PHE B 1 90 ? 0.756 -14.305 -13.188 1 98.94 90 PHE B C 1
ATOM 2454 O O . PHE B 1 90 ? 0.18 -14.633 -12.148 1 98.94 90 PHE B O 1
ATOM 2461 N N . LEU B 1 91 ? 1.968 -14.695 -13.469 1 98.94 91 LEU B N 1
ATOM 2462 C CA . LEU B 1 91 ? 2.91 -15.234 -12.5 1 98.94 91 LEU B CA 1
ATOM 2463 C C . LEU B 1 91 ? 3.732 -14.125 -11.852 1 98.94 91 LEU B C 1
ATOM 2465 O O . LEU B 1 91 ? 4.133 -13.172 -12.523 1 98.94 91 LEU B O 1
ATOM 2469 N N . CYS B 1 92 ? 3.957 -14.242 -10.539 1 98.94 92 CYS B N 1
ATOM 2470 C CA . CYS B 1 92 ? 4.793 -13.234 -9.906 1 98.94 92 CYS B CA 1
ATOM 2471 C C . CYS B 1 92 ? 5.605 -13.828 -8.766 1 98.94 92 CYS B C 1
ATOM 2473 O O . CYS B 1 92 ? 5.32 -14.93 -8.305 1 98.94 92 CYS B O 1
ATOM 2475 N N . LEU B 1 93 ? 6.68 -13.141 -8.438 1 98.88 93 LEU B N 1
ATOM 2476 C CA . LEU B 1 93 ? 7.441 -13.398 -7.219 1 98.88 93 LEU B CA 1
ATOM 2477 C C . LEU B 1 93 ? 7.293 -12.242 -6.234 1 98.88 93 LEU B C 1
ATOM 2479 O O . LEU B 1 93 ? 7.723 -11.117 -6.52 1 98.88 93 LEU B O 1
ATOM 2483 N N . ASP B 1 94 ? 6.621 -12.484 -5.133 1 98.88 94 ASP B N 1
ATOM 2484 C CA . ASP B 1 94 ? 6.504 -11.516 -4.047 1 98.88 94 ASP B CA 1
ATOM 2485 C C . ASP B 1 94 ? 7.738 -11.547 -3.146 1 98.88 94 ASP B C 1
ATOM 2487 O O . ASP B 1 94 ? 7.766 -12.266 -2.148 1 98.88 94 ASP B O 1
ATOM 2491 N N . MET B 1 95 ? 8.758 -10.703 -3.479 1 98.81 95 MET B N 1
ATOM 2492 C CA . MET B 1 95 ? 9.984 -10.633 -2.691 1 98.81 95 MET B CA 1
ATOM 2493 C C . MET B 1 95 ? 9.75 -9.891 -1.381 1 98.81 95 MET B C 1
ATOM 2495 O O . MET B 1 95 ? 8.961 -8.953 -1.327 1 98.81 95 MET B O 1
ATOM 2499 N N . THR B 1 96 ? 10.461 -10.289 -0.352 1 98.56 96 THR B N 1
ATOM 2500 C CA . THR B 1 96 ? 10.281 -9.734 0.983 1 98.56 96 THR B CA 1
ATOM 2501 C C . THR B 1 96 ? 11.633 -9.547 1.677 1 98.56 96 THR B C 1
ATOM 2503 O O . THR B 1 96 ? 12.445 -10.469 1.715 1 98.56 96 THR B O 1
ATOM 2506 N N . ASP B 1 97 ? 11.922 -8.359 2.168 1 98.62 97 ASP B N 1
ATOM 2507 C CA . ASP B 1 97 ? 12.977 -8.203 3.164 1 98.62 97 ASP B CA 1
ATOM 2508 C C . ASP B 1 97 ? 12.594 -8.875 4.48 1 98.62 97 ASP B C 1
ATOM 2510 O O . ASP B 1 97 ? 11.938 -8.258 5.328 1 98.62 97 ASP B O 1
ATOM 2514 N N . TRP B 1 98 ? 13.023 -10.07 4.605 1 98.25 98 TRP B N 1
ATOM 2515 C CA . TRP B 1 98 ? 12.508 -10.938 5.664 1 98.25 98 TRP B CA 1
ATOM 2516 C C . TRP B 1 98 ? 12.953 -10.438 7.035 1 98.25 98 TRP B C 1
ATOM 2518 O O . TRP B 1 98 ? 12.195 -10.523 8.008 1 98.25 98 TRP B O 1
ATOM 2528 N N . ASP B 1 99 ? 14.172 -9.961 7.145 1 98.5 99 ASP B N 1
ATOM 2529 C CA . ASP B 1 99 ? 14.633 -9.383 8.406 1 98.5 99 ASP B CA 1
ATOM 2530 C C . ASP B 1 99 ? 13.75 -8.211 8.828 1 98.5 99 ASP B C 1
ATOM 2532 O O . ASP B 1 99 ? 13.305 -8.141 9.977 1 98.5 99 ASP B O 1
ATOM 2536 N N . MET B 1 100 ? 13.469 -7.324 7.926 1 97.81 100 MET B N 1
ATOM 2537 C CA . MET B 1 100 ? 12.609 -6.18 8.227 1 97.81 100 MET B CA 1
ATOM 2538 C C . MET B 1 100 ? 11.195 -6.633 8.57 1 97.81 100 MET B C 1
ATOM 2540 O O . MET B 1 100 ? 10.586 -6.113 9.5 1 97.81 100 MET B O 1
ATOM 2544 N N . GLN B 1 101 ? 10.75 -7.578 7.805 1 98.06 101 GLN B N 1
ATOM 2545 C CA . GLN B 1 101 ? 9.383 -8.062 7.988 1 98.06 101 GLN B CA 1
ATOM 2546 C C . GLN B 1 101 ? 9.203 -8.688 9.367 1 98.06 101 GLN B C 1
ATOM 2548 O O . GLN B 1 101 ? 8.203 -8.43 10.047 1 98.06 101 GLN B O 1
ATOM 2553 N N . LYS B 1 102 ? 10.102 -9.484 9.766 1 97.94 102 LYS B N 1
ATOM 2554 C CA . LYS B 1 102 ? 10.047 -10.102 11.086 1 97.94 102 LYS B CA 1
ATOM 2555 C C . LYS B 1 102 ? 10 -9.039 12.18 1 97.94 102 LYS B C 1
ATOM 2557 O O . LYS B 1 102 ? 9.203 -9.141 13.117 1 97.94 102 LYS B O 1
ATOM 2562 N N . ALA B 1 103 ? 10.891 -8.078 12.078 1 97.88 103 ALA B N 1
ATOM 2563 C CA . ALA B 1 103 ? 10.93 -6.996 13.055 1 97.88 103 ALA B CA 1
ATOM 2564 C C . ALA B 1 103 ? 9.617 -6.219 13.078 1 97.88 103 ALA B C 1
ATOM 2566 O O . ALA B 1 103 ? 9.094 -5.895 14.148 1 97.88 103 ALA B O 1
ATOM 2567 N N . ASN B 1 104 ? 9.078 -5.91 11.914 1 97.94 104 ASN B N 1
ATOM 2568 C CA . ASN B 1 104 ? 7.832 -5.164 11.805 1 97.94 104 ASN B CA 1
ATOM 2569 C C . ASN B 1 104 ? 6.664 -5.938 12.414 1 97.94 104 ASN B C 1
ATOM 2571 O O . ASN B 1 104 ? 5.867 -5.375 13.172 1 97.94 104 ASN B O 1
ATOM 2575 N N . ARG B 1 105 ? 6.594 -7.195 12.086 1 98 105 ARG B N 1
ATOM 2576 C CA . ARG B 1 105 ? 5.527 -8.023 12.648 1 98 105 ARG B CA 1
ATOM 2577 C C . ARG B 1 105 ? 5.617 -8.062 14.172 1 98 105 ARG B C 1
ATOM 2579 O O . ARG B 1 105 ? 4.609 -7.906 14.859 1 98 105 ARG B O 1
ATOM 2586 N N . LYS B 1 106 ? 6.789 -8.258 14.641 1 97.94 106 LYS B N 1
ATOM 2587 C CA . LYS B 1 106 ? 7.016 -8.352 16.078 1 97.94 106 LYS B CA 1
ATOM 2588 C C . LYS B 1 106 ? 6.57 -7.078 16.797 1 97.94 106 LYS B C 1
ATOM 2590 O O . LYS B 1 106 ? 6.016 -7.137 17.891 1 97.94 106 LYS B O 1
ATOM 2595 N N . ASN B 1 107 ? 6.742 -5.934 16.219 1 97.44 107 ASN B N 1
ATOM 2596 C CA . ASN B 1 107 ? 6.508 -4.648 16.875 1 97.44 107 ASN B CA 1
ATOM 2597 C C . ASN B 1 107 ? 5.152 -4.062 16.484 1 97.44 107 ASN B C 1
ATOM 2599 O O . ASN B 1 107 ? 4.805 -2.957 16.906 1 97.44 107 ASN B O 1
ATOM 2603 N N . GLY B 1 108 ? 4.387 -4.777 15.633 1 98 108 GLY B N 1
ATOM 2604 C CA . GLY B 1 108 ? 3.104 -4.277 15.164 1 98 108 GLY B CA 1
ATOM 2605 C C . GLY B 1 108 ? 3.236 -3.119 14.195 1 98 108 GLY B C 1
ATOM 2606 O O . GLY B 1 108 ? 2.391 -2.223 14.172 1 98 108 GLY B O 1
ATOM 2607 N N . PHE B 1 109 ? 4.352 -3.059 13.461 1 98.25 109 PHE B N 1
ATOM 2608 C CA . PHE B 1 109 ? 4.625 -1.978 12.523 1 98.25 109 PHE B CA 1
ATOM 2609 C C . PHE B 1 109 ? 4.16 -2.352 11.117 1 98.25 109 PHE B C 1
ATOM 2611 O O . PHE B 1 109 ? 3.852 -3.516 10.852 1 98.25 109 PHE B O 1
ATOM 2618 N N . PRO B 1 110 ? 4.039 -1.34 10.211 1 98.44 110 PRO B N 1
ATOM 2619 C CA . PRO B 1 110 ? 3.613 -1.605 8.836 1 98.44 110 PRO B CA 1
ATOM 2620 C C . PRO B 1 110 ? 4.613 -2.465 8.062 1 98.44 110 PRO B C 1
ATOM 2622 O O . PRO B 1 110 ? 5.809 -2.451 8.367 1 98.44 110 PRO B O 1
ATOM 2625 N N . TRP B 1 111 ? 4.125 -3.127 7.039 1 98.81 111 TRP B N 1
ATOM 2626 C CA . TRP B 1 111 ? 4.918 -4.082 6.27 1 98.81 111 TRP B CA 1
ATOM 2627 C C . TRP B 1 111 ? 5.48 -3.43 5.012 1 98.81 111 TRP B C 1
ATOM 2629 O O . TRP B 1 111 ? 6.301 -4.027 4.309 1 98.81 111 TRP B O 1
ATOM 2639 N N . ASP B 1 112 ? 5.164 -2.225 4.711 1 98.75 112 ASP B N 1
ATOM 2640 C CA . ASP B 1 112 ? 5.215 -1.619 3.383 1 98.75 112 ASP B CA 1
ATOM 2641 C C . ASP B 1 112 ? 6.652 -1.545 2.869 1 98.75 112 ASP B C 1
ATOM 2643 O O . ASP B 1 112 ? 6.914 -1.834 1.7 1 98.75 112 ASP B O 1
ATOM 2647 N N . ILE B 1 113 ? 7.605 -1.219 3.697 1 98.44 113 ILE B N 1
ATOM 2648 C CA . ILE B 1 113 ? 8.984 -1.159 3.229 1 98.44 113 ILE B CA 1
ATOM 2649 C C . ILE B 1 113 ? 9.516 -2.574 3.016 1 98.44 113 ILE B C 1
ATOM 2651 O O . ILE B 1 113 ? 10.172 -2.852 2.008 1 98.44 113 ILE B O 1
ATOM 2655 N N . GLY B 1 114 ? 9.258 -3.441 3.914 1 98.44 114 GLY B N 1
ATOM 2656 C CA . GLY B 1 114 ? 9.742 -4.809 3.797 1 98.44 114 GLY B CA 1
ATOM 2657 C C . GLY B 1 114 ? 9.242 -5.516 2.553 1 98.44 114 GLY B C 1
ATOM 2658 O O . GLY B 1 114 ? 9.938 -6.363 1.991 1 98.44 114 GLY B O 1
ATOM 2659 N N . LYS B 1 115 ? 8.055 -5.133 2.092 1 98.69 115 LYS B N 1
ATOM 2660 C CA . LYS B 1 115 ? 7.402 -5.812 0.976 1 98.69 115 LYS B CA 1
ATOM 2661 C C . LYS B 1 115 ? 7.539 -5.008 -0.314 1 98.69 115 LYS B C 1
ATOM 2663 O O . LYS B 1 115 ? 7.328 -5.539 -1.407 1 98.69 115 LYS B O 1
ATOM 2668 N N . GLY B 1 116 ? 7.922 -3.729 -0.238 1 98.75 116 GLY B N 1
ATOM 2669 C CA . GLY B 1 116 ? 7.668 -2.855 -1.374 1 98.75 116 GLY B CA 1
ATOM 2670 C C . GLY B 1 116 ? 8.93 -2.238 -1.943 1 98.75 116 GLY B C 1
ATOM 2671 O O . GLY B 1 116 ? 8.875 -1.218 -2.631 1 98.75 116 GLY B O 1
ATOM 2672 N N . GLN B 1 117 ? 10.117 -2.779 -1.72 1 98.69 117 GLN B N 1
ATOM 2673 C CA . GLN B 1 117 ? 11.359 -2.215 -2.24 1 98.69 117 GLN B CA 1
ATOM 2674 C C . GLN B 1 117 ? 11.438 -2.369 -3.756 1 98.69 117 GLN B C 1
ATOM 2676 O O . GLN B 1 117 ? 10.766 -3.225 -4.336 1 98.69 117 GLN B O 1
ATOM 2681 N N . ASP B 1 118 ? 12.242 -1.548 -4.426 1 98.5 118 ASP B N 1
ATOM 2682 C CA . ASP B 1 118 ? 12.461 -1.661 -5.863 1 98.5 118 ASP B CA 1
ATOM 2683 C C . ASP B 1 118 ? 12.906 -3.072 -6.242 1 98.5 118 ASP B C 1
ATOM 2685 O O . ASP B 1 118 ? 13.812 -3.633 -5.621 1 98.5 118 ASP B O 1
ATOM 2689 N N . GLY B 1 119 ? 12.164 -3.631 -7.215 1 98.62 119 GLY B N 1
ATOM 2690 C CA . GLY B 1 119 ? 12.523 -4.949 -7.719 1 98.62 119 GLY B CA 1
ATOM 2691 C C . GLY B 1 119 ? 11.828 -6.078 -6.98 1 98.62 119 GLY B C 1
ATOM 2692 O O . GLY B 1 119 ? 11.961 -7.246 -7.355 1 98.62 119 GLY B O 1
ATOM 2693 N N . PHE B 1 120 ? 11.023 -5.789 -6.012 1 98.88 120 PHE B N 1
ATOM 2694 C CA . PHE B 1 120 ? 10.484 -6.801 -5.113 1 98.88 120 PHE B CA 1
ATOM 2695 C C . PHE B 1 120 ? 9.227 -7.43 -5.703 1 98.88 120 PHE B C 1
ATOM 2697 O O . PHE B 1 120 ? 8.492 -8.141 -5.008 1 98.88 120 PHE B O 1
ATOM 2704 N N . LEU B 1 121 ? 8.992 -7.207 -7.043 1 98.94 121 LEU B N 1
ATOM 2705 C CA . LEU B 1 121 ? 7.855 -7.871 -7.668 1 98.94 121 LEU B CA 1
ATOM 2706 C C . LEU B 1 121 ? 8.164 -8.227 -9.117 1 98.94 121 LEU B C 1
ATOM 2708 O O . LEU B 1 121 ? 7.645 -7.598 -10.047 1 98.94 121 LEU B O 1
ATOM 2712 N N . PRO B 1 122 ? 8.961 -9.211 -9.336 1 98.94 122 PRO B N 1
ATOM 2713 C CA . PRO B 1 122 ? 9.062 -9.766 -10.68 1 98.94 122 PRO B CA 1
ATOM 2714 C C . PRO B 1 122 ? 7.73 -10.305 -11.203 1 98.94 122 PRO B C 1
ATOM 2716 O O . PRO B 1 122 ? 7.008 -10.992 -10.477 1 98.94 122 PRO B O 1
ATOM 2719 N N . ILE B 1 123 ? 7.43 -10 -12.414 1 98.88 123 ILE B N 1
ATOM 2720 C CA . ILE B 1 123 ? 6.152 -10.438 -12.961 1 98.88 123 ILE B CA 1
ATOM 2721 C C . ILE B 1 123 ? 6.367 -11.062 -14.336 1 98.88 123 ILE B C 1
ATOM 2723 O O . ILE B 1 123 ? 7.324 -10.719 -15.039 1 98.88 123 ILE B O 1
ATOM 2727 N N . SER B 1 124 ? 5.5 -11.922 -14.734 1 98.81 124 SER B N 1
ATOM 2728 C CA . SER B 1 124 ? 5.477 -12.516 -16.062 1 98.81 124 SER B CA 1
ATOM 2729 C C . SER B 1 124 ? 4.668 -11.664 -17.031 1 98.81 124 SER B C 1
ATOM 2731 O O . SER B 1 124 ? 4.168 -10.602 -16.672 1 98.81 124 SER B O 1
ATOM 2733 N N . ASP B 1 125 ? 4.613 -12.203 -18.219 1 98.31 125 ASP B N 1
ATOM 2734 C CA . ASP B 1 125 ? 3.637 -11.688 -19.172 1 98.31 125 ASP B CA 1
ATOM 2735 C C . ASP B 1 125 ? 2.211 -12 -18.734 1 98.31 125 ASP B C 1
ATOM 2737 O O . ASP B 1 125 ? 1.999 -12.859 -17.875 1 98.31 125 ASP B O 1
ATOM 2741 N N . PHE B 1 126 ? 1.288 -11.273 -19.391 1 98.75 126 PHE B N 1
ATOM 2742 C CA . PHE B 1 126 ? -0.133 -11.383 -19.078 1 98.75 126 PHE B CA 1
ATOM 2743 C C . PHE B 1 126 ? -0.71 -12.68 -19.641 1 98.75 126 PHE B C 1
ATOM 2745 O O . PHE B 1 126 ? -0.326 -13.117 -20.734 1 98.75 126 PHE B O 1
ATOM 2752 N N . ILE B 1 127 ? -1.565 -13.312 -18.875 1 98.81 127 ILE B N 1
ATOM 2753 C CA . ILE B 1 127 ? -2.35 -14.453 -19.328 1 98.81 127 ILE B CA 1
ATOM 2754 C C . ILE B 1 127 ? -3.826 -14.07 -19.406 1 98.81 127 ILE B C 1
ATOM 2756 O O . ILE B 1 127 ? -4.434 -13.734 -18.391 1 98.81 127 ILE B O 1
ATOM 2760 N N . GLU B 1 128 ? -4.414 -14.172 -20.562 1 98.56 128 GLU B N 1
ATOM 2761 C CA . GLU B 1 128 ? -5.832 -13.859 -20.719 1 98.56 128 GLU B CA 1
ATOM 2762 C C . GLU B 1 128 ? -6.695 -14.789 -19.875 1 98.56 128 GLU B C 1
ATOM 2764 O O . GLU B 1 128 ? -6.375 -15.969 -19.703 1 98.56 128 GLU B O 1
ATOM 2769 N N . LYS B 1 129 ? -7.773 -14.258 -19.391 1 98.44 129 LYS B N 1
ATOM 2770 C CA . LYS B 1 129 ? -8.672 -15.039 -18.547 1 98.44 129 LYS B CA 1
ATOM 2771 C C . LYS B 1 129 ? -9.109 -16.328 -19.25 1 98.44 129 LYS B C 1
ATOM 2773 O O . LYS B 1 129 ? -9.117 -17.391 -18.641 1 98.44 129 LYS B O 1
ATOM 2778 N N . LYS B 1 130 ? -9.414 -16.25 -20.484 1 97.69 130 LYS B N 1
ATOM 2779 C CA . LYS B 1 130 ? -9.945 -17.375 -21.25 1 97.69 130 LYS B CA 1
ATOM 2780 C C . LYS B 1 130 ? -8.914 -18.484 -21.359 1 97.69 130 LYS B C 1
ATOM 2782 O O . LYS B 1 130 ? -9.266 -19.641 -21.656 1 97.69 130 LYS B O 1
ATOM 2787 N N . ASP B 1 131 ? -7.664 -18.172 -21.141 1 97.94 131 ASP B N 1
ATOM 2788 C CA . ASP B 1 131 ? -6.598 -19.141 -21.344 1 97.94 131 ASP B CA 1
ATOM 2789 C C . ASP B 1 131 ? -6.363 -19.969 -20.078 1 97.94 131 ASP B C 1
ATOM 2791 O O . ASP B 1 131 ? -5.605 -20.938 -20.094 1 97.94 131 ASP B O 1
ATOM 2795 N N . ILE B 1 132 ? -6.953 -19.609 -19 1 98.31 132 ILE B N 1
ATOM 2796 C CA . ILE B 1 132 ? -6.895 -20.375 -17.75 1 98.31 132 ILE B CA 1
ATOM 2797 C C . ILE B 1 132 ? -8.242 -21.062 -17.5 1 98.31 132 ILE B C 1
ATOM 2799 O O . ILE B 1 132 ? -9.258 -20.391 -17.312 1 98.31 132 ILE B O 1
ATOM 2803 N N . LYS B 1 133 ? -8.25 -22.344 -17.484 1 97.31 133 LYS B N 1
ATOM 2804 C CA . LYS B 1 133 ? -9.477 -23.109 -17.297 1 97.31 133 LYS B CA 1
ATOM 2805 C C . LYS B 1 133 ? -9.953 -23.047 -15.844 1 97.31 133 LYS B C 1
ATOM 2807 O O . LYS B 1 133 ? -11.148 -22.844 -15.586 1 97.31 133 LYS B O 1
ATOM 2812 N N . ASP B 1 134 ? -9.133 -23.219 -14.93 1 98.06 134 ASP B N 1
ATOM 2813 C CA . ASP B 1 134 ? -9.422 -23.188 -13.5 1 98.06 134 ASP B CA 1
ATOM 2814 C C . ASP B 1 134 ? -8.25 -22.609 -12.711 1 98.06 134 ASP B C 1
ATOM 2816 O O . ASP B 1 134 ? -7.266 -23.297 -12.445 1 98.06 134 ASP B O 1
ATOM 2820 N N . PRO B 1 135 ? -8.406 -21.391 -12.289 1 98.69 135 PRO B N 1
ATOM 2821 C CA . PRO B 1 135 ? -7.293 -20.781 -11.555 1 98.69 135 PRO B CA 1
ATOM 2822 C C . PRO B 1 135 ? -7.035 -21.438 -10.211 1 98.69 135 PRO B C 1
ATOM 2824 O O . PRO B 1 135 ? -6.023 -21.156 -9.562 1 98.69 135 PRO B O 1
ATOM 2827 N N . HIS B 1 136 ? -7.895 -22.297 -9.812 1 98.5 136 HIS B N 1
ATOM 2828 C CA . HIS B 1 136 ? -7.699 -23.047 -8.578 1 98.5 136 HIS B CA 1
ATOM 2829 C C . HIS B 1 136 ? -7.113 -24.422 -8.852 1 98.5 136 HIS B C 1
ATOM 2831 O O . HIS B 1 136 ? -7.211 -25.328 -8.023 1 98.5 136 HIS B O 1
ATOM 2837 N N . ASN B 1 137 ? -6.574 -24.594 -9.984 1 98.31 137 ASN B N 1
ATOM 2838 C CA . ASN B 1 137 ? -5.848 -25.797 -10.375 1 98.31 137 ASN B CA 1
ATOM 2839 C C . ASN B 1 137 ? -4.703 -25.469 -11.328 1 98.31 137 ASN B C 1
ATOM 2841 O O . ASN B 1 137 ? -4.637 -26.016 -12.438 1 98.31 137 ASN B O 1
ATOM 2845 N N . ILE B 1 138 ? -3.785 -24.641 -10.93 1 98.62 138 ILE B N 1
ATOM 2846 C CA . ILE B 1 138 ? -2.59 -24.203 -11.641 1 98.62 138 ILE B CA 1
ATOM 2847 C C . ILE B 1 138 ? -1.343 -24.656 -10.883 1 98.62 138 ILE B C 1
ATOM 2849 O O . ILE B 1 138 ? -1.226 -24.422 -9.68 1 98.62 138 ILE B O 1
ATOM 2853 N N . ASN B 1 139 ? -0.434 -25.297 -11.562 1 98.62 139 ASN B N 1
ATOM 2854 C CA . ASN B 1 139 ? 0.83 -25.688 -10.938 1 98.62 139 ASN B CA 1
ATOM 2855 C C . ASN B 1 139 ? 1.834 -24.531 -10.961 1 98.62 139 ASN B C 1
ATOM 2857 O O . ASN B 1 139 ? 2.039 -23.906 -11.992 1 98.62 139 ASN B O 1
ATOM 2861 N N . LEU B 1 140 ? 2.41 -24.203 -9.859 1 98.75 140 LEU B N 1
ATOM 2862 C CA . LEU B 1 140 ? 3.477 -23.219 -9.703 1 98.75 140 LEU B CA 1
ATOM 2863 C C . LEU B 1 140 ? 4.805 -23.906 -9.398 1 98.75 140 LEU B C 1
ATOM 2865 O O . LEU B 1 140 ? 4.898 -24.688 -8.453 1 98.75 140 LEU B O 1
ATOM 2869 N N . LYS B 1 141 ? 5.777 -23.609 -10.195 1 98.75 141 LYS B N 1
ATOM 2870 C CA . LYS B 1 141 ? 7.098 -24.203 -10.016 1 98.75 141 LYS B CA 1
ATOM 2871 C C . LYS B 1 141 ? 8.18 -23.141 -9.953 1 98.75 141 LYS B C 1
ATOM 2873 O O . LYS B 1 141 ? 8.117 -22.141 -10.656 1 98.75 141 LYS B O 1
ATOM 2878 N N . LEU B 1 142 ? 9.164 -23.328 -9.094 1 98.81 142 LEU B N 1
ATOM 2879 C CA . LEU B 1 142 ? 10.305 -22.422 -8.984 1 98.81 142 LEU B CA 1
ATOM 2880 C C . LEU B 1 142 ? 11.594 -23.219 -8.781 1 98.81 142 LEU B C 1
ATOM 2882 O O . LEU B 1 142 ? 11.664 -24.078 -7.906 1 98.81 142 LEU B O 1
ATOM 2886 N N . GLN B 1 143 ? 12.531 -23 -9.625 1 98.69 143 GLN B N 1
ATOM 2887 C CA . GLN B 1 143 ? 13.883 -23.531 -9.5 1 98.69 143 GLN B CA 1
ATOM 2888 C C . GLN B 1 143 ? 14.891 -22.438 -9.172 1 98.69 143 GLN B C 1
ATOM 2890 O O . GLN B 1 143 ? 14.781 -21.328 -9.68 1 98.69 143 GLN B O 1
ATOM 2895 N N . ILE B 1 144 ? 15.797 -22.734 -8.328 1 98.5 144 ILE B N 1
ATOM 2896 C CA . ILE B 1 144 ? 16.969 -21.906 -8.086 1 98.5 144 ILE B CA 1
ATOM 2897 C C . ILE B 1 144 ? 18.234 -22.656 -8.5 1 98.5 144 ILE B C 1
ATOM 2899 O O . ILE B 1 144 ? 18.5 -23.75 -8 1 98.5 144 ILE B O 1
ATOM 2903 N N . ASN B 1 145 ? 18.984 -22.109 -9.445 1 98.38 145 ASN B N 1
ATOM 2904 C CA . ASN B 1 145 ? 20.188 -22.75 -9.977 1 98.38 145 ASN B CA 1
ATOM 2905 C C . ASN B 1 145 ? 19.875 -24.172 -10.461 1 98.38 145 ASN B C 1
ATOM 2907 O O . ASN B 1 145 ? 20.594 -25.125 -10.109 1 98.38 145 ASN B O 1
ATOM 2911 N N . GLN B 1 146 ? 18.812 -24.328 -11.016 1 97.38 146 GLN B N 1
ATOM 2912 C CA . GLN B 1 146 ? 18.375 -25.547 -11.688 1 97.38 146 GLN B CA 1
ATOM 2913 C C . GLN B 1 146 ? 17.938 -26.609 -10.688 1 97.38 146 GLN B C 1
ATOM 2915 O O . GLN B 1 146 ? 17.641 -27.734 -11.062 1 97.38 146 GLN B O 1
ATOM 2920 N N . LYS B 1 147 ? 17.891 -26.219 -9.484 1 97.5 147 LYS B N 1
ATOM 2921 C CA . LYS B 1 147 ? 17.359 -27.125 -8.461 1 97.5 147 LYS B CA 1
ATOM 2922 C C . LYS B 1 147 ? 15.922 -26.766 -8.102 1 97.5 147 LYS B C 1
ATOM 2924 O O . LYS B 1 147 ? 15.609 -25.609 -7.844 1 97.5 147 LYS B O 1
ATOM 2929 N N . SER B 1 148 ? 15.078 -27.766 -8.07 1 96.44 148 SER B N 1
ATOM 2930 C CA . SER B 1 148 ? 13.664 -27.547 -7.75 1 96.44 148 SER B CA 1
ATOM 2931 C C . SER B 1 148 ? 13.492 -27.109 -6.293 1 96.44 148 SER B C 1
ATOM 2933 O O . SER B 1 148 ? 13.93 -27.812 -5.379 1 96.44 148 SER B O 1
ATOM 2935 N N . GLU B 1 149 ? 12.836 -25.969 -6.133 1 95.88 149 GLU B N 1
ATOM 2936 C CA . GLU B 1 149 ? 12.594 -25.453 -4.789 1 95.88 149 GLU B CA 1
ATOM 2937 C C . GLU B 1 149 ? 11.102 -25.469 -4.461 1 95.88 149 GLU B C 1
ATOM 2939 O O . GLU B 1 149 ? 10.719 -25.594 -3.299 1 95.88 149 GLU B O 1
ATOM 2944 N N . VAL B 1 150 ? 10.273 -25.25 -5.438 1 97.56 150 VAL B N 1
ATOM 2945 C CA . VAL B 1 150 ? 8.828 -25.219 -5.25 1 97.56 150 VAL B CA 1
ATOM 2946 C C . VAL B 1 150 ? 8.148 -26.016 -6.367 1 97.56 150 VAL B C 1
ATOM 2948 O O . VAL B 1 150 ? 8.5 -25.859 -7.539 1 97.56 150 VAL B O 1
ATOM 2951 N N . ASP B 1 151 ? 7.281 -26.828 -6.047 1 97.94 151 ASP B N 1
ATOM 2952 C CA . ASP B 1 151 ? 6.332 -27.547 -6.898 1 97.94 151 ASP B CA 1
ATOM 2953 C C . ASP B 1 151 ? 4.996 -27.75 -6.184 1 97.94 151 ASP B C 1
ATOM 2955 O O . ASP B 1 151 ? 4.824 -28.719 -5.445 1 97.94 151 ASP B O 1
ATOM 2959 N N . ASP B 1 152 ? 4.121 -26.766 -6.371 1 97.81 152 ASP B N 1
ATOM 2960 C CA . ASP B 1 152 ? 2.857 -26.734 -5.645 1 97.81 152 ASP B CA 1
ATOM 2961 C C . ASP B 1 152 ? 1.706 -26.312 -6.551 1 97.81 152 ASP B C 1
ATOM 2963 O O . ASP B 1 152 ? 1.901 -26.094 -7.75 1 97.81 152 ASP B O 1
ATOM 2967 N N . ASN B 1 153 ? 0.508 -26.359 -6.023 1 98.25 153 ASN B N 1
ATOM 2968 C CA . ASN B 1 153 ? -0.687 -26.094 -6.82 1 98.25 153 ASN B CA 1
ATOM 2969 C C . ASN B 1 153 ? -1.607 -25.094 -6.137 1 98.25 153 ASN B C 1
ATOM 2971 O O . ASN B 1 153 ? -1.752 -25.109 -4.91 1 98.25 153 ASN B O 1
ATOM 2975 N N . THR B 1 154 ? -2.293 -24.266 -6.938 1 98.5 154 THR B N 1
ATOM 2976 C CA . THR B 1 154 ? -3.17 -23.219 -6.422 1 98.5 154 THR B CA 1
ATOM 2977 C C . THR B 1 154 ? -4.402 -23.828 -5.762 1 98.5 154 THR B C 1
ATOM 2979 O O . THR B 1 154 ? -5.141 -23.141 -5.055 1 98.5 154 THR B O 1
ATOM 2982 N N . LYS B 1 155 ? -4.66 -25.094 -5.93 1 97.5 155 LYS B N 1
ATOM 2983 C CA . LYS B 1 155 ? -5.766 -25.75 -5.246 1 97.5 155 LYS B CA 1
ATOM 2984 C C . LYS B 1 155 ? -5.578 -25.719 -3.732 1 97.5 155 LYS B C 1
ATOM 2986 O O . LYS B 1 155 ? -6.531 -25.906 -2.977 1 97.5 155 LYS B O 1
ATOM 2991 N N . ASN B 1 156 ? -4.367 -25.484 -3.289 1 96.88 156 ASN B N 1
ATOM 2992 C CA . ASN B 1 156 ? -4.039 -25.5 -1.867 1 96.88 156 ASN B CA 1
ATOM 2993 C C . ASN B 1 156 ? -4.262 -24.125 -1.239 1 96.88 156 ASN B C 1
ATOM 2995 O O . ASN B 1 156 ? -4.027 -23.938 -0.043 1 96.88 156 ASN B O 1
ATOM 2999 N N . MET B 1 157 ? -4.742 -23.156 -1.985 1 97.19 157 MET B N 1
ATOM 3000 C CA . MET B 1 157 ? -5.121 -21.859 -1.438 1 97.19 157 MET B CA 1
ATOM 3001 C C . MET B 1 157 ? -6.176 -22.016 -0.345 1 97.19 157 MET B C 1
ATOM 3003 O O . MET B 1 157 ? -7.156 -22.75 -0.522 1 97.19 157 MET B O 1
ATOM 3007 N N . TYR B 1 158 ? -5.961 -21.359 0.746 1 97.06 158 TYR B N 1
ATOM 3008 C CA . TYR B 1 158 ? -6.93 -21.406 1.835 1 97.06 158 TYR B CA 1
ATOM 3009 C C . TYR B 1 158 ? -8.141 -20.531 1.532 1 97.06 158 TYR B C 1
ATOM 3011 O O . TYR B 1 158 ? -9.273 -21.016 1.517 1 97.06 158 TYR B O 1
ATOM 3019 N N . PHE B 1 159 ? -7.926 -19.25 1.394 1 98.12 159 PHE B N 1
ATOM 3020 C CA . PHE B 1 159 ? -8.945 -18.391 0.826 1 98.12 159 PHE B CA 1
ATOM 3021 C C . PHE B 1 159 ? -8.898 -18.406 -0.697 1 98.12 159 PHE B C 1
ATOM 3023 O O . PHE B 1 159 ? -7.871 -18.094 -1.296 1 98.12 159 PHE B O 1
ATOM 3030 N N . LYS B 1 160 ? -9.984 -18.75 -1.293 1 98.5 160 LYS B N 1
ATOM 3031 C CA . LYS B 1 160 ? -10.047 -18.797 -2.75 1 98.5 160 LYS B CA 1
ATOM 3032 C C . LYS B 1 160 ? -10.164 -17.391 -3.346 1 98.5 160 LYS B C 1
ATOM 3034 O O . LYS B 1 160 ? -10.391 -16.422 -2.621 1 98.5 160 LYS B O 1
ATOM 3039 N N . ILE B 1 161 ? -9.961 -17.375 -4.648 1 98.88 161 ILE B N 1
ATOM 3040 C CA . ILE B 1 161 ? -9.922 -16.094 -5.336 1 98.88 161 ILE B CA 1
ATOM 3041 C C . ILE B 1 161 ? -11.25 -15.367 -5.16 1 98.88 161 ILE B C 1
ATOM 3043 O O . ILE B 1 161 ? -11.289 -14.156 -4.961 1 98.88 161 ILE B O 1
ATOM 3047 N N . ASP B 1 162 ? -12.336 -16.078 -5.23 1 98.88 162 ASP B N 1
ATOM 3048 C CA . ASP B 1 162 ? -13.648 -15.461 -5.066 1 98.88 162 ASP B CA 1
ATOM 3049 C C . ASP B 1 162 ? -13.844 -14.969 -3.637 1 98.88 162 ASP B C 1
ATOM 3051 O O . ASP B 1 162 ? -14.453 -13.914 -3.416 1 98.88 162 ASP B O 1
ATOM 3055 N N . ASP B 1 163 ? -13.273 -15.68 -2.568 1 98.75 163 ASP B N 1
ATOM 3056 C CA . ASP B 1 163 ? -13.266 -15.195 -1.191 1 98.75 163 ASP B CA 1
ATOM 3057 C C . ASP B 1 163 ? -12.523 -13.867 -1.079 1 98.75 163 ASP B C 1
ATOM 3059 O O . ASP B 1 163 ? -12.992 -12.945 -0.411 1 98.75 163 ASP B O 1
ATOM 3063 N N . ILE B 1 164 ? -11.406 -13.836 -1.729 1 98.88 164 ILE B N 1
ATOM 3064 C CA . ILE B 1 164 ? -10.516 -12.688 -1.633 1 98.88 164 ILE B CA 1
ATOM 3065 C C . ILE B 1 164 ? -11.18 -11.461 -2.254 1 98.88 164 ILE B C 1
ATOM 3067 O O . ILE B 1 164 ? -11.227 -10.391 -1.642 1 98.88 164 ILE B O 1
ATOM 3071 N N . ILE B 1 165 ? -11.727 -11.625 -3.461 1 98.94 165 ILE B N 1
ATOM 3072 C CA . ILE B 1 165 ? -12.359 -10.523 -4.172 1 98.94 165 ILE B CA 1
ATOM 3073 C C . ILE B 1 165 ? -13.57 -10.023 -3.381 1 98.94 165 ILE B C 1
ATOM 3075 O O . ILE B 1 165 ? -13.758 -8.812 -3.213 1 98.94 165 ILE B O 1
ATOM 3079 N N . GLN B 1 166 ? -14.375 -10.984 -2.893 1 98.94 166 GLN B N 1
ATOM 3080 C CA . GLN B 1 166 ? -15.516 -10.594 -2.068 1 98.94 166 GLN B CA 1
ATOM 3081 C C . GLN B 1 166 ? -15.062 -9.789 -0.855 1 98.94 166 GLN B C 1
ATOM 3083 O O . GLN B 1 166 ? -15.617 -8.719 -0.576 1 98.94 166 GLN B O 1
ATOM 3088 N N . TYR B 1 167 ? -14.094 -10.266 -0.192 1 98.88 167 TYR B N 1
ATOM 3089 C CA . TYR B 1 167 ? -13.633 -9.633 1.039 1 98.88 167 TYR B CA 1
ATOM 3090 C C . TYR B 1 167 ? -13.102 -8.234 0.769 1 98.88 167 TYR B C 1
ATOM 3092 O O . TYR B 1 167 ? -13.539 -7.262 1.392 1 98.88 167 TYR B O 1
ATOM 3100 N N . VAL B 1 168 ? -12.148 -8.078 -0.147 1 98.81 168 VAL B N 1
ATOM 3101 C CA . VAL B 1 168 ? -11.484 -6.805 -0.404 1 98.81 168 VAL B CA 1
ATOM 3102 C C . VAL B 1 168 ? -12.5 -5.785 -0.917 1 98.81 168 VAL B C 1
ATOM 3104 O O . VAL B 1 168 ? -12.438 -4.605 -0.565 1 98.81 168 VAL B O 1
ATOM 3107 N N . SER B 1 169 ? -13.461 -6.234 -1.722 1 98.81 169 SER B N 1
ATOM 3108 C CA . SER B 1 169 ? -14.398 -5.324 -2.363 1 98.81 169 SER B CA 1
ATOM 3109 C C . SER B 1 169 ? -15.375 -4.734 -1.35 1 98.81 169 SER B C 1
ATOM 3111 O O . SER B 1 169 ? -16.078 -3.764 -1.648 1 98.81 169 SER B O 1
ATOM 3113 N N . GLN B 1 170 ? -15.461 -5.32 -0.152 1 98.19 170 GLN B N 1
ATOM 3114 C CA . GLN B 1 170 ? -16.266 -4.727 0.912 1 98.19 170 GLN B CA 1
ATOM 3115 C C . GLN B 1 170 ? -15.648 -3.412 1.393 1 98.19 170 GLN B C 1
ATOM 3117 O O . GLN B 1 170 ? -16.359 -2.533 1.881 1 98.19 170 GLN B O 1
ATOM 3122 N N . TYR B 1 171 ? -14.344 -3.287 1.213 1 98.31 171 TYR B N 1
ATOM 3123 C CA . TYR B 1 171 ? -13.633 -2.156 1.798 1 98.31 171 TYR B CA 1
ATOM 3124 C C . TYR B 1 171 ? -13.156 -1.195 0.717 1 98.31 171 TYR B C 1
ATOM 3126 O O . TYR B 1 171 ? -13.117 0.019 0.929 1 98.31 171 TYR B O 1
ATOM 3134 N N . MET B 1 172 ? -12.766 -1.758 -0.435 1 98.69 172 MET B N 1
ATOM 3135 C CA . MET B 1 172 ? -12.148 -0.992 -1.514 1 98.69 172 MET B CA 1
ATOM 3136 C C . MET B 1 172 ? -12.836 -1.276 -2.846 1 98.69 172 MET B C 1
ATOM 3138 O O . MET B 1 172 ? -13.047 -2.436 -3.205 1 98.69 172 MET B O 1
ATOM 3142 N N . THR B 1 173 ? -13.109 -0.195 -3.508 1 98.81 173 THR B N 1
ATOM 3143 C CA . THR B 1 173 ? -13.531 -0.383 -4.891 1 98.81 173 THR B CA 1
ATOM 3144 C C . THR B 1 173 ? -12.406 -0.987 -5.723 1 98.81 173 THR B C 1
ATOM 3146 O O . THR B 1 173 ? -11.258 -0.554 -5.625 1 98.81 173 THR B O 1
ATOM 3149 N N . LEU B 1 174 ? -12.789 -2.041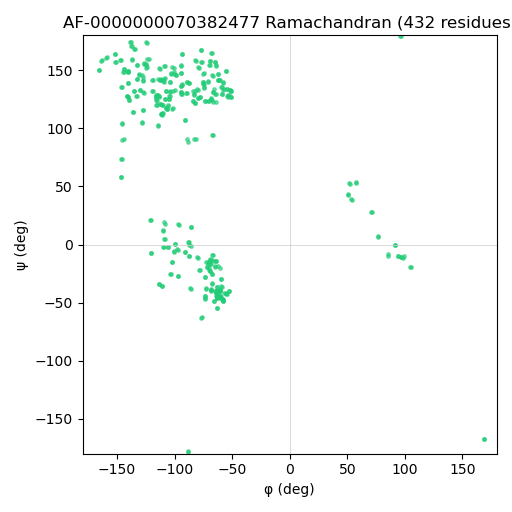 -6.422 1 98.94 174 LEU B N 1
ATOM 3150 C CA . LEU B 1 174 ? -11.844 -2.633 -7.363 1 98.94 174 LEU B CA 1
ATOM 3151 C C . LEU B 1 174 ? -12.047 -2.076 -8.766 1 98.94 174 LEU B C 1
ATOM 3153 O O . LEU B 1 174 ? -13.188 -1.883 -9.203 1 98.94 174 LEU B O 1
ATOM 3157 N N . ASN B 1 175 ? -10.945 -1.768 -9.43 1 98.88 175 ASN B N 1
ATOM 3158 C CA . ASN B 1 175 ? -10.984 -1.183 -10.766 1 98.88 175 ASN B CA 1
ATOM 3159 C C . ASN B 1 175 ? -10.141 -1.981 -11.758 1 98.88 175 ASN B C 1
ATOM 3161 O O . ASN B 1 175 ? -9.227 -2.707 -11.352 1 98.88 175 ASN B O 1
ATOM 3165 N N . PRO B 1 176 ? -10.508 -1.85 -13.086 1 98.88 176 PRO B N 1
ATOM 3166 C CA . PRO B 1 176 ? -9.641 -2.494 -14.07 1 98.88 176 PRO B CA 1
ATOM 3167 C C . PRO B 1 176 ? -8.164 -2.129 -13.891 1 98.88 176 PRO B C 1
ATOM 3169 O O . PRO B 1 176 ? -7.828 -0.95 -13.758 1 98.88 176 PRO B O 1
ATOM 3172 N N . GLY B 1 177 ? -7.336 -3.148 -13.797 1 98.88 177 GLY B N 1
ATOM 3173 C CA . GLY B 1 177 ? -5.906 -2.926 -13.641 1 98.88 177 GLY B CA 1
ATOM 3174 C C . GLY B 1 177 ? -5.414 -3.199 -12.234 1 98.88 177 GLY B C 1
ATOM 3175 O O . GLY B 1 177 ? -4.207 -3.348 -12.008 1 98.88 177 GLY B O 1
ATOM 3176 N N . ASP B 1 178 ? -6.359 -3.193 -11.258 1 98.94 178 ASP B N 1
ATOM 3177 C CA . ASP B 1 178 ? -5.938 -3.645 -9.93 1 98.94 178 ASP B CA 1
ATOM 3178 C C . ASP B 1 178 ? -5.391 -5.066 -9.984 1 98.94 178 ASP B C 1
ATOM 3180 O O . ASP B 1 178 ? -5.914 -5.914 -10.711 1 98.94 178 ASP B O 1
ATOM 3184 N N . LEU B 1 179 ? -4.316 -5.316 -9.25 1 99 179 LEU B N 1
ATOM 3185 C CA . LEU B 1 179 ? -3.686 -6.629 -9.188 1 99 179 LEU B CA 1
ATOM 3186 C C . LEU B 1 179 ? -3.852 -7.246 -7.797 1 99 179 LEU B C 1
ATOM 3188 O O . LEU B 1 179 ? -3.766 -6.543 -6.789 1 99 179 LEU B O 1
ATOM 3192 N N . ILE B 1 180 ? -4.074 -8.539 -7.746 1 98.94 180 ILE B N 1
ATOM 3193 C CA . ILE B 1 180 ? -4.188 -9.273 -6.492 1 98.94 180 ILE B CA 1
ATOM 3194 C C . ILE B 1 180 ? -3.238 -10.469 -6.508 1 98.94 180 ILE B C 1
ATOM 3196 O O . ILE B 1 180 ? -3.375 -11.367 -7.344 1 98.94 180 ILE B O 1
ATOM 3200 N N . LEU B 1 181 ? -2.258 -10.453 -5.621 1 98.94 181 LEU B N 1
ATOM 3201 C CA . LEU B 1 181 ? -1.381 -11.602 -5.41 1 98.94 181 LEU B CA 1
ATOM 3202 C C . LEU B 1 181 ? -1.979 -12.562 -4.383 1 98.94 181 LEU B C 1
ATOM 3204 O O . LEU B 1 181 ? -2.459 -12.133 -3.332 1 98.94 181 LEU B O 1
ATOM 3208 N N . THR B 1 182 ? -1.91 -13.852 -4.582 1 98.88 182 THR B N 1
ATOM 3209 C CA . THR B 1 182 ? -2.828 -14.742 -3.885 1 98.88 182 THR B CA 1
ATOM 3210 C C . THR B 1 182 ? -2.086 -15.57 -2.838 1 98.88 182 THR B C 1
ATOM 3212 O O . THR B 1 182 ? -2.623 -16.547 -2.318 1 98.88 182 THR B O 1
ATOM 3215 N N . GLY B 1 183 ? -0.851 -15.219 -2.555 1 98.25 183 GLY B N 1
ATOM 3216 C CA . GLY B 1 183 ? -0.108 -15.93 -1.531 1 98.25 183 GLY B CA 1
ATOM 3217 C C . GLY B 1 183 ? 0.791 -17.016 -2.096 1 98.25 183 GLY B C 1
ATOM 3218 O O . GLY B 1 183 ? 0.823 -17.234 -3.309 1 98.25 183 GLY B O 1
ATOM 3219 N N . THR B 1 184 ? 1.493 -17.688 -1.171 1 97.5 184 THR B N 1
ATOM 3220 C CA . THR B 1 184 ? 2.51 -18.641 -1.6 1 97.5 184 THR B CA 1
ATOM 3221 C C . THR B 1 184 ? 2.496 -19.891 -0.711 1 97.5 184 THR B C 1
ATOM 3223 O O . THR B 1 184 ? 2.211 -19.797 0.485 1 97.5 184 THR B O 1
ATOM 3226 N N . PRO B 1 185 ? 2.861 -21.047 -1.301 1 95.56 185 PRO B N 1
ATOM 3227 C CA . PRO B 1 185 ? 3.025 -22.25 -0.476 1 95.56 185 PRO B CA 1
ATOM 3228 C C . PRO B 1 185 ? 4.352 -22.266 0.28 1 95.56 185 PRO B C 1
ATOM 3230 O O . PRO B 1 185 ? 4.496 -22.984 1.266 1 95.56 185 PRO B O 1
ATOM 3233 N N . LYS B 1 186 ? 5.312 -21.531 -0.198 1 94.38 186 LYS B N 1
ATOM 3234 C CA . LYS B 1 186 ? 6.648 -21.578 0.385 1 94.38 186 LYS B CA 1
ATOM 3235 C C . LYS B 1 186 ? 7.328 -20.203 0.316 1 94.38 186 LYS B C 1
ATOM 3237 O O . LYS B 1 186 ? 7.219 -19.5 -0.69 1 94.38 186 LYS B O 1
ATOM 3242 N N . LEU B 1 187 ? 7.941 -19.828 1.403 1 94.44 187 LEU B N 1
ATOM 3243 C CA . LEU B 1 187 ? 8.828 -18.688 1.533 1 94.44 187 LEU B CA 1
ATOM 3244 C C . LEU B 1 187 ? 10.242 -19.125 1.884 1 94.44 187 LEU B C 1
ATOM 3246 O O . LEU B 1 187 ? 10.445 -19.891 2.828 1 94.44 187 LEU B O 1
ATOM 3250 N N . ALA B 1 188 ? 11.25 -18.688 1.113 1 97.5 188 ALA B N 1
ATOM 3251 C CA . ALA B 1 188 ? 12.633 -19.078 1.359 1 97.5 188 ALA B CA 1
ATOM 3252 C C . ALA B 1 188 ? 13.602 -18 0.872 1 97.5 188 ALA B C 1
ATOM 3254 O O . ALA B 1 188 ? 13.227 -17.125 0.104 1 97.5 188 ALA B O 1
ATOM 3255 N N . PRO B 1 189 ? 14.875 -18.062 1.313 1 98.12 189 PRO B N 1
ATOM 3256 C CA . PRO B 1 189 ? 15.836 -17 0.999 1 98.12 189 PRO B CA 1
ATOM 3257 C C . PRO B 1 189 ? 16.406 -17.125 -0.413 1 98.12 189 PRO B C 1
ATOM 3259 O O . PRO B 1 189 ? 16.453 -18.219 -0.974 1 98.12 189 PRO B O 1
ATOM 3262 N N . VAL B 1 190 ? 16.781 -15.977 -0.939 1 98 190 VAL B N 1
ATOM 3263 C CA . VAL B 1 190 ? 17.641 -15.922 -2.119 1 98 190 VAL B CA 1
ATOM 3264 C C . VAL B 1 190 ? 19.016 -15.422 -1.727 1 98 190 VAL B C 1
ATOM 3266 O O . VAL B 1 190 ? 19.172 -14.672 -0.762 1 98 190 VAL B O 1
ATOM 3269 N N . GLU B 1 191 ? 20.016 -15.82 -2.51 1 97.12 191 GLU B N 1
ATOM 3270 C CA . GLU B 1 191 ? 21.391 -15.414 -2.273 1 97.12 191 GLU B CA 1
ATOM 3271 C C . GLU B 1 191 ? 21.984 -14.727 -3.5 1 97.12 191 GLU B C 1
ATOM 3273 O O . GLU B 1 191 ? 21.438 -14.828 -4.602 1 97.12 191 GLU B O 1
ATOM 3278 N N . ASN B 1 192 ? 23.062 -13.961 -3.238 1 97.88 192 ASN B N 1
ATOM 3279 C CA . ASN B 1 192 ? 23.812 -13.375 -4.348 1 97.88 192 ASN B CA 1
ATOM 3280 C C . ASN B 1 192 ? 24.234 -14.438 -5.359 1 97.88 192 ASN B C 1
ATOM 3282 O O . ASN B 1 192 ? 24.781 -15.477 -4.984 1 97.88 192 ASN B O 1
ATOM 3286 N N . GLY B 1 193 ? 23.938 -14.211 -6.629 1 98.19 193 GLY B N 1
ATOM 3287 C CA . GLY B 1 193 ? 24.328 -15.117 -7.695 1 98.19 193 GLY B CA 1
ATOM 3288 C C . GLY B 1 193 ? 23.25 -16.125 -8.055 1 98.19 193 GLY B C 1
ATOM 3289 O O . GLY B 1 193 ? 23.359 -16.812 -9.062 1 98.19 193 GLY B O 1
ATOM 3290 N N . ASP B 1 194 ? 22.203 -16.188 -7.242 1 98.62 194 ASP B N 1
ATOM 3291 C CA . ASP B 1 194 ? 21.109 -17.109 -7.531 1 98.62 194 ASP B CA 1
ATOM 3292 C C . ASP B 1 194 ? 20.453 -16.797 -8.875 1 98.62 194 ASP B C 1
ATOM 3294 O O . ASP B 1 194 ? 20.312 -15.625 -9.234 1 98.62 194 ASP B O 1
ATOM 3298 N N . LYS B 1 195 ? 20.094 -17.828 -9.578 1 98.75 195 LYS B N 1
ATOM 3299 C CA . LYS B 1 195 ? 19.266 -17.734 -10.781 1 98.75 195 LYS B CA 1
ATOM 3300 C C . LYS B 1 195 ? 17.891 -18.359 -10.547 1 98.75 195 LYS B C 1
ATOM 3302 O O . LYS B 1 195 ? 17.781 -19.562 -10.383 1 98.75 195 LYS B O 1
ATOM 3307 N N . LEU B 1 196 ? 16.906 -17.516 -10.547 1 98.75 196 LEU B N 1
ATOM 3308 C CA . LEU B 1 196 ? 15.539 -17.969 -10.312 1 98.75 196 LEU B CA 1
ATOM 3309 C C . LEU B 1 196 ? 14.82 -18.234 -11.625 1 98.75 196 LEU B C 1
ATOM 3311 O O . LEU B 1 196 ? 14.852 -17.391 -12.539 1 98.75 196 LEU B O 1
ATOM 3315 N N . PHE B 1 197 ? 14.203 -19.359 -11.719 1 98.81 197 PHE B N 1
ATOM 3316 C CA . PHE B 1 197 ? 13.352 -19.734 -12.844 1 98.81 197 PHE B CA 1
ATOM 3317 C C . PHE B 1 197 ? 11.992 -20.219 -12.367 1 98.81 197 PHE B C 1
ATOM 3319 O O . PHE B 1 197 ? 11.867 -21.328 -11.844 1 98.81 197 PHE B O 1
ATOM 3326 N N . ALA B 1 198 ? 10.961 -19.406 -12.516 1 98.81 198 ALA B N 1
ATOM 3327 C CA . ALA B 1 198 ? 9.602 -19.719 -12.086 1 98.81 198 ALA B CA 1
ATOM 3328 C C . ALA B 1 198 ? 8.695 -19.953 -13.281 1 98.81 198 ALA B C 1
ATOM 3330 O O . ALA B 1 198 ? 8.789 -19.266 -14.297 1 98.81 198 ALA B O 1
ATOM 3331 N N . THR B 1 199 ? 7.789 -20.938 -13.109 1 98.81 199 THR B N 1
ATOM 3332 C CA . THR B 1 199 ? 6.859 -21.234 -14.195 1 98.81 199 THR B CA 1
ATOM 3333 C C . THR B 1 199 ? 5.465 -21.531 -13.641 1 98.81 199 THR B C 1
ATOM 3335 O O . THR B 1 199 ? 5.32 -21.938 -12.492 1 98.81 199 THR B O 1
ATOM 3338 N N . LEU B 1 200 ? 4.504 -21.188 -14.398 1 98.81 200 LEU B N 1
ATOM 3339 C CA . LEU B 1 200 ? 3.088 -21.469 -14.188 1 98.81 200 LEU B CA 1
ATOM 3340 C C . LEU B 1 200 ? 2.557 -22.422 -15.25 1 98.81 200 LEU B C 1
ATOM 3342 O O . LEU B 1 200 ? 2.713 -22.172 -16.453 1 98.81 200 LEU B O 1
ATOM 3346 N N . HIS B 1 201 ? 1.879 -23.578 -14.797 1 98.62 201 HIS B N 1
ATOM 3347 C CA . HIS B 1 201 ? 1.438 -24.609 -15.742 1 98.62 201 HIS B CA 1
ATOM 3348 C C . HIS B 1 201 ? -0.049 -24.906 -15.578 1 98.62 201 HIS B C 1
ATOM 3350 O O . HIS B 1 201 ? -0.537 -25.031 -14.453 1 98.62 201 HIS B O 1
ATOM 3356 N N . GLN B 1 202 ? -0.763 -24.906 -16.656 1 97.1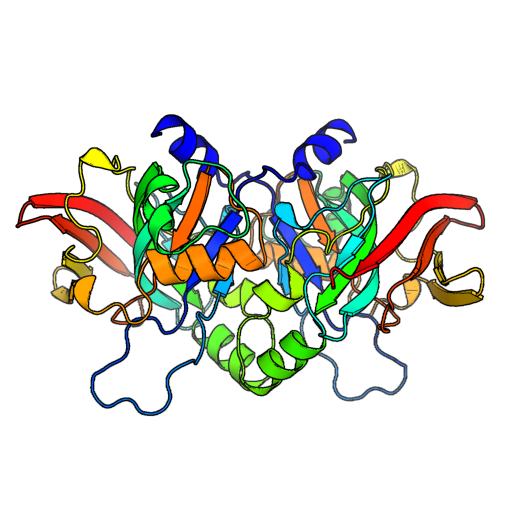9 202 GLN B N 1
ATOM 3357 C CA . GLN B 1 202 ? -2.109 -25.469 -16.719 1 97.19 202 GLN B CA 1
ATOM 3358 C C . GLN B 1 202 ? -2.117 -26.797 -17.453 1 97.19 202 GLN B C 1
ATOM 3360 O O . GLN B 1 202 ? -1.783 -26.859 -18.641 1 97.19 202 GLN B O 1
ATOM 3365 N N . ASP B 1 203 ? -2.525 -27.891 -16.828 1 94.56 203 ASP B N 1
ATOM 3366 C CA . ASP B 1 203 ? -2.594 -29.219 -17.438 1 94.56 203 ASP B CA 1
ATOM 3367 C C . ASP B 1 203 ? -1.284 -29.562 -18.125 1 94.56 203 ASP B C 1
ATOM 3369 O O . ASP B 1 203 ? -1.288 -29.984 -19.297 1 94.56 203 ASP B O 1
ATOM 3373 N N . GLY B 1 204 ? -0.239 -29.266 -17.484 1 95.06 204 GLY B N 1
ATOM 3374 C CA . GLY B 1 204 ? 1.075 -29.641 -17.984 1 95.06 204 GLY B CA 1
ATOM 3375 C C . GLY B 1 204 ? 1.643 -28.641 -18.969 1 95.06 204 GLY B C 1
ATOM 3376 O O . GLY B 1 204 ? 2.83 -28.672 -19.297 1 95.06 204 GLY B O 1
ATOM 3377 N N . ARG B 1 205 ? 0.883 -27.703 -19.406 1 97.44 205 ARG B N 1
ATOM 3378 C CA . ARG B 1 205 ? 1.328 -26.688 -20.359 1 97.44 205 ARG B CA 1
ATOM 3379 C C . ARG B 1 205 ? 1.826 -25.438 -19.641 1 97.44 205 ARG B C 1
ATOM 3381 O O . ARG B 1 205 ? 1.127 -24.891 -18.797 1 97.44 205 ARG B O 1
ATOM 3388 N N . GLN B 1 206 ? 3.014 -25.047 -20.047 1 98.31 206 GLN B N 1
ATOM 3389 C CA . GLN B 1 206 ? 3.562 -23.828 -19.453 1 98.31 206 GLN B CA 1
ATOM 3390 C C . GLN B 1 206 ? 2.852 -22.594 -20 1 98.31 206 GLN B C 1
ATOM 3392 O O . GLN B 1 206 ? 2.828 -22.359 -21.203 1 98.31 206 GLN B O 1
ATOM 3397 N N . MET B 1 207 ? 2.311 -21.812 -19.094 1 98.56 207 MET B N 1
ATOM 3398 C CA . MET B 1 207 ? 1.519 -20.641 -19.484 1 98.56 207 MET B CA 1
ATOM 3399 C C . MET B 1 207 ? 2.318 -19.359 -19.297 1 98.56 207 MET B C 1
ATOM 3401 O O . MET B 1 207 ? 2.029 -18.344 -19.938 1 98.56 207 MET B O 1
ATOM 3405 N N . ALA B 1 208 ? 3.307 -19.359 -18.391 1 98.75 208 ALA B N 1
ATOM 3406 C CA . ALA B 1 208 ? 4.102 -18.172 -18.062 1 98.75 208 ALA B CA 1
ATOM 3407 C C . ALA B 1 208 ? 5.426 -18.562 -17.422 1 98.75 208 ALA B C 1
ATOM 3409 O O . ALA B 1 208 ? 5.574 -19.688 -16.922 1 98.75 208 ALA B O 1
ATOM 3410 N N . GLN B 1 209 ? 6.352 -17.672 -17.453 1 98.81 209 GLN B N 1
ATOM 3411 C CA . GLN B 1 209 ? 7.641 -17.891 -16.812 1 98.81 209 GLN B CA 1
ATOM 3412 C C . GLN B 1 209 ? 8.258 -16.562 -16.344 1 98.81 209 GLN B C 1
ATOM 3414 O O . GLN B 1 209 ? 7.902 -15.5 -16.859 1 98.81 209 GLN B O 1
ATOM 3419 N N . ILE B 1 210 ? 9.117 -16.609 -15.406 1 98.81 210 ILE B N 1
ATOM 3420 C CA . ILE B 1 210 ? 9.961 -15.523 -14.906 1 98.81 210 ILE B CA 1
ATOM 3421 C C . ILE B 1 210 ? 11.398 -16 -14.766 1 98.81 210 ILE B C 1
ATOM 3423 O O . ILE B 1 210 ? 11.648 -17.078 -14.203 1 98.81 210 ILE B O 1
ATOM 3427 N N . ASN B 1 211 ? 12.281 -15.312 -15.32 1 98.62 211 ASN B N 1
ATOM 3428 C CA . ASN B 1 211 ? 13.711 -15.5 -15.141 1 98.62 211 ASN B CA 1
ATOM 3429 C C . ASN B 1 211 ? 14.359 -14.289 -14.469 1 98.62 211 ASN B C 1
ATOM 3431 O O . ASN B 1 211 ? 14.266 -13.172 -14.984 1 98.62 211 ASN B O 1
ATOM 3435 N N . VAL B 1 212 ? 15.016 -14.5 -13.383 1 98.62 212 VAL B N 1
ATOM 3436 C CA . VAL B 1 212 ? 15.625 -13.391 -12.664 1 98.62 212 VAL B CA 1
ATOM 3437 C C . VAL B 1 212 ? 16.984 -13.812 -12.117 1 98.62 212 VAL B C 1
ATOM 3439 O O . VAL B 1 212 ? 17.109 -14.828 -11.422 1 98.62 212 VAL B O 1
ATOM 3442 N N . ASP B 1 213 ? 17.984 -13.047 -12.406 1 98.69 213 ASP B N 1
ATOM 3443 C CA . ASP B 1 213 ? 19.281 -13.195 -11.742 1 98.69 213 ASP B CA 1
ATOM 3444 C C . ASP B 1 213 ? 19.391 -12.258 -10.539 1 98.69 213 ASP B C 1
ATOM 3446 O O . ASP B 1 213 ? 18.953 -11.102 -10.602 1 98.69 213 ASP B O 1
ATOM 3450 N N . VAL B 1 214 ? 19.922 -12.734 -9.461 1 98.5 214 VAL B N 1
ATOM 3451 C CA . VAL B 1 214 ? 20.016 -11.969 -8.227 1 98.5 214 VAL B CA 1
ATOM 3452 C C . VAL B 1 214 ? 21.453 -11.508 -8.023 1 98.5 214 VAL B C 1
ATOM 3454 O O . VAL B 1 214 ? 22.391 -12.32 -8.055 1 98.5 214 VAL B O 1
ATOM 3457 N N . PHE B 1 215 ? 21.578 -10.234 -7.812 1 97.81 215 PHE B N 1
ATOM 3458 C CA . PHE B 1 215 ? 22.859 -9.648 -7.477 1 97.81 215 PHE B CA 1
ATOM 3459 C C . PHE B 1 215 ? 22.766 -8.797 -6.215 1 97.81 215 PHE B C 1
ATOM 3461 O O . PHE B 1 215 ? 21.734 -8.148 -5.98 1 97.81 215 PHE B O 1
ATOM 3468 N N . ARG B 1 216 ? 23.75 -8.781 -5.402 1 94.38 216 ARG B N 1
ATOM 3469 C CA . ARG B 1 216 ? 23.797 -7.91 -4.234 1 94.38 216 ARG B CA 1
ATOM 3470 C C . ARG B 1 216 ? 24.906 -6.867 -4.371 1 94.38 216 ARG B C 1
ATOM 3472 O O . ARG B 1 216 ? 26.016 -7.184 -4.789 1 94.38 216 ARG B O 1
ATOM 3479 N N . ASN B 1 217 ? 24.453 -5.598 -4.18 1 83.81 217 ASN B N 1
ATOM 3480 C CA . ASN B 1 217 ? 25.453 -4.535 -4.18 1 83.81 217 ASN B CA 1
ATOM 3481 C C . ASN B 1 217 ? 26.406 -4.652 -2.986 1 83.81 217 ASN B C 1
ATOM 3483 O O . ASN B 1 217 ? 25.969 -5.008 -1.885 1 83.81 217 ASN B O 1
ATOM 3487 N N . GLY B 1 218 ? 27.766 -4.566 -2.908 1 66.31 218 GLY B N 1
ATOM 3488 C CA . GLY B 1 218 ? 28.922 -4.59 -2.039 1 66.31 218 GLY B CA 1
ATOM 3489 C C . GLY B 1 218 ? 28.922 -5.754 -1.067 1 66.31 218 GLY B C 1
ATOM 3490 O O . GLY B 1 218 ? 27.922 -6.453 -0.929 1 66.31 218 GLY B O 1
#

InterPro domains:
  IPR011234 Fumarylacetoacetase-like, C-terminal [PF01557] (28-202)
  IPR036663 Fumarylacetoacetase-like, C-terminal domain superfamily [G3DSA:3.90.850.10] (3-206)
  IPR036663 Fumarylacetoacetase-like, C-terminal domain superfamily [SSF56529] (28-207)

Sequence (436 aa):
MERIFTQATKRINPKILALAQNYIPPGQKDVPAQPLIFTKPHSSILYKGENLILNSKNQINYEIELGVMIGKSGKNIAKQQAFDYIGGYFLCLDMTDWDMQKANRKNGFPWDIGKGQDGFLPISDFIEKKDIKDPHNINLKLQINQKSEVDDNTKNMYFKIDDIIQYVSQYMTLNPGDLILTGTPKLAPVENGDKLFATLHQDGRQMAQINVDVFRNGMERIFTQATKRINPKILALAQNYIPPGQKDVPAQPLIFTKPHSSILYKGENLILNSKNQINYEIELGVMIGKSGKNIAKQQAFDYIGGYFLCLDMTDWDMQKANRKNGFPWDIGKGQDGFLPISDFIEKKDIKDPHNINLKLQINQKSEVDDNTKNMYFKIDDIIQYVSQYMTLNPGDLILTGTPKLAPVENGDKLFATLHQDGRQMAQINVDVFRNG

pLDDT: mean 97.43, std 3.54, range [66.31, 99.0]

Nearest PDB structures (foldseek):
  1saw-assembly1_A  TM=9.520E-01  e=2.263E-23  Homo sapiens
  6sbi-assembly2_C  TM=9.270E-01  e=3.191E-23  Mus musculus
  3s52-assembly2_C  TM=9.049E-01  e=2.081E-21  Yersinia pestis CO92
  3s52-assembly2_B  TM=9.251E-01  e=7.328E-21  Yersinia pestis CO92
  3s52-assembly1_D  TM=9.190E-01  e=8.701E-21  Yersinia pestis CO92

Radius of gyration: 21.35 Å; Cα contacts (8 Å, |Δi|>4): 1135; chains: 2; bounding box: 56×63×50 Å

Solvent-accessible surface area (backbone atoms only — not comparable to full-atom values): 22017 Å² total; per-residue (Å²): 97,63,68,46,45,58,63,44,63,32,47,71,52,52,46,36,38,31,37,50,87,20,36,65,61,89,85,65,78,90,64,77,93,58,90,42,47,36,55,41,49,38,42,6,50,26,58,79,84,44,65,35,65,36,83,64,90,62,54,34,25,43,20,60,26,56,30,37,28,29,51,37,69,44,56,61,40,51,53,93,51,30,71,77,28,51,35,23,34,31,44,33,33,54,26,30,34,44,54,53,37,53,54,22,30,74,69,29,37,54,49,33,63,30,38,23,26,48,41,23,28,35,38,34,62,79,36,56,42,88,77,50,90,47,80,56,60,30,39,42,35,33,24,50,72,86,37,84,73,44,81,48,50,44,58,53,39,62,64,43,70,35,53,49,48,23,58,51,16,65,45,27,64,40,39,53,27,22,32,38,35,57,24,34,85,54,77,47,76,65,53,76,70,38,37,40,44,34,38,33,25,52,91,84,40,77,73,38,51,41,60,36,42,30,39,54,68,127,98,62,68,47,45,58,62,43,64,32,47,70,51,51,44,37,38,33,37,51,88,20,36,65,62,89,86,66,80,92,64,75,92,57,90,44,47,36,55,41,48,39,41,6,50,26,57,80,82,44,64,35,65,36,84,64,89,63,53,34,25,45,20,60,28,55,29,36,28,28,51,38,69,44,56,60,40,50,51,93,51,29,71,78,28,50,34,24,34,32,44,33,34,55,26,29,35,45,56,54,37,53,54,19,31,73,70,28,38,53,47,32,64,29,39,22,26,47,41,23,28,37,38,34,63,81,36,57,44,88,77,51,89,47,80,56,58,28,38,41,35,33,24,49,72,85,37,84,74,42,81,47,50,41,57,53,40,64,66,44,70,34,54,48,48,23,56,51,15,65,45,28,64,40,38,52,27,21,32,39,36,55,26,36,83,56,76,48,76,65,53,72,70,39,38,39,42,34,38,36,25,52,92,86,39,77,74,38,52,42,61,34,42,31,41,56,64,129

Secondary structure (DSSP, 8-state):
-HHHHHHHT-TTS--EEEEES-BPPTT-----SS-EEEEE-GGGEE-TTPPEEE-SSS-EEEEEEEEEEE-S-BSS--GGGGGGGEEEEEEEE--EEHHHHHHHHHHT---HHHH-STT-EEB---EEGGG-S-TTS-EEEEEETTEEEEEEEGGGBSS-HHHHHHHHHTTS-B-TT-EEE---S-EEEE-TT-EEEEEEEETTEEEEEEEEEEEE--/-HHHHHHHT-TTS--EEEEES-BPPTT-----SS-EEEEE-GGGEE-TTPPEEE-SSS-EEEEEEEEEEE-S-BSS--GGGGGGGEEEEEEEE--EEHHHHHHHHHHT---HHHHHSTT-EEB---EEGGG-S-TTS-EEEEEETTEEEEEEEGGGBSS-HHHHHHHHHTTS-B-TT-EEE---S-EEEE-TT-EEEEEEEETTEEEEEEEEEEEE--